Protein AF-0000000075966735 (afdb_homodimer)

Solvent-accessible surface area (backbone atoms only — not comparable to full-atom values): 27366 Å² total; per-residue (Å²): 134,71,66,60,56,78,57,83,65,48,33,36,44,41,67,42,48,29,70,82,46,28,40,38,38,32,20,24,62,25,42,35,41,32,20,41,70,59,60,44,79,71,51,72,52,57,58,47,63,55,38,40,65,77,64,75,67,76,69,82,72,68,70,81,60,43,45,69,50,69,48,82,85,81,43,57,27,43,29,38,69,44,78,78,62,80,62,82,66,73,69,90,63,73,71,54,29,36,32,22,41,75,87,62,50,78,56,21,30,24,48,54,66,80,66,37,35,38,73,44,69,45,80,44,77,48,95,81,32,28,21,40,38,36,29,28,70,72,70,42,43,37,37,24,70,28,69,90,66,70,49,72,39,61,39,36,67,58,87,82,57,82,59,86,58,58,33,70,45,80,38,56,38,94,92,41,63,34,33,44,35,20,50,50,44,33,37,34,39,25,26,65,91,36,74,50,41,76,40,86,50,94,53,94,30,37,33,56,44,72,33,61,28,76,77,27,54,31,31,36,38,30,23,57,59,16,37,35,38,29,24,33,54,84,63,76,46,75,52,34,59,37,59,22,70,27,49,54,55,54,79,53,61,89,133,70,64,58,55,76,55,82,65,47,34,36,44,41,69,41,48,28,68,81,48,27,41,38,38,33,21,24,62,26,42,33,38,31,20,41,70,58,62,45,80,72,50,73,51,60,58,46,63,56,38,38,63,75,65,75,67,78,68,83,72,69,69,80,62,43,44,67,50,67,47,83,86,81,45,57,27,43,29,37,69,43,79,78,62,80,62,79,72,70,69,90,63,74,71,55,30,35,30,22,42,78,85,63,51,77,55,23,28,24,50,57,66,81,67,36,35,38,72,45,68,46,80,45,75,47,95,77,33,28,20,40,38,34,28,28,70,72,71,43,44,37,36,24,70,28,69,90,66,68,49,72,37,62,37,35,66,59,88,83,57,82,60,85,59,57,33,70,46,80,38,54,39,94,92,41,61,34,34,44,36,20,50,51,44,33,36,33,39,26,27,64,90,34,73,50,40,76,41,86,48,95,53,94,30,39,32,57,42,73,32,61,27,74,77,27,54,30,31,36,36,31,22,58,59,17,36,35,39,28,24,32,54,84,64,75,45,76,53,35,60,37,61,23,71,27,50,54,56,53,80,52,62,92

Secondary structure (DSSP, 8-state):
--------SPPEEEEEE-TTS-EEEEETTSEEEEE-TTS-EEEEEESSTT------------GGGEEEE--SSS--EEEEE-TT------S----EEEEEPTTS-EEEEEE-GGG--EEEEEEEEETTEEEEEEEETTS-EEEES-TTS--EEEBPP-TT--S--SEEEEEEETTEEEEEEEETTEEEEEEBTSPPEEEE---SS-EEEEEE-TTSSEEEEEETT-EEEEEETTS-SEEEEEE----B------/--------SPPEEEEEE-TTS-EEEEETTSEEEEE-TTS-EEEEEESSTT------------GGGEEEE--SSS--EEEEE-TT------S----EEEEEPTTS-EEEEEE-GGG--EEEEEEEEETTEEEEEEEETTS-EEEES-TTS--EEEBPP-TT--S--SEEEEEEETTEEEEEEEETTEEEEEEBTS--EEEE---SS-EEEEEE-TTSSEEEEEETT-EEEEEETTS-SEEEEEE----B------

Radius of gyration: 26.88 Å; Cα contacts (8 Å, |Δi|>4): 1259; chains: 2; bounding box: 62×92×61 Å

Foldseek 3Di:
DPPPPPCPDAQFADWDAALQGWIWTAGQLQKIWIAHNVRHTDDIDGLLQFQQPPPVPPPPPPPPQWDWPDDDDQAWIWTWGDVPPPPPPPDPDQTFTFTAHSVRHRGGRRRPSPQFGFNHKDWDDDPRFIKMWTAGPQRWIWIFRHPVDGDIFTKADDVPPRDDFLDKDWFQAPNFIWMWTWHWQWIWIIGGPDHIDIDDDPDPIGWNDWDADPNSFKIWTAGCQGKIWIATNVNPGTPDIDRDSPNDDPPRPD/DPPPPPCPDAQFADWDAALQGWIWTAHQLFKIWIAHNVRHTDDIDGLLQFQQPPPVPPPPPPPPQWQWPDDPDQAWIWTWGDVPPPPPPPDPDQTFTFTAHSVRPRGGRRRPSPQFGWNHKDWDDDPRFIKMWTAGPQRWIWIFRHPVDGDIFTKADDVPPRDDFLDKDWFQAPNFIWMWTWHWQWIWIIGGPDHIDIQDDPDPIGWNDWDADPNSFKIWTAGCQGKIWIATNVNPGTPDIDRDSPNDPPPPPD

Structure (mmCIF, N/CA/C/O backbone):
data_AF-0000000075966735-model_v1
#
loop_
_entity.id
_entity.type
_entity.pdbx_description
1 polymer 'Vps16 N-terminal domain-containing protein'
#
loop_
_atom_site.group_PDB
_atom_site.id
_atom_site.type_symbol
_atom_site.label_atom_id
_atom_site.label_alt_id
_atom_site.label_comp_id
_atom_site.label_asym_id
_atom_site.label_entity_id
_atom_site.label_seq_id
_atom_site.pdbx_PDB_ins_code
_atom_site.Cartn_x
_atom_site.Cartn_y
_atom_site.Cartn_z
_atom_site.occupancy
_atom_site.B_iso_or_equiv
_atom_site.auth_seq_id
_atom_site.auth_comp_id
_atom_site.auth_asym_id
_atom_site.auth_atom_id
_atom_site.pdbx_PDB_model_num
ATOM 1 N N . MET A 1 1 ? 31.25 13.117 -0.562 1 24.05 1 MET A N 1
ATOM 2 C CA . MET A 1 1 ? 30.734 14.016 0.465 1 24.05 1 MET A CA 1
ATOM 3 C C . MET A 1 1 ? 29.406 13.516 1.007 1 24.05 1 MET A C 1
ATOM 5 O O . MET A 1 1 ? 28.422 13.422 0.265 1 24.05 1 MET A O 1
ATOM 9 N N . THR A 1 2 ? 29.453 12.633 1.955 1 35.16 2 THR A N 1
ATOM 10 C CA . THR A 1 2 ? 28.359 11.984 2.678 1 35.16 2 THR A CA 1
ATOM 11 C C . THR A 1 2 ? 27.5 13.023 3.396 1 35.16 2 THR A C 1
ATOM 13 O O . THR A 1 2 ? 27.984 13.711 4.301 1 35.16 2 THR A O 1
ATOM 16 N N . ALA A 1 3 ? 26.844 13.852 2.723 1 34.84 3 ALA A N 1
ATOM 17 C CA . ALA A 1 3 ? 26.125 14.898 3.439 1 34.84 3 ALA A CA 1
ATOM 18 C C . ALA A 1 3 ? 25.344 14.328 4.613 1 34.84 3 ALA A C 1
ATOM 20 O O . ALA A 1 3 ? 24.375 13.578 4.414 1 34.84 3 ALA A O 1
ATOM 21 N N . ALA A 1 4 ? 26.031 14.039 5.703 1 40.41 4 ALA A N 1
ATOM 22 C CA . ALA A 1 4 ? 25.453 13.773 7.012 1 40.41 4 ALA A CA 1
ATOM 23 C C . ALA A 1 4 ? 24.484 14.883 7.418 1 40.41 4 ALA A C 1
ATOM 25 O O . ALA A 1 4 ? 24.906 15.984 7.781 1 40.41 4 ALA A O 1
ATOM 26 N N . GLU A 1 5 ? 23.578 15.258 6.621 1 42.94 5 GLU A N 1
ATOM 27 C CA . GLU A 1 5 ? 22.688 16.25 7.227 1 42.94 5 GLU A CA 1
AT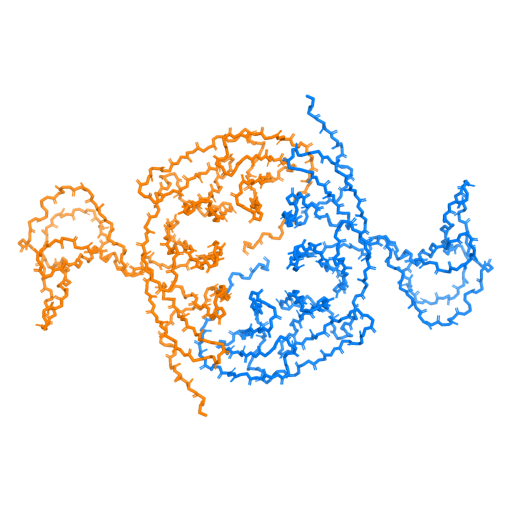OM 28 C C . GLU A 1 5 ? 22 15.688 8.469 1 42.94 5 GLU A C 1
ATOM 30 O O . GLU A 1 5 ? 21.531 14.547 8.461 1 42.94 5 GLU A O 1
ATOM 35 N N . ASN A 1 6 ? 22.531 16.094 9.633 1 45.53 6 ASN A N 1
ATOM 36 C CA . ASN A 1 6 ? 21.953 15.773 10.938 1 45.53 6 ASN A CA 1
ATOM 37 C C . ASN A 1 6 ? 20.438 15.789 10.906 1 45.53 6 ASN A C 1
ATOM 39 O O . ASN A 1 6 ? 19.828 16.766 10.453 1 45.53 6 ASN A O 1
ATOM 43 N N . TRP A 1 7 ? 19.891 14.703 10.719 1 50.84 7 TRP A N 1
ATOM 44 C CA . TRP A 1 7 ? 18.438 14.555 10.875 1 50.84 7 TRP A CA 1
ATOM 45 C C . TRP A 1 7 ? 18 15.008 12.258 1 50.84 7 TRP A C 1
ATOM 47 O O . TRP A 1 7 ? 18.422 14.453 13.273 1 50.84 7 TRP A O 1
ATOM 57 N N . SER A 1 8 ? 18.031 16.141 12.562 1 52.81 8 SER A N 1
ATOM 58 C CA . SER A 1 8 ? 17.531 16.609 13.852 1 52.81 8 SER A CA 1
ATOM 59 C C . SER A 1 8 ? 16.047 16.281 14.023 1 52.81 8 SER A C 1
ATOM 61 O O . SER A 1 8 ? 15.477 16.531 15.078 1 52.81 8 SER A O 1
ATOM 63 N N . GLY A 1 9 ? 15.5 15.477 13.117 1 59.5 9 GLY A N 1
ATOM 64 C CA . GLY A 1 9 ? 14.047 15.516 13.211 1 59.5 9 GLY A CA 1
ATOM 65 C C . GLY A 1 9 ? 13.445 14.195 13.648 1 59.5 9 GLY A C 1
ATOM 66 O O . GLY A 1 9 ? 14.086 13.414 14.352 1 59.5 9 GLY A O 1
ATOM 67 N N . GLY A 1 10 ? 12.188 14 13.68 1 72.75 10 GLY A N 1
ATOM 68 C CA . GLY A 1 10 ? 11.273 12.938 14.078 1 72.75 10 GLY A CA 1
ATOM 69 C C . GLY A 1 10 ? 11.57 11.609 13.398 1 72.75 10 GLY A C 1
ATOM 70 O O . GLY A 1 10 ? 12.477 11.523 12.57 1 72.75 10 GLY A O 1
ATOM 71 N N . HIS A 1 11 ? 11.102 10.547 13.953 1 79.81 11 HIS A N 1
ATOM 72 C CA . HIS A 1 11 ? 11.188 9.211 13.375 1 79.81 11 HIS A CA 1
ATOM 73 C C . HIS A 1 11 ? 10.477 9.141 12.031 1 79.81 11 HIS A C 1
ATOM 75 O O . HIS A 1 11 ? 9.422 9.758 11.852 1 79.81 11 HIS A O 1
ATOM 81 N N . LEU A 1 12 ? 11.109 8.438 11.125 1 85.06 12 LEU A N 1
ATOM 82 C CA . LEU A 1 12 ? 10.492 8.266 9.812 1 85.06 12 LEU A CA 1
ATOM 83 C C . LEU A 1 12 ? 9.25 7.383 9.914 1 85.06 12 LEU A C 1
ATOM 85 O O . LEU A 1 12 ? 9.312 6.27 10.445 1 85.06 12 LEU A O 1
ATOM 89 N N . MET A 1 13 ? 8.141 7.887 9.43 1 83.31 13 MET A N 1
ATOM 90 C CA . MET A 1 13 ? 6.867 7.176 9.508 1 83.31 13 MET A CA 1
ATOM 91 C C . MET A 1 13 ? 6.512 6.547 8.164 1 83.31 13 MET A C 1
ATOM 93 O O . MET A 1 13 ? 5.941 5.457 8.117 1 83.31 13 MET A O 1
ATOM 97 N N . GLN A 1 14 ? 6.789 7.242 7.121 1 88.56 14 GLN A N 1
ATOM 98 C CA . GLN A 1 14 ? 6.434 6.801 5.773 1 88.56 14 GLN A CA 1
ATOM 99 C C . GLN A 1 14 ? 7.434 7.324 4.746 1 88.56 14 GLN A C 1
ATOM 101 O O . GLN A 1 14 ? 7.91 8.453 4.852 1 88.56 14 GLN A O 1
ATOM 106 N N . MET A 1 15 ? 7.754 6.469 3.826 1 90.94 15 MET A N 1
ATOM 107 C CA . MET A 1 15 ? 8.617 6.824 2.705 1 90.94 15 MET A CA 1
ATOM 108 C C . MET A 1 15 ? 7.996 6.395 1.381 1 90.94 15 MET A C 1
ATOM 110 O O . MET A 1 15 ? 7.414 5.316 1.284 1 90.94 15 MET A O 1
ATOM 114 N N . GLY A 1 16 ? 8.039 7.223 0.405 1 91.62 16 GLY A N 1
ATOM 115 C CA . GLY A 1 16 ? 7.516 6.91 -0.916 1 91.62 16 GLY A CA 1
ATOM 116 C C . GLY A 1 16 ? 7.918 7.918 -1.973 1 91.62 16 GLY A C 1
ATOM 117 O O . GLY A 1 16 ? 8.523 8.945 -1.658 1 91.62 16 GLY A O 1
ATOM 118 N N . TRP A 1 17 ? 7.598 7.629 -3.217 1 92.88 17 TRP A N 1
ATOM 119 C CA . TRP A 1 17 ? 7.98 8.484 -4.332 1 92.88 17 TRP A CA 1
ATOM 120 C C . TRP A 1 17 ? 6.781 9.266 -4.855 1 92.88 17 TRP A C 1
ATOM 122 O O . TRP A 1 17 ? 5.66 8.758 -4.883 1 92.88 17 TRP A O 1
ATOM 132 N N . SER A 1 18 ? 7.113 10.445 -5.262 1 92.94 18 SER A N 1
ATOM 133 C CA . SER A 1 18 ? 6.094 11.227 -5.957 1 92.94 18 SER A CA 1
ATOM 134 C C . SER A 1 18 ? 6 10.828 -7.426 1 92.94 18 SER A C 1
ATOM 136 O O . SER A 1 18 ? 6.863 10.117 -7.938 1 92.94 18 SER A O 1
ATOM 138 N N . SER A 1 19 ? 4.93 11.289 -8.008 1 89.81 19 SER A N 1
ATOM 139 C CA . SER A 1 19 ? 4.773 11.094 -9.445 1 89.81 19 SER A CA 1
ATOM 140 C C . SER A 1 19 ? 5.883 11.789 -10.227 1 89.81 19 SER A C 1
ATOM 142 O O . SER A 1 19 ? 6.184 11.406 -11.359 1 89.81 19 SER A O 1
ATOM 144 N N . GLY A 1 20 ? 6.52 12.773 -9.625 1 89.56 20 GLY A N 1
ATOM 145 C CA . GLY A 1 20 ? 7.633 13.477 -10.234 1 89.56 20 GLY A CA 1
ATOM 146 C C . GLY A 1 20 ? 8.984 12.891 -9.875 1 89.56 20 GLY A C 1
ATOM 147 O O . GLY A 1 20 ? 10.023 13.523 -10.086 1 89.56 20 GLY A O 1
ATOM 148 N N . GLU A 1 21 ? 8.969 11.766 -9.289 1 89.94 21 GLU A N 1
ATOM 149 C CA . GLU A 1 21 ? 10.172 11.008 -8.93 1 89.94 21 GLU A CA 1
ATOM 150 C C . GLU A 1 21 ? 10.977 11.727 -7.852 1 89.94 21 GLU A C 1
ATOM 152 O O . GLU A 1 21 ? 12.195 11.852 -7.961 1 89.94 21 GLU A O 1
ATOM 157 N N . GLU A 1 22 ? 10.312 12.234 -7.004 1 92.25 22 GLU A N 1
ATOM 158 C CA . GLU A 1 22 ? 10.914 12.734 -5.77 1 92.25 22 GLU A CA 1
ATOM 159 C C . GLU A 1 22 ? 10.625 11.805 -4.598 1 92.25 22 GLU A C 1
ATOM 161 O O . GLU A 1 22 ? 9.523 11.266 -4.484 1 92.25 22 GLU A O 1
ATOM 166 N N . LEU A 1 23 ? 11.609 11.648 -3.746 1 91.56 23 LEU A N 1
ATOM 167 C CA . LEU A 1 23 ? 11.43 10.82 -2.562 1 91.56 23 LEU A CA 1
ATOM 168 C C . LEU A 1 23 ? 10.859 11.633 -1.406 1 91.56 23 LEU A C 1
ATOM 170 O O . LEU A 1 23 ? 11.43 12.656 -1.023 1 91.56 23 LEU A O 1
ATOM 174 N N . LEU A 1 24 ? 9.75 11.219 -0.928 1 92.06 24 LEU A N 1
ATOM 175 C CA . LEU A 1 24 ? 9.102 11.867 0.208 1 92.06 24 LEU A CA 1
ATOM 176 C C . LEU A 1 24 ? 9.359 11.094 1.495 1 92.06 24 LEU A C 1
ATOM 178 O O . LEU A 1 24 ? 9.219 9.867 1.529 1 92.06 24 LEU A O 1
ATOM 182 N N . CYS A 1 25 ? 9.758 11.734 2.541 1 88.69 25 CYS A N 1
ATOM 183 C CA . CYS A 1 25 ? 9.953 11.18 3.873 1 88.69 25 CYS A CA 1
ATOM 184 C C . CYS A 1 25 ? 9.086 11.898 4.898 1 88.69 25 CYS A C 1
ATOM 186 O O . CYS A 1 25 ? 9.305 13.078 5.18 1 88.69 25 CYS A O 1
ATOM 188 N N . ILE A 1 26 ? 8.148 11.203 5.414 1 89.19 26 ILE A N 1
ATOM 189 C CA . ILE A 1 26 ? 7.246 11.781 6.402 1 89.19 26 ILE A CA 1
ATOM 190 C C . ILE A 1 26 ? 7.656 11.328 7.801 1 89.19 26 ILE A C 1
ATOM 192 O O . ILE A 1 26 ? 7.766 10.133 8.07 1 89.19 26 ILE A O 1
ATOM 196 N N . GLN A 1 27 ? 7.848 12.297 8.648 1 84.5 27 GLN A N 1
ATOM 197 C CA . GLN A 1 27 ? 8.305 12.008 10 1 84.5 27 GLN A CA 1
ATOM 198 C C . GLN A 1 27 ? 7.164 12.133 11.008 1 84.5 27 GLN A C 1
ATOM 200 O O . GLN A 1 27 ? 6.16 12.797 10.734 1 84.5 27 GLN A O 1
ATOM 205 N N . ASP A 1 28 ? 7.379 11.508 12.156 1 84.81 28 ASP A N 1
ATOM 206 C CA . ASP A 1 28 ? 6.324 11.461 13.164 1 84.81 28 ASP A CA 1
ATOM 207 C C . ASP A 1 28 ? 6.098 12.836 13.789 1 84.81 28 ASP A C 1
ATOM 209 O O . ASP A 1 28 ? 5.082 13.062 14.453 1 84.81 28 ASP A O 1
ATOM 213 N N . ASP A 1 29 ? 7.008 13.758 13.586 1 80.25 29 ASP A N 1
ATOM 214 C CA . ASP A 1 29 ? 6.812 15.109 14.117 1 80.25 29 ASP A CA 1
ATOM 215 C C . ASP A 1 29 ? 6.117 16 13.094 1 80.25 29 ASP A C 1
ATOM 217 O O . ASP A 1 29 ? 5.938 17.203 13.336 1 80.25 29 ASP A O 1
ATOM 221 N N . GLY A 1 30 ? 5.84 15.43 11.977 1 84.12 30 GLY A N 1
ATOM 222 C CA . GLY A 1 30 ? 5.051 16.172 11.008 1 84.12 30 GLY A CA 1
ATOM 223 C C . GLY A 1 30 ? 5.887 16.766 9.898 1 84.12 30 GLY A C 1
ATOM 224 O O . GLY A 1 30 ? 5.348 17.359 8.953 1 84.12 30 GLY A O 1
ATOM 225 N N . GLN A 1 31 ? 7.168 16.672 10.016 1 84.81 31 GLN A N 1
ATOM 226 C CA . GLN A 1 31 ? 8.023 17.188 8.953 1 84.81 31 GLN A CA 1
ATOM 227 C C . GLN A 1 31 ? 8.008 16.266 7.734 1 84.81 31 GLN A C 1
ATOM 229 O O . GLN A 1 31 ? 8 15.039 7.879 1 84.81 31 GLN A O 1
ATOM 234 N N . VAL A 1 32 ? 7.879 16.891 6.594 1 88.94 32 VAL A N 1
ATOM 235 C CA . VAL A 1 32 ? 7.969 16.172 5.324 1 88.94 32 VAL A CA 1
ATOM 236 C C . VAL A 1 32 ? 9.211 16.625 4.559 1 88.94 32 VAL A C 1
ATOM 238 O O . VAL A 1 32 ? 9.344 17.812 4.238 1 88.94 32 VAL A O 1
ATOM 241 N N . LEU A 1 33 ? 10.117 15.742 4.406 1 87.19 33 LEU A N 1
ATOM 242 C CA . LEU A 1 33 ? 11.336 16.016 3.65 1 87.19 33 LEU A CA 1
ATOM 243 C C . LEU A 1 33 ? 11.234 15.469 2.23 1 87.19 33 LEU A C 1
ATOM 245 O O . LEU A 1 33 ? 10.742 14.359 2.023 1 87.19 33 LEU A O 1
ATOM 249 N N . ILE A 1 34 ? 11.672 16.25 1.29 1 90.06 34 ILE A N 1
ATOM 250 C CA . ILE A 1 34 ? 11.602 15.867 -0.117 1 90.06 34 ILE A CA 1
ATOM 251 C C . ILE A 1 34 ? 13.008 15.859 -0.716 1 90.06 34 ILE A C 1
ATOM 253 O O . ILE A 1 34 ? 13.758 16.828 -0.564 1 90.06 34 ILE A O 1
ATOM 257 N N . TYR A 1 35 ? 13.336 14.781 -1.338 1 87.62 35 TYR A N 1
ATOM 258 C CA . TYR A 1 35 ? 14.633 14.617 -1.992 1 87.62 35 TYR A CA 1
ATOM 259 C C . TYR A 1 35 ? 14.461 14.336 -3.48 1 87.62 35 TYR A C 1
ATOM 261 O O . TYR A 1 35 ? 13.477 13.719 -3.893 1 87.62 35 TYR A O 1
ATOM 269 N N . ASP A 1 36 ? 15.375 14.828 -4.266 1 89.5 36 ASP A N 1
ATOM 270 C CA . ASP A 1 36 ? 15.336 14.43 -5.672 1 89.5 36 ASP A CA 1
ATOM 271 C C . ASP A 1 36 ? 15.898 13.016 -5.855 1 89.5 36 ASP A C 1
ATOM 273 O O . ASP A 1 36 ? 16.234 12.344 -4.875 1 89.5 36 ASP A O 1
ATOM 277 N N . ILE A 1 37 ? 15.961 12.547 -7.09 1 85.56 37 ILE A N 1
ATOM 278 C CA . ILE A 1 37 ? 16.297 11.156 -7.367 1 85.56 37 ILE A CA 1
ATOM 279 C C . ILE A 1 37 ? 17.766 10.898 -7.012 1 85.56 37 ILE A C 1
ATOM 281 O O . ILE A 1 37 ? 18.172 9.742 -6.855 1 85.56 37 ILE A O 1
ATOM 285 N N . PHE A 1 38 ? 18.516 11.906 -6.84 1 84.44 38 PHE A N 1
ATOM 286 C CA . PHE A 1 38 ? 19.922 11.75 -6.523 1 84.44 38 PHE A CA 1
ATOM 287 C C . PHE A 1 38 ? 20.172 11.883 -5.023 1 84.44 38 PHE A C 1
ATOM 289 O O . PHE A 1 38 ? 21.312 11.922 -4.574 1 84.44 38 PHE A O 1
ATOM 296 N N . GLY A 1 39 ? 19.031 12.008 -4.301 1 80.44 39 GLY A N 1
ATOM 297 C CA . GLY A 1 39 ? 19.141 12.062 -2.852 1 80.44 39 GLY A CA 1
ATOM 298 C C . GLY A 1 39 ? 19.469 13.445 -2.324 1 80.44 39 GLY A C 1
ATOM 299 O O . GLY A 1 39 ? 19.875 13.594 -1.17 1 80.44 39 GLY A O 1
ATOM 300 N N . LYS A 1 40 ? 19.375 14.359 -3.195 1 83.25 40 LYS A N 1
ATOM 301 C CA . LYS A 1 40 ? 19.594 15.734 -2.758 1 83.25 40 LYS A CA 1
ATOM 302 C C . LYS A 1 40 ? 18.328 16.328 -2.156 1 83.25 40 LYS A C 1
ATOM 304 O O . LYS A 1 40 ? 17.25 16.25 -2.764 1 83.25 40 LYS A O 1
ATOM 309 N N . HIS A 1 41 ? 18.547 16.875 -0.978 1 84.81 41 HIS A N 1
ATOM 310 C CA . HIS A 1 41 ? 17.422 17.5 -0.303 1 84.81 41 HIS A CA 1
ATOM 311 C C . HIS A 1 41 ? 16.891 18.672 -1.104 1 84.81 41 HIS A C 1
ATOM 313 O O . HIS A 1 41 ? 17.656 19.547 -1.511 1 84.81 41 HIS A O 1
ATOM 319 N N . GLN A 1 42 ? 15.594 18.672 -1.355 1 86.56 42 GLN A N 1
ATOM 320 C CA . GLN A 1 42 ? 14.977 19.734 -2.139 1 86.56 42 GLN A CA 1
ATOM 321 C C . GLN A 1 42 ? 14.234 20.719 -1.238 1 86.56 42 GLN A C 1
ATOM 323 O O . GLN A 1 42 ? 14.477 21.938 -1.304 1 86.56 42 GLN A O 1
ATOM 328 N N . HIS A 1 43 ? 13.312 20.219 -0.453 1 87 43 HIS A N 1
ATOM 329 C CA . HIS A 1 43 ? 12.453 21.047 0.387 1 87 43 HIS A CA 1
ATOM 330 C C . HIS A 1 43 ? 11.945 20.266 1.595 1 87 43 HIS A C 1
ATOM 332 O O . HIS A 1 43 ? 11.906 19.031 1.572 1 87 43 HIS A O 1
ATOM 338 N N . THR A 1 44 ? 11.734 21.047 2.652 1 84.81 44 THR A N 1
ATOM 339 C CA . THR A 1 44 ? 11.047 20.516 3.832 1 84.81 44 THR A CA 1
ATOM 340 C C . THR A 1 44 ? 9.844 21.375 4.188 1 84.81 44 THR A C 1
ATOM 342 O O . THR A 1 44 ? 9.898 22.609 4.082 1 84.81 44 THR A O 1
ATOM 345 N N . PHE A 1 45 ? 8.734 20.75 4.48 1 84.25 45 PHE A N 1
ATOM 346 C CA . PHE A 1 45 ? 7.605 21.484 5.031 1 84.25 45 PHE A CA 1
ATOM 347 C C . PHE A 1 45 ? 6.969 20.734 6.188 1 84.25 45 PHE A C 1
ATOM 349 O O . PHE A 1 45 ? 7.172 19.531 6.332 1 84.25 45 PHE A O 1
ATOM 356 N N . GLY A 1 46 ? 6.238 21.406 7.07 1 83.06 46 GLY A N 1
ATOM 357 C CA . GLY A 1 46 ? 5.594 20.812 8.227 1 83.06 46 GLY A CA 1
ATOM 358 C C . GLY A 1 46 ? 4.086 20.719 8.078 1 83.06 46 GLY A C 1
ATOM 359 O O . GLY A 1 46 ? 3.443 21.625 7.555 1 83.06 46 GLY A O 1
ATOM 360 N N . ILE A 1 47 ? 3.49 19.562 8.336 1 77.25 47 ILE A N 1
ATOM 361 C CA . ILE A 1 47 ? 2.041 19.391 8.359 1 77.25 47 ILE A CA 1
ATOM 362 C C . ILE A 1 47 ? 1.474 19.938 9.664 1 77.25 47 ILE A C 1
ATOM 364 O O . ILE A 1 47 ? 0.339 20.406 9.711 1 77.25 47 ILE A O 1
ATOM 368 N N . GLY A 1 48 ? 2.021 19.828 10.844 1 60.03 48 GLY A N 1
ATOM 369 C CA . GLY A 1 48 ? 1.578 20.344 12.125 1 60.03 48 GLY A CA 1
ATOM 370 C C . GLY A 1 48 ? 1.768 21.844 12.266 1 60.03 48 GLY A C 1
ATOM 371 O O . GLY A 1 48 ? 1.194 22.469 13.164 1 60.03 48 GLY A O 1
ATOM 372 N N . GLN A 1 49 ? 2.623 22.344 11.656 1 49 49 GLN A N 1
ATOM 373 C CA . GLN A 1 49 ? 2.91 23.75 11.961 1 49 49 GLN A CA 1
ATOM 374 C C . GLN A 1 49 ? 1.714 24.641 11.648 1 49 49 GLN A C 1
ATOM 376 O O . GLN A 1 49 ? 1.498 25.656 12.305 1 49 49 GLN A O 1
ATOM 381 N N . TYR A 1 50 ? 0.877 24.281 10.664 1 40.28 50 TYR A N 1
ATOM 382 C CA . TYR A 1 50 ? -0.173 25.25 10.352 1 40.28 50 TYR A CA 1
ATOM 383 C C . TYR A 1 50 ? -1.509 24.812 10.938 1 40.28 50 TYR A C 1
ATOM 385 O O . TYR A 1 50 ? -2.271 24.094 10.289 1 40.28 50 TYR A O 1
ATOM 393 N N . GLU A 1 51 ? -1.581 24.062 11.969 1 39.72 51 GLU A N 1
ATOM 394 C CA . GLU A 1 51 ? -2.949 23.828 12.422 1 39.72 51 GLU A CA 1
ATOM 395 C C . GLU A 1 51 ? -3.697 25.141 12.625 1 39.72 51 GLU A C 1
ATOM 397 O O . GLU A 1 51 ? -3.498 25.828 13.633 1 39.72 51 GLU A O 1
ATOM 402 N N . ILE A 1 52 ? -3.848 25.938 11.719 1 34.66 52 ILE A N 1
ATOM 403 C CA . ILE A 1 52 ? -4.723 27.078 11.961 1 34.66 52 ILE A CA 1
ATOM 404 C C . ILE A 1 52 ? -6.133 26.594 12.273 1 34.66 52 ILE A C 1
ATOM 406 O O . ILE A 1 52 ? -6.785 25.969 11.43 1 34.66 52 ILE A O 1
ATOM 410 N N . TYR A 1 53 ? -6.391 25.906 13.344 1 33.84 53 TYR A N 1
ATOM 411 C CA . TYR A 1 53 ? -7.785 25.688 13.711 1 33.84 53 TYR A CA 1
ATOM 412 C C . TYR A 1 53 ? -8.562 27 13.695 1 33.84 53 TYR A C 1
ATOM 414 O O . TYR A 1 53 ? -8.156 27.969 14.328 1 33.84 53 TYR A O 1
ATOM 422 N N . ASN A 1 54 ? -9.094 27.375 12.672 1 33.88 54 ASN A N 1
ATOM 423 C CA . ASN A 1 54 ? -10.102 28.422 12.781 1 33.88 54 ASN A CA 1
ATOM 424 C C . ASN A 1 54 ? -11.117 28.109 13.875 1 33.88 54 ASN A C 1
ATOM 426 O O . ASN A 1 54 ? -11.898 27.156 13.75 1 33.88 54 ASN A O 1
ATOM 430 N N . MET A 1 55 ? -10.727 28 15.18 1 31.94 55 MET A N 1
ATOM 431 C CA . MET A 1 55 ? -11.82 28.016 16.156 1 31.94 55 MET A CA 1
ATOM 432 C C . MET A 1 55 ? -12.836 29.109 15.812 1 31.94 55 MET A C 1
ATOM 434 O O . MET A 1 55 ? -12.484 30.281 15.727 1 31.94 55 MET A O 1
ATOM 438 N N . GLY A 1 56 ? -13.625 28.969 14.906 1 31.84 56 GLY A N 1
ATOM 439 C CA . GLY A 1 56 ? -14.781 29.844 14.812 1 31.84 56 GLY A CA 1
ATOM 440 C C . GLY A 1 56 ? -15.273 30.328 16.172 1 31.84 56 GLY A C 1
ATOM 441 O O . GLY A 1 56 ? -16.344 30.922 16.266 1 31.84 56 GLY A O 1
ATOM 442 N N . TRP A 1 57 ? -14.891 29.672 17.312 1 31.23 57 TRP A N 1
ATOM 443 C CA . TRP A 1 57 ? -15.5 30.391 18.422 1 31.23 57 TRP A CA 1
ATOM 444 C C . TRP A 1 57 ? -14.93 31.797 18.531 1 31.23 57 TRP A C 1
ATOM 446 O O . TRP A 1 57 ? -13.719 32 18.422 1 31.23 57 TRP A O 1
ATOM 456 N N . GLU A 1 58 ? -15.586 32.75 18.047 1 33.03 58 GLU A N 1
ATOM 457 C CA . GLU A 1 58 ? -15.586 34.156 18.391 1 33.03 58 GLU A CA 1
ATOM 458 C C . GLU A 1 58 ? -15.125 34.406 19.828 1 33.03 58 GLU A C 1
ATOM 460 O O . GLU A 1 58 ? -15.602 35.312 20.5 1 33.03 58 GLU A O 1
ATOM 465 N N . ARG A 1 59 ? -14.539 33.438 20.609 1 34.28 59 ARG A N 1
ATOM 466 C CA . ARG A 1 59 ? -14.305 34.062 21.906 1 34.28 59 ARG A CA 1
ATOM 467 C C . ARG A 1 59 ? -13.289 35.188 21.797 1 34.28 59 ARG A C 1
ATOM 469 O O . ARG A 1 59 ? -12.297 35.094 21.078 1 34.28 59 ARG A O 1
ATOM 476 N N . GLU A 1 60 ? -13.602 36.469 22.062 1 33.38 60 GLU A N 1
ATOM 477 C CA . GLU A 1 60 ? -12.883 37.656 22.453 1 33.38 60 GLU A CA 1
ATOM 478 C C . GLU A 1 60 ? -11.656 37.312 23.312 1 33.38 60 GLU A C 1
ATOM 480 O O . GLU A 1 60 ? -11.797 36.938 24.469 1 33.38 60 GLU A O 1
ATOM 485 N N . VAL A 1 61 ? -10.695 36.531 22.844 1 34.97 61 VAL A N 1
ATOM 486 C CA . VAL A 1 61 ? -9.492 36.438 23.656 1 34.97 61 VAL A CA 1
ATOM 487 C C . VAL A 1 61 ? -8.898 37.844 23.859 1 34.97 61 VAL A C 1
ATOM 489 O O . VAL A 1 61 ? -8.617 38.531 22.875 1 34.97 61 VAL A O 1
ATOM 492 N N . SER A 1 62 ? -9.211 38.469 24.938 1 34.69 62 SER A N 1
ATOM 493 C CA . SER A 1 62 ? -8.523 39.656 25.391 1 34.69 62 SER A CA 1
ATOM 494 C C . SER A 1 62 ? -7.008 39.469 25.359 1 34.69 62 SER A C 1
ATOM 496 O O . SER A 1 62 ? -6.48 38.531 25.938 1 34.69 62 SER A O 1
ATOM 498 N N . LEU A 1 63 ? -6.285 39.938 24.297 1 34.47 63 LEU A N 1
ATOM 499 C CA . LEU A 1 63 ? -4.855 40.062 24.047 1 34.47 63 LEU A CA 1
ATOM 500 C C . LEU A 1 63 ? -4.121 40.5 25.312 1 34.47 63 LEU A C 1
ATOM 502 O O . LEU A 1 63 ? -2.893 40.625 25.312 1 34.47 63 LEU A O 1
ATOM 506 N N . GLU A 1 64 ? -4.898 40.906 26.281 1 35.72 64 GLU A N 1
ATOM 507 C CA . GLU A 1 64 ? -4.227 41.531 27.422 1 35.72 64 GLU A CA 1
ATOM 508 C C . GLU A 1 64 ? -3.322 40.531 28.125 1 35.72 64 GLU A C 1
ATOM 510 O O . GLU A 1 64 ? -2.316 40.906 28.734 1 35.72 64 GLU A O 1
ATOM 515 N N . SER A 1 65 ? -3.707 39.219 28.172 1 37.53 65 SER A N 1
ATOM 516 C CA . SER A 1 65 ? -2.916 38.344 29.016 1 37.53 65 SER A CA 1
ATOM 517 C C . SER A 1 65 ? -1.993 37.469 28.188 1 37.53 65 SER A C 1
ATOM 519 O O . SER A 1 65 ? -1.423 36.5 28.688 1 37.53 65 SER A O 1
ATOM 521 N N . MET A 1 66 ? -1.896 37.719 26.906 1 38.81 66 MET A N 1
ATOM 522 C CA . MET A 1 66 ? -1.093 36.812 26.094 1 38.81 66 MET A CA 1
ATOM 523 C C . MET A 1 66 ? 0.301 37.375 25.859 1 38.81 66 MET A C 1
ATOM 525 O O . MET A 1 66 ? 0.482 38.594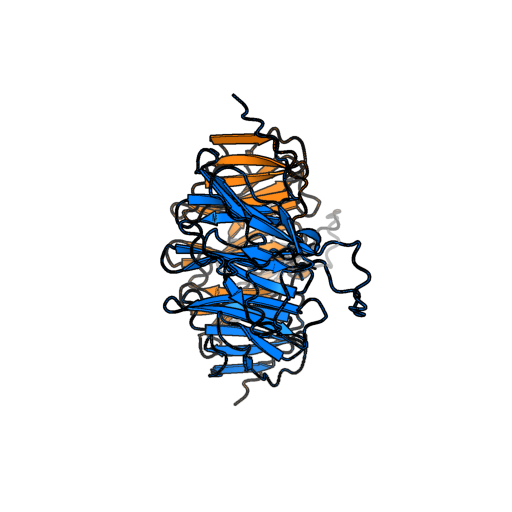 25.844 1 38.81 66 MET A O 1
ATOM 529 N N . VAL A 1 67 ? 1.396 36.656 26.203 1 39.66 67 VAL A N 1
ATOM 530 C CA . VAL A 1 67 ? 2.787 37.031 25.984 1 39.66 67 VAL A CA 1
ATOM 531 C C . VAL A 1 67 ? 3.145 36.875 24.516 1 39.66 67 VAL A C 1
ATOM 533 O O . VAL A 1 67 ? 2.887 35.812 23.922 1 39.66 67 VAL A O 1
ATOM 536 N N . VAL A 1 68 ? 3.268 37.844 23.703 1 40.72 68 VAL A N 1
ATOM 537 C CA . VAL A 1 68 ? 3.65 38.031 22.312 1 40.72 68 VAL A CA 1
ATOM 538 C C . VAL A 1 68 ? 5.164 37.875 22.172 1 40.72 68 VAL A C 1
ATOM 540 O O . VAL A 1 68 ? 5.922 38.531 22.891 1 40.72 68 VAL A O 1
ATOM 543 N N . ALA A 1 69 ? 5.723 36.719 21.766 1 41.56 69 ALA A N 1
ATOM 544 C CA . ALA A 1 69 ? 7.129 36.75 21.375 1 41.56 69 ALA A CA 1
ATOM 545 C C . ALA A 1 69 ? 7.297 37.188 19.922 1 41.56 69 ALA A C 1
ATOM 547 O O . ALA A 1 69 ? 6.68 36.594 19.016 1 41.56 69 ALA A O 1
ATOM 548 N N . ALA A 1 70 ? 7.531 38.375 19.625 1 36.53 70 ALA A N 1
ATOM 549 C CA . ALA A 1 70 ? 7.766 39.062 18.344 1 36.53 70 ALA A CA 1
ATOM 550 C C . ALA A 1 70 ? 9.102 38.656 17.75 1 36.53 70 ALA A C 1
ATOM 552 O O . ALA A 1 70 ? 10.109 38.562 18.453 1 36.53 70 ALA A O 1
ATOM 553 N N . ALA A 1 71 ? 9 37.906 16.688 1 39 71 ALA A N 1
ATOM 554 C CA . ALA A 1 71 ? 10.242 37.75 15.93 1 39 71 ALA A CA 1
ATOM 555 C C . ALA A 1 71 ? 10.734 39.094 15.398 1 39 71 ALA A C 1
ATOM 557 O O . ALA A 1 71 ? 9.938 40 15.18 1 39 71 ALA A O 1
ATOM 558 N N . HIS A 1 72 ? 11.969 39.406 15.516 1 35.56 72 HIS A N 1
ATOM 559 C CA . HIS A 1 72 ? 12.578 40.656 15.156 1 35.56 72 HIS A CA 1
ATOM 560 C C . HIS A 1 72 ? 12.039 41.188 13.82 1 35.56 72 HIS A C 1
ATOM 562 O O . HIS A 1 72 ? 11.672 42.344 13.711 1 35.56 72 HIS A O 1
ATOM 568 N N . PHE A 1 73 ? 12.609 40.75 12.695 1 34.84 73 PHE A N 1
ATOM 569 C CA . PHE A 1 73 ? 12.531 41.375 11.375 1 34.84 73 PHE A CA 1
ATOM 570 C C . PHE A 1 73 ? 11.234 40.969 10.672 1 34.84 73 PHE A C 1
ATOM 572 O O . PHE A 1 73 ? 11.203 40.031 9.898 1 34.84 73 PHE A O 1
ATOM 579 N N . GLY A 1 74 ? 9.992 41.562 10.906 1 40.72 74 GLY A N 1
ATOM 580 C CA . GLY A 1 74 ? 8.695 41.562 10.25 1 40.72 74 GLY A CA 1
ATOM 581 C C . GLY A 1 74 ? 8.047 40.188 10.227 1 40.72 74 GLY A C 1
ATOM 582 O O . GLY A 1 74 ? 7.129 39.938 9.445 1 40.72 74 GLY A O 1
ATOM 583 N N . GLY A 1 75 ? 8.578 39.188 10.836 1 41.16 75 GLY A N 1
ATOM 584 C CA . GLY A 1 75 ? 8.086 37.812 10.711 1 41.16 75 GLY A CA 1
ATOM 585 C C . GLY A 1 75 ? 6.895 37.531 11.602 1 41.16 75 GLY A C 1
ATOM 586 O O . GLY A 1 75 ? 6.434 38.406 12.336 1 41.16 75 GLY A O 1
ATOM 587 N N . PRO A 1 76 ? 6.141 36.5 11.438 1 45.5 76 PRO A N 1
ATOM 588 C CA . PRO A 1 76 ? 4.953 36.156 12.227 1 45.5 76 PRO A CA 1
ATOM 589 C C . PRO A 1 76 ? 5.23 36.125 13.727 1 45.5 76 PRO A C 1
ATOM 591 O O . PRO A 1 76 ? 6.371 35.938 14.148 1 45.5 76 PRO A O 1
ATOM 594 N N . ILE A 1 77 ? 4.363 36.75 14.648 1 46.34 77 ILE A N 1
ATOM 595 C CA . ILE A 1 77 ? 4.441 36.844 16.094 1 46.34 77 ILE A CA 1
ATOM 596 C C . ILE A 1 77 ? 3.768 35.656 16.75 1 46.34 77 ILE A C 1
ATOM 598 O O . ILE A 1 77 ? 2.641 35.281 16.391 1 46.34 77 ILE A O 1
ATOM 602 N N . ALA A 1 78 ? 4.469 34.781 17.406 1 50.84 78 ALA A N 1
ATOM 603 C CA . ALA A 1 78 ? 3.949 33.688 18.219 1 50.84 78 ALA A CA 1
ATOM 604 C C . ALA A 1 78 ? 3.457 34.188 19.578 1 50.84 78 ALA A C 1
ATOM 606 O O . ALA A 1 78 ? 4.129 34.969 20.234 1 50.84 78 ALA A O 1
ATOM 607 N N . VAL A 1 79 ? 2.162 34.094 19.844 1 45.53 79 VAL A N 1
ATOM 608 C CA . VAL A 1 79 ? 1.608 34.5 21.141 1 45.53 79 VAL A CA 1
ATOM 609 C C . VAL A 1 79 ? 1.287 33.281 21.984 1 45.53 79 VAL A C 1
ATOM 611 O O . VAL A 1 79 ? 0.748 32.281 21.469 1 45.53 79 VAL A O 1
ATOM 614 N N . THR A 1 80 ? 2.061 33.188 23.047 1 44.97 80 THR A N 1
ATOM 615 C CA . THR A 1 80 ? 1.763 32.125 24.016 1 44.97 80 THR A CA 1
ATOM 616 C C . THR A 1 80 ? 1.021 32.719 25.219 1 44.97 80 THR A C 1
ATOM 618 O O . THR A 1 80 ? 1.143 33.906 25.531 1 44.97 80 THR A O 1
ATOM 621 N N . ARG A 1 81 ? 0.006 31.953 25.75 1 42.94 81 ARG A N 1
ATOM 622 C CA . ARG A 1 81 ? -0.652 32.375 26.984 1 42.94 81 ARG A CA 1
ATOM 623 C C . ARG A 1 81 ? 0.337 32.406 28.141 1 42.94 81 ARG A C 1
ATOM 625 O O . ARG A 1 81 ? 1.25 31.594 28.234 1 42.94 81 ARG A O 1
ATOM 632 N N . ASP A 1 82 ? 0.48 33.562 28.734 1 39.09 82 ASP A N 1
ATOM 633 C CA . ASP A 1 82 ? 1.261 33.719 29.953 1 39.09 82 ASP A CA 1
ATOM 634 C C . ASP A 1 82 ? 0.784 32.75 31.031 1 39.09 82 ASP A C 1
ATOM 636 O O . ASP A 1 82 ? -0.402 32.75 31.375 1 39.09 82 ASP A O 1
ATOM 640 N N . ARG A 1 83 ? 1.489 31.719 31.344 1 38.59 83 ARG A N 1
ATOM 641 C CA . ARG A 1 83 ? 1.219 30.781 32.406 1 38.59 83 ARG A CA 1
ATOM 642 C C . ARG A 1 83 ? 0.944 31.516 33.719 1 38.59 83 ARG A C 1
ATOM 644 O O . ARG A 1 83 ? 0.462 30.922 34.688 1 38.59 83 ARG A O 1
ATOM 651 N N . GLN A 1 84 ? 1.57 32.625 34 1 36.72 84 GLN A N 1
ATOM 652 C CA . GLN A 1 84 ? 1.407 33.125 35.344 1 36.72 84 GLN A CA 1
ATOM 653 C C . GLN A 1 84 ? -0.009 33.656 35.562 1 36.72 84 GLN A C 1
ATOM 655 O O . GLN A 1 84 ? -0.382 34 36.688 1 36.72 84 GLN A O 1
ATOM 660 N N . GLN A 1 85 ? -0.615 34.094 34.562 1 34.97 85 GLN A N 1
ATOM 661 C CA . GLN A 1 85 ? -1.867 34.656 35.062 1 34.97 85 GLN A CA 1
ATOM 662 C C . GLN A 1 85 ? -2.885 33.562 35.344 1 34.97 85 GLN A C 1
ATOM 664 O O . GLN A 1 85 ? -3.057 32.625 34.562 1 34.97 85 GLN A O 1
ATOM 669 N N . PHE A 1 86 ? -3.207 33.406 36.719 1 32.5 86 PHE A N 1
ATOM 670 C CA . PHE A 1 86 ? -4.227 32.625 37.406 1 32.5 86 PHE A CA 1
ATOM 671 C C . PHE A 1 86 ? -5.562 32.719 36.688 1 32.5 86 PHE A C 1
ATOM 673 O O . PHE A 1 86 ? -6.453 33.469 37.125 1 32.5 86 PHE A O 1
ATOM 680 N N . VAL A 1 87 ? -5.645 33.156 35.469 1 31.56 87 VAL A N 1
ATOM 681 C CA . VAL A 1 87 ? -7.055 33.188 35.094 1 31.56 87 VAL A CA 1
ATOM 682 C C . VAL A 1 87 ? -7.652 31.781 35.219 1 31.56 87 VAL A C 1
ATOM 684 O O . VAL A 1 87 ? -7.008 30.797 34.844 1 31.56 87 VAL A O 1
ATOM 687 N N . LYS A 1 88 ? -8.719 31.609 36.031 1 30.67 88 LYS A N 1
ATOM 688 C CA . LYS A 1 88 ? -9.578 30.469 36.312 1 30.67 88 LYS A CA 1
ATOM 689 C C . LYS A 1 88 ? -9.883 29.672 35.062 1 30.67 88 LYS A C 1
ATOM 691 O O . LYS A 1 88 ? -11.039 29.578 34.625 1 30.67 88 LYS A O 1
ATOM 696 N N . VAL A 1 89 ? -9.141 30.016 34.031 1 31.83 89 VAL A N 1
ATOM 697 C CA . VAL A 1 89 ? -9.664 29.141 33 1 31.83 89 VAL A CA 1
ATOM 698 C C . VAL A 1 89 ? -9.492 27.688 33.406 1 31.83 89 VAL A C 1
ATOM 700 O O . VAL A 1 89 ? -8.383 27.25 33.688 1 31.83 89 VAL A O 1
ATOM 703 N N . GLN A 1 90 ? -10.5 27.109 34.031 1 32.22 90 GLN A N 1
ATOM 704 C CA . GLN A 1 90 ? -10.625 25.75 34.531 1 32.22 90 GLN A CA 1
ATOM 705 C C . GLN A 1 90 ? -9.883 24.766 33.625 1 32.22 90 GLN A C 1
ATOM 707 O O . GLN A 1 90 ? -9.344 23.766 34.094 1 32.22 90 GLN A O 1
ATOM 712 N N . GLY A 1 91 ? -10.398 24.641 32.375 1 32.44 91 GLY A N 1
ATOM 713 C CA . GLY A 1 91 ? -10.102 23.344 31.781 1 32.44 91 GLY A CA 1
ATOM 714 C C . GLY A 1 91 ? -8.656 23.21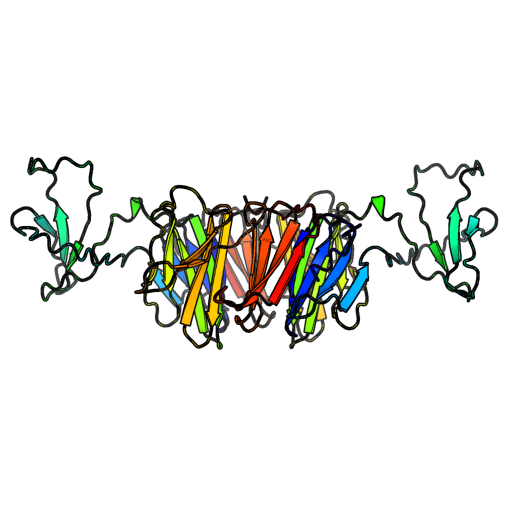9 31.344 1 32.44 91 GLY A C 1
ATOM 715 O O . GLY A 1 91 ? -7.965 24.219 31.156 1 32.44 91 GLY A O 1
ATOM 716 N N . LEU A 1 92 ? -7.906 22.297 31.906 1 33.69 92 LEU A N 1
ATOM 717 C CA . LEU A 1 92 ? -6.582 21.781 31.594 1 33.69 92 LEU A CA 1
ATOM 718 C C . LEU A 1 92 ? -6.238 22.016 30.141 1 33.69 92 LEU A C 1
ATOM 720 O O . LEU A 1 92 ? -6.434 21.125 29.297 1 33.69 92 LEU A O 1
ATOM 724 N N . GLY A 1 93 ? -6.758 23.078 29.547 1 34.09 93 GLY A N 1
ATOM 725 C CA . GLY A 1 93 ? -6.719 23.266 28.109 1 34.09 93 GLY A CA 1
ATOM 726 C C . GLY A 1 93 ? -5.316 23.453 27.562 1 34.09 93 GLY A C 1
ATOM 727 O O . GLY A 1 93 ? -4.43 23.922 28.281 1 34.09 93 GLY A O 1
ATOM 728 N N . LYS A 1 94 ? -4.828 22.609 26.734 1 39.81 94 LYS A N 1
ATOM 729 C CA . LYS A 1 94 ? -3.57 22.484 26 1 39.81 94 LYS A CA 1
ATOM 730 C C . LYS A 1 94 ? -3.127 23.844 25.453 1 39.81 94 LYS A C 1
ATOM 732 O O . LYS A 1 94 ? -3.953 24.641 25.016 1 39.81 94 LYS A O 1
ATOM 737 N N . PRO A 1 95 ? -2.021 24.453 25.938 1 38.41 95 PRO A N 1
ATOM 738 C CA . PRO A 1 95 ? -1.503 25.75 25.484 1 38.41 95 PRO A CA 1
ATOM 739 C C . PRO A 1 95 ? -1.598 25.938 23.969 1 38.41 95 PRO A C 1
ATOM 741 O O . PRO A 1 95 ? -1.246 25.031 23.219 1 38.41 95 PRO A O 1
ATOM 744 N N . LYS A 1 96 ? -2.598 26.578 23.453 1 41.78 96 LYS A N 1
ATOM 745 C CA . LYS A 1 96 ? -2.811 26.969 22.062 1 41.78 96 LYS A CA 1
ATOM 746 C C . LYS A 1 96 ? -1.872 28.109 21.656 1 41.78 96 LYS A C 1
ATOM 748 O O . LYS A 1 96 ? -1.785 29.125 22.359 1 41.78 96 LYS A O 1
ATOM 753 N N . ILE A 1 97 ? -0.68 27.828 21.094 1 42.44 97 ILE A N 1
ATOM 754 C CA . ILE A 1 97 ? 0.143 28.922 20.578 1 42.44 97 ILE A CA 1
ATOM 755 C C . ILE A 1 97 ? -0.439 29.422 19.266 1 42.44 97 ILE A C 1
ATOM 757 O O . ILE A 1 97 ? -0.751 28.625 18.375 1 42.44 97 ILE A O 1
ATOM 761 N N . SER A 1 98 ? -1.027 30.562 19.203 1 44.53 98 SER A N 1
ATOM 762 C CA . SER A 1 98 ? -1.574 31.203 18.016 1 44.53 98 SER A CA 1
ATOM 763 C C . SER A 1 98 ? -0.527 32.062 17.328 1 44.53 98 SER A C 1
ATOM 765 O O . SER A 1 98 ? 0.216 32.812 17.984 1 44.53 98 SER A O 1
ATOM 767 N N . ILE A 1 99 ? -0.041 31.75 16.094 1 40.84 99 ILE A N 1
ATOM 768 C CA . ILE A 1 99 ? 0.864 32.594 15.336 1 40.84 99 ILE A CA 1
ATOM 769 C C . ILE A 1 99 ? 0.057 33.562 14.484 1 40.84 99 ILE A C 1
ATOM 771 O O . ILE A 1 99 ? -0.926 33.188 13.844 1 40.84 99 ILE A O 1
ATOM 775 N N . TYR A 1 100 ? 0.207 34.875 14.75 1 39.03 100 TYR A N 1
ATOM 776 C CA . TYR A 1 100 ? -0.47 35.938 14.039 1 39.03 100 TYR A CA 1
ATOM 777 C C . TYR A 1 100 ? 0.446 36.562 12.992 1 39.03 100 TYR A C 1
ATOM 779 O O . TYR A 1 100 ? 1.668 36.594 13.156 1 39.03 100 TYR A O 1
ATOM 787 N N . SER A 1 101 ? -0.047 36.688 11.766 1 40.31 101 SER A N 1
ATOM 788 C CA . SER A 1 101 ? 0.696 37.531 10.836 1 40.31 101 SER A CA 1
ATOM 789 C C . SER A 1 101 ? 0.932 38.938 11.422 1 40.31 101 SER A C 1
ATOM 791 O O . SER A 1 101 ? 0.307 39.312 12.414 1 40.31 101 SER A O 1
ATOM 793 N N . ALA A 1 102 ? 1.869 39.625 10.781 1 42.31 102 ALA A N 1
ATOM 794 C CA . ALA A 1 102 ? 2.152 41 11.172 1 42.31 102 ALA A CA 1
ATOM 795 C C . ALA A 1 102 ? 0.872 41.812 11.219 1 42.31 102 ALA A C 1
ATOM 797 O O . ALA A 1 102 ? 0.766 42.75 12.016 1 42.31 102 ALA A O 1
ATOM 798 N N . SER A 1 103 ? -0.108 41.656 10.289 1 41.72 103 SER A N 1
ATOM 799 C CA . SER A 1 103 ? -1.296 42.5 10.227 1 41.72 103 SER A CA 1
ATOM 800 C C . SER A 1 103 ? -2.328 42.062 11.273 1 41.72 103 SER A C 1
ATOM 802 O O . SER A 1 103 ? -3.424 42.625 11.328 1 41.72 103 SER A O 1
ATOM 804 N N . GLY A 1 104 ? -2.059 41.219 12.195 1 42.44 104 GLY A N 1
ATOM 805 C CA . GLY A 1 104 ? -2.969 40.875 13.273 1 42.44 104 GLY A CA 1
ATOM 806 C C . GLY A 1 104 ? -3.885 39.719 12.945 1 42.44 104 GLY A C 1
ATOM 807 O O . GLY A 1 104 ? -4.762 39.375 13.742 1 42.44 104 GLY A O 1
ATOM 808 N N . GLN A 1 105 ? -4.043 39.438 11.719 1 42 105 GLN A N 1
ATOM 809 C CA . GLN A 1 105 ? -4.949 38.375 11.328 1 42 105 GLN A CA 1
ATOM 810 C C . GLN A 1 105 ? -4.453 37 11.844 1 42 105 GLN A C 1
ATOM 812 O O . GLN A 1 105 ? -3.25 36.75 11.828 1 42 105 GLN A O 1
ATOM 817 N N . ILE A 1 106 ? -5.219 36.531 12.742 1 40.38 106 ILE A N 1
ATOM 818 C CA . ILE A 1 106 ? -4.949 35.25 13.367 1 40.38 106 ILE A CA 1
ATOM 819 C C . ILE A 1 106 ? -4.598 34.219 12.289 1 40.38 106 ILE A C 1
ATOM 821 O O . ILE A 1 106 ? -5.395 33.938 11.391 1 40.38 106 ILE A O 1
ATOM 825 N N . PHE A 1 107 ? -3.359 34.125 11.844 1 37.72 107 PHE A N 1
ATOM 826 C CA . PHE A 1 107 ? -3.1 33.094 10.836 1 37.72 107 PHE A CA 1
ATOM 827 C C . PHE A 1 107 ? -3.334 31.703 11.398 1 37.72 107 PHE A C 1
ATOM 829 O O . PHE A 1 107 ? -4.082 30.906 10.828 1 37.72 107 PHE A O 1
ATOM 836 N N . SER A 1 108 ? -2.281 31.047 12.125 1 36.28 108 SER A N 1
ATOM 837 C CA . SER A 1 108 ? -2.281 29.625 12.422 1 36.28 108 SER A CA 1
ATOM 838 C C . SER A 1 108 ? -2.156 29.375 13.922 1 36.28 108 SER A C 1
ATOM 840 O O . SER A 1 108 ? -1.549 30.172 14.641 1 36.28 108 SER A O 1
ATOM 842 N N . SER A 1 109 ? -3.191 29.219 14.68 1 37.84 109 SER A N 1
ATOM 843 C CA . SER A 1 109 ? -2.99 28.688 16.031 1 37.84 109 SER A CA 1
ATOM 844 C C . SER A 1 109 ? -2.102 27.453 16.016 1 37.84 109 SER A C 1
ATOM 846 O O . SER A 1 109 ? -2.291 26.562 15.188 1 37.84 109 SER A O 1
ATOM 848 N N . PHE A 1 110 ? -0.849 27.656 16.219 1 36.72 110 PHE A N 1
ATOM 849 C CA . PHE A 1 110 ? 0.043 26.516 16.406 1 36.72 110 PHE A CA 1
ATOM 850 C C . PHE A 1 110 ? -0.395 25.688 17.609 1 36.72 110 PHE A C 1
ATOM 852 O O . PHE A 1 110 ? -0.601 26.219 18.703 1 36.72 110 PHE A O 1
ATOM 859 N N . VAL A 1 111 ? -1.356 24.922 17.641 1 39.28 111 VAL A N 1
ATOM 860 C CA . VAL A 1 111 ? -1.463 23.906 18.703 1 39.28 111 VAL A CA 1
ATOM 861 C C . VAL A 1 111 ? -0.084 23.328 19 1 39.28 111 VAL A C 1
ATOM 863 O O . VAL A 1 111 ? 0.721 23.125 18.094 1 39.28 111 VAL A O 1
ATOM 866 N N . GLU A 1 112 ? 0.462 23.531 20.109 1 39.72 112 GLU A N 1
ATOM 867 C CA . GLU A 1 112 ? 1.68 22.875 20.594 1 39.72 112 GLU A CA 1
ATOM 868 C C . GLU A 1 112 ? 1.926 21.578 19.844 1 39.72 112 GLU A C 1
ATOM 870 O O . GLU A 1 112 ? 1.011 20.766 19.688 1 39.72 112 GLU A O 1
ATOM 875 N N . ALA A 1 113 ? 2.879 21.469 19.031 1 42.72 113 ALA A N 1
ATOM 876 C CA . ALA A 1 113 ? 3.574 20.438 18.266 1 42.72 113 ALA A CA 1
ATOM 877 C C . ALA A 1 113 ? 3.469 19.078 18.953 1 42.72 113 ALA A C 1
ATOM 879 O O . ALA A 1 113 ? 3.484 18.047 18.297 1 42.72 113 ALA A O 1
ATOM 880 N N . LYS A 1 114 ? 3.443 19.266 20.375 1 45.12 114 LYS A N 1
ATOM 881 C CA . LYS A 1 114 ? 3.627 18.016 21.109 1 45.12 114 LYS A CA 1
ATOM 882 C C . LYS A 1 114 ? 2.52 17.016 20.766 1 45.12 114 LYS A C 1
ATOM 884 O O . LYS A 1 114 ? 2.754 15.812 20.734 1 45.12 114 LYS A O 1
ATOM 889 N N . GLU A 1 115 ? 1.353 17.547 20.594 1 51.59 115 GLU A N 1
ATOM 890 C CA . GLU A 1 115 ? 0.22 16.625 20.469 1 51.59 115 GLU A CA 1
ATOM 891 C C . GLU A 1 115 ? 0.102 16.078 19.047 1 51.59 115 GLU A C 1
ATOM 893 O O . GLU A 1 115 ? -0.786 15.266 18.766 1 51.59 115 GLU A O 1
ATOM 898 N N . PHE A 1 116 ? 1.059 16.469 18.172 1 61.59 116 PHE A N 1
ATOM 899 C CA . PHE A 1 116 ? 0.922 16.156 16.75 1 61.59 116 PHE A CA 1
ATOM 900 C C . PHE A 1 116 ? 1.746 14.93 16.375 1 61.59 116 PHE A C 1
ATOM 902 O O . PHE A 1 116 ? 2.307 14.859 15.281 1 61.59 116 PHE A O 1
ATOM 909 N N . LYS A 1 117 ? 1.706 14.094 17.172 1 80.31 117 LYS A N 1
ATOM 910 C CA . LYS A 1 117 ? 2.467 12.945 16.703 1 80.31 117 LYS A CA 1
ATOM 911 C C . LYS A 1 117 ? 1.75 12.258 15.539 1 80.31 117 LYS A C 1
ATOM 913 O O . LYS A 1 117 ? 0.575 11.898 15.648 1 80.31 117 LYS A O 1
ATOM 918 N N . VAL A 1 118 ? 2.381 12.289 14.43 1 87.81 118 VAL A N 1
ATOM 919 C CA . VAL A 1 118 ? 1.856 11.555 13.281 1 87.81 118 VAL A CA 1
ATOM 920 C C . VAL A 1 118 ? 1.917 10.055 13.555 1 87.81 118 VAL A C 1
ATOM 922 O O . VAL A 1 118 ? 2.973 9.523 13.914 1 87.81 118 VAL A O 1
ATOM 925 N N . ILE A 1 119 ? 0.848 9.383 13.414 1 88.56 119 ILE A N 1
ATOM 926 C CA . ILE A 1 119 ? 0.843 7.953 13.711 1 88.56 119 ILE A CA 1
ATOM 927 C C . ILE A 1 119 ? 0.64 7.16 12.422 1 88.56 119 ILE A C 1
ATOM 929 O O . ILE A 1 119 ? 0.885 5.949 12.383 1 88.56 119 ILE A O 1
ATOM 933 N N . ASP A 1 120 ? 0.161 7.84 11.477 1 91.44 120 ASP A N 1
ATOM 934 C CA . ASP A 1 120 ? -0.001 7.207 10.172 1 91.44 120 ASP A CA 1
ATOM 935 C C . ASP A 1 120 ? 0.027 8.242 9.047 1 91.44 120 ASP A C 1
ATOM 937 O O . ASP A 1 120 ? -0.252 9.422 9.281 1 91.44 120 ASP A O 1
ATOM 941 N N . ALA A 1 121 ? 0.403 7.77 7.855 1 93.62 121 ALA A N 1
ATOM 942 C CA . ALA A 1 121 ? 0.459 8.656 6.695 1 93.62 121 ALA A CA 1
ATOM 943 C C . ALA A 1 121 ? 0.264 7.875 5.398 1 93.62 121 ALA A C 1
ATOM 945 O O . ALA A 1 121 ? 0.594 6.691 5.324 1 93.62 121 ALA A O 1
ATOM 946 N N . LYS A 1 122 ? -0.344 8.508 4.445 1 94.62 122 LYS A N 1
ATOM 947 C CA . LYS A 1 122 ? -0.536 7.934 3.117 1 94.62 122 LYS A CA 1
ATOM 948 C C . LYS A 1 122 ? -0.118 8.922 2.031 1 94.62 122 LYS A C 1
ATOM 950 O O . LYS A 1 122 ? -0.483 10.102 2.08 1 94.62 122 LYS A O 1
ATOM 955 N N . ILE A 1 123 ? 0.771 8.477 1.145 1 94.19 123 ILE A N 1
ATOM 956 C CA . ILE A 1 123 ? 1.114 9.219 -0.063 1 94.19 123 ILE A CA 1
ATOM 957 C C . ILE A 1 123 ? 0.189 8.805 -1.204 1 94.19 123 ILE A C 1
ATOM 959 O O . ILE A 1 123 ? -0.038 7.617 -1.427 1 94.19 123 ILE A O 1
ATOM 963 N N . PHE A 1 124 ? -0.453 9.781 -1.869 1 93.12 124 PHE A N 1
ATOM 964 C CA . PHE A 1 124 ? -1.378 9.438 -2.943 1 93.12 124 PHE A CA 1
ATOM 965 C C . PHE A 1 124 ? -1.086 10.258 -4.191 1 93.12 124 PHE A C 1
ATOM 967 O O . PHE A 1 124 ? -0.536 11.359 -4.105 1 93.12 124 PHE A O 1
ATOM 974 N N . ASN A 1 125 ? -1.385 9.625 -5.277 1 87.25 125 ASN A N 1
ATOM 975 C CA . ASN A 1 125 ? -1.185 10.266 -6.57 1 87.25 125 ASN A CA 1
ATOM 976 C C . ASN A 1 125 ? -2.502 10.445 -7.32 1 87.25 125 ASN A C 1
ATOM 978 O O . ASN A 1 125 ? -3.348 9.547 -7.316 1 87.25 125 ASN A O 1
ATOM 982 N N . SER A 1 126 ? -2.746 11.625 -7.742 1 81.62 126 SER A N 1
ATOM 983 C CA . SER A 1 126 ? -3.902 11.945 -8.578 1 81.62 126 SER A CA 1
ATOM 984 C C . SER A 1 126 ? -3.516 12.859 -9.727 1 81.62 126 SER A C 1
ATOM 986 O O . SER A 1 126 ? -3.061 13.984 -9.508 1 81.62 126 SER A O 1
ATOM 988 N N . ASP A 1 127 ? -3.797 12.5 -11.008 1 80.19 127 ASP A N 1
ATOM 989 C CA . ASP A 1 127 ? -3.547 13.312 -12.195 1 80.19 127 ASP A CA 1
ATOM 990 C C . ASP A 1 127 ? -2.119 13.852 -12.195 1 80.19 127 ASP A C 1
ATOM 992 O O . ASP A 1 127 ? -1.901 15.047 -12.406 1 80.19 127 ASP A O 1
ATOM 996 N N . GLN A 1 128 ? -1.173 13.07 -11.867 1 82.62 128 GLN A N 1
ATOM 997 C CA . GLN A 1 128 ? 0.254 13.375 -11.906 1 82.62 128 GLN A CA 1
ATOM 998 C C . GLN A 1 128 ? 0.644 14.328 -10.773 1 82.62 128 GLN A C 1
ATOM 1000 O O . GLN A 1 128 ? 1.656 15.023 -10.867 1 82.62 128 GLN A O 1
ATOM 1005 N N . VAL A 1 129 ? -0.233 14.531 -9.922 1 90 129 VAL A N 1
ATOM 10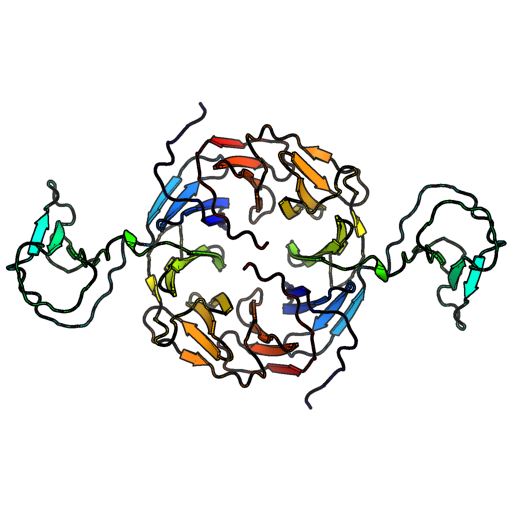06 C CA . VAL A 1 129 ? 0.06 15.312 -8.727 1 90 129 VAL A CA 1
ATOM 1007 C C . VAL A 1 129 ? 0.11 14.391 -7.508 1 90 129 VAL A C 1
ATOM 1009 O O . VAL A 1 129 ? -0.729 13.5 -7.363 1 90 129 VAL A O 1
ATOM 1012 N N . THR A 1 130 ? 1.102 14.609 -6.68 1 93.94 130 THR A N 1
ATOM 1013 C CA . THR A 1 130 ? 1.256 13.781 -5.488 1 93.94 130 THR A CA 1
ATOM 1014 C C . THR A 1 130 ? 0.839 14.547 -4.238 1 93.94 130 THR A C 1
ATOM 1016 O O . THR A 1 130 ? 1.232 15.703 -4.051 1 93.94 130 THR A O 1
ATOM 1019 N N . GLY A 1 131 ? -0.001 13.93 -3.457 1 94.88 131 GLY A N 1
ATOM 1020 C CA . GLY A 1 131 ? -0.413 14.477 -2.176 1 94.88 131 GLY A CA 1
ATOM 1021 C C . GLY A 1 131 ? -0.108 13.562 -1.006 1 94.88 131 GLY A C 1
ATOM 1022 O O . GLY A 1 131 ? 0.375 12.445 -1.197 1 94.88 131 GLY A O 1
ATOM 1023 N N . ILE A 1 132 ? -0.318 14.094 0.204 1 95.62 132 ILE A N 1
ATOM 1024 C CA . ILE A 1 132 ? -0.119 13.328 1.43 1 95.62 132 ILE A CA 1
ATOM 1025 C C . ILE A 1 132 ? -1.295 13.555 2.377 1 95.62 132 ILE A C 1
ATOM 1027 O O . ILE A 1 132 ? -1.853 14.648 2.432 1 95.62 132 ILE A O 1
ATOM 1031 N N . ALA A 1 133 ? -1.708 12.492 2.969 1 95 133 ALA A N 1
ATOM 1032 C CA . ALA A 1 133 ? -2.65 12.547 4.082 1 95 133 ALA A CA 1
ATOM 1033 C C . ALA A 1 133 ? -2.037 11.961 5.352 1 95 133 ALA A C 1
ATOM 1035 O O . ALA A 1 133 ? -1.457 10.875 5.324 1 95 133 ALA A O 1
ATOM 1036 N N . VAL A 1 134 ? -2.15 12.688 6.445 1 92.62 134 VAL A N 1
ATOM 1037 C CA . VAL A 1 134 ? -1.53 12.242 7.688 1 92.62 134 VAL A CA 1
ATOM 1038 C C . VAL A 1 134 ? -2.582 12.18 8.797 1 92.62 134 VAL A C 1
ATOM 1040 O O . VAL A 1 134 ? -3.467 13.039 8.867 1 92.62 134 VAL A O 1
ATOM 1043 N N . MET A 1 135 ? -2.438 11.172 9.602 1 91.44 135 MET A N 1
ATOM 1044 C CA . MET A 1 135 ? -3.262 11.047 10.805 1 91.44 135 MET A CA 1
ATOM 1045 C C . MET A 1 135 ? -2.428 11.266 12.062 1 91.44 135 MET A C 1
ATOM 1047 O O . MET A 1 135 ? -1.343 10.695 12.195 1 91.44 135 MET A O 1
ATOM 1051 N N . THR A 1 136 ? -2.939 12.062 12.93 1 87.19 136 THR A N 1
ATOM 1052 C CA . THR A 1 136 ? -2.227 12.344 14.164 1 87.19 136 THR A CA 1
ATOM 1053 C C . THR A 1 136 ? -2.705 11.422 15.289 1 87.19 136 THR A C 1
ATOM 1055 O O . THR A 1 136 ? -3.646 10.648 15.102 1 87.19 136 THR A O 1
ATOM 1058 N N . SER A 1 137 ? -2.053 11.461 16.438 1 84.06 137 SER A N 1
ATOM 1059 C CA . SER A 1 137 ? -2.369 10.641 17.594 1 84.06 137 SER A CA 1
ATOM 1060 C C . SER A 1 137 ? -3.75 10.984 18.156 1 84.06 137 SER A C 1
ATOM 1062 O O . SER A 1 137 ? -4.316 10.219 18.938 1 84.06 137 SER A O 1
ATOM 1064 N N . MET A 1 138 ? -4.293 12.102 17.766 1 80.31 138 MET A N 1
ATOM 1065 C CA . MET A 1 138 ? -5.648 12.469 18.172 1 80.31 138 MET A CA 1
ATOM 1066 C C . MET A 1 138 ? -6.668 12.023 17.141 1 80.31 138 MET A C 1
ATOM 1068 O O . MET A 1 138 ? -7.836 12.414 17.203 1 80.31 138 MET A O 1
ATOM 1072 N N . TYR A 1 139 ? -6.246 11.367 16.156 1 86.75 139 TYR A N 1
ATOM 1073 C CA . TYR A 1 139 ? -7.07 10.789 15.109 1 86.75 139 TYR A CA 1
ATOM 1074 C C . TYR A 1 139 ? -7.652 11.867 14.211 1 86.75 139 TYR A C 1
ATOM 1076 O O . TYR A 1 139 ? -8.781 11.75 13.734 1 86.75 139 TYR A O 1
ATOM 1084 N N . ARG A 1 140 ? -6.852 12.922 14.109 1 85.25 140 ARG A N 1
ATOM 1085 C CA . ARG A 1 140 ? -7.16 13.961 13.133 1 85.25 140 ARG A CA 1
ATOM 1086 C C . ARG A 1 140 ? -6.391 13.742 11.836 1 85.25 140 ARG A C 1
ATOM 1088 O O . ARG A 1 140 ? -5.246 13.281 11.852 1 85.25 140 ARG A O 1
ATOM 1095 N N . ILE A 1 141 ? -7.062 14.164 10.766 1 91.31 141 ILE A N 1
ATOM 1096 C CA . ILE A 1 141 ? -6.418 13.945 9.469 1 91.31 141 ILE A CA 1
ATOM 1097 C C . ILE A 1 141 ? -6.102 15.289 8.82 1 91.31 141 ILE A C 1
ATOM 1099 O O . ILE A 1 141 ? -6.945 16.188 8.781 1 91.31 141 ILE A O 1
ATOM 1103 N N . TYR A 1 142 ? -4.883 15.438 8.383 1 89.94 142 TYR A N 1
ATOM 1104 C CA . TYR A 1 142 ? -4.414 16.594 7.629 1 89.94 142 TYR A CA 1
ATOM 1105 C C . TYR A 1 142 ? -4.074 16.203 6.195 1 89.94 142 TYR A C 1
ATOM 1107 O O . TYR A 1 142 ? -3.502 15.141 5.953 1 89.94 142 TYR A O 1
ATOM 1115 N N . LEU A 1 143 ? -4.434 17.125 5.289 1 92.38 143 LEU A N 1
ATOM 1116 C CA . LEU A 1 143 ? -4.289 16.844 3.869 1 92.38 143 LEU A CA 1
ATOM 1117 C C . LEU A 1 143 ? -3.389 17.859 3.191 1 92.38 143 LEU A C 1
ATOM 1119 O O . LEU A 1 143 ? -3.51 19.062 3.443 1 92.38 143 LEU A O 1
ATOM 1123 N N . VAL A 1 144 ? -2.428 17.422 2.473 1 92.12 144 VAL A N 1
ATOM 1124 C CA . VAL A 1 144 ? -1.676 18.203 1.492 1 92.12 144 VAL A CA 1
ATOM 1125 C C . VAL A 1 144 ? -1.91 17.625 0.095 1 92.12 144 VAL A C 1
ATOM 1127 O O . VAL A 1 144 ? -1.428 16.531 -0.228 1 92.12 144 VAL A O 1
ATOM 1130 N N . ASN A 1 145 ? -2.57 18.344 -0.756 1 92.31 145 ASN A N 1
ATOM 1131 C CA . ASN A 1 145 ? -2.982 17.812 -2.053 1 92.31 145 ASN A CA 1
ATOM 1132 C C . ASN A 1 145 ? -1.833 17.828 -3.055 1 92.31 145 ASN A C 1
ATOM 1134 O O . ASN A 1 145 ? -1.87 17.109 -4.059 1 92.31 145 ASN A O 1
ATOM 1138 N N . ASN A 1 146 ? -0.963 18.719 -2.789 1 92.94 146 ASN A N 1
ATOM 1139 C CA . ASN A 1 146 ? 0.168 18.875 -3.697 1 92.94 146 ASN A CA 1
ATOM 1140 C C . ASN A 1 146 ? 1.461 19.156 -2.938 1 92.94 146 ASN A C 1
ATOM 1142 O O . ASN A 1 146 ? 1.635 20.234 -2.377 1 92.94 146 ASN A O 1
ATOM 1146 N N . VAL A 1 147 ? 2.389 18.297 -2.998 1 92.94 147 VAL A N 1
ATOM 1147 C CA . VAL A 1 147 ? 3.598 18.391 -2.188 1 92.94 147 VAL A CA 1
ATOM 1148 C C . VAL A 1 147 ? 4.527 19.453 -2.785 1 92.94 147 VAL A C 1
ATOM 1150 O O . VAL A 1 147 ? 5.434 19.938 -2.107 1 92.94 147 VAL A O 1
ATOM 1153 N N . LYS A 1 148 ? 4.336 19.781 -4.055 1 91.19 148 LYS A N 1
ATOM 1154 C CA . LYS A 1 148 ? 5.148 20.828 -4.684 1 91.19 148 LYS A CA 1
ATOM 1155 C C . LYS A 1 148 ? 4.711 22.219 -4.238 1 91.19 148 LYS A C 1
ATOM 1157 O O . LYS A 1 148 ? 5.508 23.156 -4.242 1 91.19 148 LYS A O 1
ATOM 1162 N N . GLU A 1 149 ? 3.457 22.391 -3.963 1 91.12 149 GLU A N 1
ATOM 1163 C CA . GLU A 1 149 ? 2.871 23.578 -3.373 1 91.12 149 GLU A CA 1
ATOM 1164 C C . GLU A 1 149 ? 2.055 23.25 -2.127 1 91.12 149 GLU A C 1
ATOM 1166 O O . GLU A 1 149 ? 0.828 23.359 -2.133 1 91.12 149 GLU A O 1
ATOM 1171 N N . PRO A 1 150 ? 2.824 22.969 -1.082 1 89.56 150 PRO A N 1
ATOM 1172 C CA . PRO A 1 150 ? 2.16 22.359 0.073 1 89.56 150 PRO A CA 1
ATOM 1173 C C . PRO A 1 150 ? 1.239 23.328 0.805 1 89.56 150 PRO A C 1
ATOM 1175 O O . PRO A 1 150 ? 1.685 24.391 1.248 1 89.56 150 PRO A O 1
ATOM 1178 N N . ARG A 1 151 ? -0.013 23.062 0.759 1 86.75 151 ARG A N 1
ATOM 1179 C CA . ARG A 1 151 ? -1.031 23.703 1.587 1 86.75 151 ARG A CA 1
ATOM 1180 C C . ARG A 1 151 ? -1.705 22.688 2.506 1 86.75 151 ARG A C 1
ATOM 1182 O O . ARG A 1 151 ? -2.314 21.719 2.035 1 86.75 151 ARG A O 1
ATOM 1189 N N . VAL A 1 152 ? -1.508 22.922 3.756 1 86.19 152 VAL A N 1
ATOM 1190 C CA . VAL A 1 152 ? -2.047 21.969 4.719 1 86.19 152 VAL A CA 1
ATOM 1191 C C . VAL A 1 152 ? -3.518 22.281 4.988 1 86.19 152 VAL A C 1
ATOM 1193 O O . VAL A 1 152 ? -3.873 23.422 5.266 1 86.19 152 VAL A O 1
ATOM 1196 N N . ARG A 1 153 ? -4.281 21.281 4.848 1 86.06 153 ARG A N 1
ATOM 1197 C CA . ARG A 1 153 ? -5.703 21.406 5.133 1 86.06 153 ARG A CA 1
ATOM 1198 C C . ARG A 1 153 ? -6.137 20.406 6.207 1 86.06 153 ARG A C 1
ATOM 1200 O O . ARG A 1 153 ? -5.695 19.266 6.207 1 86.06 153 ARG A O 1
ATOM 1207 N N . HIS A 1 154 ? -6.93 20.859 7.078 1 83.44 154 HIS A N 1
ATOM 1208 C CA . HIS A 1 154 ? -7.512 20 8.102 1 83.44 154 HIS A CA 1
ATOM 1209 C C . HIS A 1 154 ? -8.844 19.422 7.633 1 83.44 154 HIS A C 1
ATOM 1211 O O . HIS A 1 154 ? -9.664 20.125 7.039 1 83.44 154 HIS A O 1
ATOM 1217 N N . LEU A 1 155 ? -8.953 18.141 7.91 1 85.5 155 LEU A N 1
ATOM 1218 C CA . LEU A 1 155 ? -10.234 17.531 7.555 1 85.5 155 LEU A CA 1
ATOM 1219 C C . LEU A 1 155 ? -11.18 17.531 8.75 1 85.5 155 LEU A C 1
ATOM 1221 O O . LEU A 1 155 ? -10.75 17.719 9.891 1 85.5 155 LEU A O 1
ATOM 1225 N N . ALA A 1 156 ? -12.406 17.375 8.375 1 77 156 ALA A N 1
ATOM 1226 C CA . ALA A 1 156 ? -13.438 17.344 9.406 1 77 156 ALA A CA 1
ATOM 1227 C C . ALA A 1 156 ? -13.148 16.281 10.445 1 77 156 ALA A C 1
ATOM 1229 O O . ALA A 1 156 ? -12.586 15.227 10.125 1 77 156 ALA A O 1
ATOM 1230 N N . GLU A 1 157 ? -13.461 16.625 11.617 1 76.5 157 GLU A N 1
ATOM 1231 C CA . GLU A 1 157 ? -13.289 15.672 12.711 1 76.5 157 GLU A CA 1
ATOM 1232 C C . GLU A 1 157 ? -14.492 14.734 12.812 1 76.5 157 GLU A C 1
ATOM 1234 O O . GLU A 1 157 ? -15.609 15.109 12.461 1 76.5 157 GLU A O 1
ATOM 1239 N N . VAL A 1 158 ? -14.164 13.539 13.102 1 78 158 VAL A N 1
ATOM 1240 C CA . VAL A 1 158 ? -15.219 12.602 13.469 1 78 158 VAL A CA 1
ATOM 1241 C C . VAL A 1 158 ? -15.461 12.656 14.977 1 78 158 VAL A C 1
ATOM 1243 O O . VAL A 1 158 ? -14.641 12.172 15.758 1 78 158 VAL A O 1
ATOM 1246 N N . PRO A 1 159 ? -16.547 13.305 15.391 1 72.88 159 PRO A N 1
ATOM 1247 C CA . PRO A 1 159 ? -16.781 13.547 16.812 1 72.88 159 PRO A CA 1
ATOM 1248 C C . PRO A 1 159 ? -16.703 12.273 17.656 1 72.88 159 PRO A C 1
ATOM 1250 O O . PRO A 1 159 ? -16.234 12.305 18.797 1 72.88 159 PRO A O 1
ATOM 1253 N N . SER A 1 160 ? -17.125 11.203 17.156 1 75.25 160 SER A N 1
ATOM 1254 C CA . SER A 1 160 ? -17.203 9.969 17.922 1 75.25 160 SER A CA 1
ATOM 1255 C C . SER A 1 160 ? -15.867 9.227 17.906 1 75.25 160 SER A C 1
ATOM 1257 O O . SER A 1 160 ? -15.688 8.242 18.625 1 75.25 160 SER A O 1
ATOM 1259 N N . LEU A 1 161 ? -14.969 9.797 17.156 1 77.06 161 LEU A N 1
ATOM 1260 C CA . LEU A 1 161 ? -13.734 9.039 17 1 77.06 161 LEU A CA 1
ATOM 1261 C C . LEU A 1 161 ? -12.812 9.234 18.203 1 77.06 161 LEU A C 1
ATOM 1263 O O . LEU A 1 161 ? -12.219 10.297 18.359 1 77.06 161 LEU A O 1
ATOM 1267 N N . ASN A 1 162 ? -12.758 8.289 19.031 1 80.38 162 ASN A N 1
ATOM 1268 C CA . ASN A 1 162 ? -11.93 8.328 20.234 1 80.38 162 ASN A CA 1
ATOM 1269 C C . ASN A 1 162 ? -10.961 7.145 20.281 1 80.38 162 ASN A C 1
ATOM 1271 O O . ASN A 1 162 ? -10.312 6.914 21.312 1 80.38 162 ASN A O 1
ATOM 1275 N N . LYS A 1 163 ? -11.047 6.387 19.344 1 86.38 163 LYS A N 1
ATOM 1276 C CA . LYS A 1 163 ? -10.117 5.273 19.172 1 86.38 163 LYS A CA 1
ATOM 1277 C C . LYS A 1 163 ? -9.594 5.203 17.75 1 86.38 163 LYS A C 1
ATOM 1279 O O . LYS A 1 163 ? -10.117 5.871 16.844 1 86.38 163 LYS A O 1
ATOM 1284 N N . LEU A 1 164 ? -8.508 4.449 17.656 1 89.38 164 LEU A N 1
ATOM 1285 C CA . LEU A 1 164 ? -7.926 4.254 16.328 1 89.38 164 LEU A CA 1
ATOM 1286 C C . LEU A 1 164 ? -8.953 3.656 15.375 1 89.38 164 LEU A C 1
ATOM 1288 O O . LEU A 1 164 ? -9.586 2.65 15.695 1 89.38 164 LEU A O 1
ATOM 1292 N N . PRO A 1 165 ? -9.195 4.336 14.266 1 92.75 165 PRO A N 1
ATOM 1293 C CA . PRO A 1 165 ? -10.117 3.756 13.281 1 92.75 165 PRO A CA 1
ATOM 1294 C C . PRO A 1 165 ? -9.648 2.395 12.773 1 92.75 165 PRO A C 1
ATOM 1296 O O . PRO A 1 165 ? -8.461 2.072 12.859 1 92.75 165 PRO A O 1
ATOM 1299 N N . ASN A 1 166 ? -10.594 1.588 12.297 1 92.06 166 ASN A N 1
ATOM 1300 C CA . ASN A 1 166 ? -10.258 0.27 11.766 1 92.06 166 ASN A CA 1
ATOM 1301 C C . ASN A 1 166 ? -9.359 0.372 10.539 1 92.06 166 ASN A C 1
ATOM 1303 O O . ASN A 1 166 ? -8.406 -0.391 10.398 1 92.06 166 ASN A O 1
ATOM 1307 N N . CYS A 1 167 ? -9.703 1.197 9.68 1 92.81 167 CYS A N 1
ATOM 1308 C CA . CYS A 1 167 ? -8.914 1.479 8.477 1 92.81 167 CYS A CA 1
ATOM 1309 C C . CYS A 1 167 ? -9.328 2.805 7.855 1 92.81 167 CYS A C 1
ATOM 1311 O O . CYS A 1 167 ? -10.367 3.367 8.211 1 92.81 167 CYS A O 1
ATOM 1313 N N . TRP A 1 168 ? -8.5 3.381 6.988 1 94.75 168 TRP A N 1
ATOM 1314 C CA . TRP A 1 168 ? -8.828 4.602 6.258 1 94.75 168 TRP A CA 1
ATOM 1315 C C . TRP A 1 168 ? -8.055 4.672 4.945 1 94.75 168 TRP A C 1
ATOM 1317 O O . TRP A 1 168 ? -7.043 3.99 4.773 1 94.75 168 TRP A O 1
ATOM 1327 N N . THR A 1 169 ? -8.617 5.375 3.996 1 95.5 169 THR A N 1
ATOM 1328 C CA . THR A 1 169 ? -7.988 5.516 2.686 1 95.5 169 THR A CA 1
ATOM 1329 C C . THR A 1 169 ? -8.281 6.891 2.094 1 95.5 169 THR A C 1
ATOM 1331 O O . THR A 1 169 ? -9.188 7.59 2.553 1 95.5 169 THR A O 1
ATOM 1334 N N . VAL A 1 170 ? -7.449 7.301 1.179 1 96.06 170 VAL A N 1
ATOM 1335 C CA . VAL A 1 170 ? -7.621 8.562 0.47 1 96.06 170 VAL A CA 1
ATOM 1336 C C . VAL A 1 170 ? -8.258 8.312 -0.893 1 96.06 170 VAL A C 1
ATOM 1338 O O . VAL A 1 170 ? -7.883 7.371 -1.596 1 96.06 170 VAL A O 1
ATOM 1341 N N . VAL A 1 171 ? -9.234 9.055 -1.206 1 95.25 171 VAL A N 1
ATOM 1342 C CA . VAL A 1 171 ? -9.891 9.023 -2.506 1 95.25 171 VAL A CA 1
ATOM 1343 C C . VAL A 1 171 ? -9.789 10.398 -3.174 1 95.25 171 VAL A C 1
ATOM 1345 O O . VAL A 1 171 ? -10.266 11.398 -2.637 1 95.25 171 VAL A O 1
ATOM 1348 N N . SER A 1 172 ? -9.125 10.43 -4.293 1 92.69 172 SER A N 1
ATOM 1349 C CA . SER A 1 172 ? -8.969 11.68 -5.023 1 92.69 172 SER A CA 1
ATOM 1350 C C . SER A 1 172 ? -9.68 11.625 -6.375 1 92.69 172 SER A C 1
ATOM 1352 O O . SER A 1 172 ? -9.141 11.07 -7.34 1 92.69 172 SER A O 1
ATOM 1354 N N . GLU A 1 173 ? -10.844 12.133 -6.41 1 86.06 173 GLU A N 1
ATOM 1355 C CA . GLU A 1 173 ? -11.656 12.133 -7.621 1 86.06 173 GLU A CA 1
ATOM 1356 C C . GLU A 1 173 ? -11.914 13.555 -8.109 1 86.06 173 GLU A C 1
ATOM 1358 O O . GLU A 1 173 ? -12.359 14.406 -7.344 1 86.06 173 GLU A O 1
ATOM 1363 N N . ASP A 1 174 ? -11.758 13.836 -9.406 1 80.19 174 ASP A N 1
ATOM 1364 C CA . ASP A 1 174 ? -12.047 15.117 -10.047 1 80.19 174 ASP A CA 1
ATOM 1365 C C . ASP A 1 174 ? -11.469 16.281 -9.242 1 80.19 174 ASP A C 1
ATOM 1367 O O . ASP A 1 174 ? -12.164 17.25 -8.953 1 80.19 174 ASP A O 1
ATOM 1371 N N . ARG A 1 175 ? -10.336 16.203 -8.734 1 79.56 175 ARG A N 1
ATOM 1372 C CA . ARG A 1 175 ? -9.57 17.219 -8.031 1 79.56 175 ARG A CA 1
ATOM 1373 C C . ARG A 1 175 ? -10.086 17.422 -6.613 1 79.56 175 ARG A C 1
ATOM 1375 O O . ARG A 1 175 ? -9.727 18.391 -5.945 1 79.56 175 ARG A O 1
ATOM 1382 N N . GLN A 1 176 ? -11.047 16.609 -6.301 1 87.88 176 GLN A N 1
ATOM 1383 C CA . GLN A 1 176 ? -11.508 16.609 -4.918 1 87.88 176 GLN A CA 1
ATOM 1384 C C . GLN A 1 176 ? -10.93 15.414 -4.152 1 87.88 176 GLN A C 1
ATOM 1386 O O . GLN A 1 176 ? -11 14.273 -4.621 1 87.88 176 GLN A O 1
ATOM 1391 N N . THR A 1 177 ? -10.305 15.734 -3.1 1 92.81 177 THR A N 1
ATOM 1392 C CA . THR A 1 177 ? -9.711 14.688 -2.277 1 92.81 177 THR A CA 1
ATOM 1393 C C . THR A 1 177 ? -10.523 14.477 -1.004 1 92.81 177 THR A C 1
ATOM 1395 O O . THR A 1 177 ? -10.852 15.43 -0.304 1 92.81 177 THR A O 1
ATOM 1398 N N . LYS A 1 178 ? -10.914 13.328 -0.771 1 93.94 178 LYS A N 1
ATOM 1399 C CA . LYS A 1 178 ? -11.617 12.961 0.456 1 93.94 178 LYS A CA 1
ATOM 1400 C C . LYS A 1 178 ? -10.953 11.766 1.138 1 93.94 178 LYS A C 1
ATOM 1402 O O . LYS A 1 178 ? -10.18 11.039 0.513 1 93.94 178 LYS A O 1
ATOM 1407 N N . VAL A 1 179 ? -11.242 11.625 2.383 1 95.25 179 VAL A N 1
ATOM 1408 C CA . VAL A 1 179 ? -10.766 10.484 3.154 1 95.25 179 VAL A CA 1
ATOM 1409 C C . VAL A 1 179 ? -11.945 9.648 3.629 1 95.25 179 VAL A C 1
ATOM 1411 O O . VAL A 1 179 ? -12.93 10.18 4.152 1 95.25 179 VAL A O 1
ATOM 1414 N N . LEU A 1 180 ? -11.922 8.398 3.324 1 94.81 180 LEU A N 1
ATOM 1415 C CA . LEU A 1 180 ? -12.867 7.438 3.891 1 94.81 180 LEU A CA 1
ATOM 1416 C C . LEU A 1 180 ? -12.281 6.773 5.133 1 94.81 180 LEU A C 1
ATOM 1418 O O . LEU A 1 180 ? -11.203 6.191 5.082 1 94.81 180 LEU A O 1
ATOM 1422 N N . LEU A 1 181 ? -12.961 6.906 6.176 1 94.25 181 LEU A N 1
ATOM 1423 C CA . LEU A 1 181 ? -12.523 6.391 7.469 1 94.25 181 LEU A CA 1
ATOM 1424 C C . LEU A 1 181 ? -13.547 5.422 8.047 1 94.25 181 LEU A C 1
ATOM 1426 O O . LEU A 1 181 ? -14.727 5.77 8.188 1 94.25 181 LEU A O 1
ATOM 1430 N N . ALA A 1 182 ? -13.078 4.203 8.305 1 93.25 182 ALA A N 1
ATOM 1431 C CA . ALA A 1 182 ? -13.977 3.189 8.867 1 93.25 182 ALA A CA 1
ATOM 1432 C C . ALA A 1 182 ? -13.875 3.145 10.391 1 93.25 182 ALA A C 1
ATOM 1434 O O . ALA A 1 182 ? -12.781 3.004 10.938 1 93.25 182 ALA A O 1
ATOM 1435 N N . GLU A 1 183 ? -14.969 3.27 11.047 1 91.56 183 GLU A N 1
ATOM 1436 C CA . GLU A 1 183 ? -15.117 3.133 12.492 1 91.56 183 GLU A CA 1
ATOM 1437 C C . GLU A 1 183 ? -16.219 2.143 12.844 1 91.56 183 GLU A C 1
ATOM 1439 O O . GLU A 1 183 ? -17.406 2.469 12.75 1 91.56 183 GLU A O 1
ATOM 1444 N N . GLY A 1 184 ? -15.773 0.982 13.328 1 89.44 184 GLY A N 1
ATOM 1445 C CA . GLY A 1 184 ? -16.766 -0.066 13.516 1 89.44 184 GLY A CA 1
ATOM 1446 C C . GLY A 1 184 ? -17.438 -0.48 12.219 1 89.44 184 GLY A C 1
ATOM 1447 O O . GLY A 1 184 ? -16.766 -0.858 11.258 1 89.44 184 GLY A O 1
ATOM 1448 N N . LYS A 1 185 ? -18.828 -0.302 12.25 1 89.38 185 LYS A N 1
ATOM 1449 C CA . LYS A 1 185 ? -19.609 -0.701 11.078 1 89.38 185 LYS A CA 1
ATOM 1450 C C . LYS A 1 185 ? -19.922 0.499 10.195 1 89.38 185 LYS A C 1
ATOM 1452 O O . LYS A 1 185 ? -20.688 0.383 9.227 1 89.38 185 LYS A O 1
ATOM 1457 N N . GLN A 1 186 ? -19.328 1.576 10.523 1 89.44 186 GLN A N 1
ATOM 1458 C CA . GLN A 1 186 ? -19.656 2.807 9.805 1 89.44 186 GLN A CA 1
ATOM 1459 C C . GLN A 1 186 ? -18.438 3.33 9.039 1 89.44 186 GLN A C 1
ATOM 1461 O O . GLN A 1 186 ? -17.297 3.094 9.43 1 89.44 186 GLN A O 1
ATOM 1466 N N . VAL A 1 187 ? -18.734 3.992 7.953 1 92.81 187 VAL A N 1
ATOM 1467 C CA . VAL A 1 187 ? -17.719 4.699 7.188 1 92.81 187 VAL A CA 1
ATOM 1468 C C . VAL A 1 187 ? -18.016 6.199 7.203 1 92.81 187 VAL A C 1
ATOM 1470 O O . VAL A 1 187 ? -19.156 6.621 7.016 1 92.81 187 VAL A O 1
ATOM 1473 N N . HIS A 1 188 ? -17.031 6.926 7.535 1 91.88 188 HIS A N 1
ATOM 1474 C CA . HIS A 1 188 ? -17.109 8.383 7.5 1 91.88 188 HIS A CA 1
ATOM 1475 C C . HIS A 1 188 ? -16.344 8.945 6.305 1 91.88 188 HIS A C 1
ATOM 1477 O O . HIS A 1 188 ? -15.234 8.508 6.004 1 91.88 188 HIS A O 1
ATOM 1483 N N . SER A 1 189 ? -17.016 9.797 5.652 1 92.38 189 SER A N 1
ATOM 1484 C CA . SER A 1 189 ? -16.359 10.555 4.59 1 92.38 189 SER A CA 1
ATOM 1485 C C . SER A 1 189 ? -15.938 11.938 5.07 1 92.38 189 SER A C 1
ATOM 1487 O O . SER A 1 189 ? -16.766 12.727 5.523 1 92.38 189 SER A O 1
ATOM 1489 N N . LEU A 1 190 ? -14.664 12.164 4.992 1 92 190 LEU A N 1
ATOM 1490 C CA . LEU A 1 190 ? -14.109 13.43 5.469 1 92 190 LEU A CA 1
ATOM 1491 C C . LEU A 1 190 ? -13.602 14.273 4.309 1 92 190 LEU A C 1
ATOM 1493 O O . LEU A 1 190 ? -12.883 13.773 3.439 1 92 190 LEU A O 1
ATOM 1497 N N . MET A 1 191 ? -14 15.5 4.266 1 88.12 191 MET A N 1
ATOM 1498 C CA . MET A 1 191 ? -13.531 16.453 3.27 1 88.12 191 MET A CA 1
ATOM 1499 C C . MET A 1 191 ? -13.141 17.781 3.928 1 88.12 191 MET A C 1
ATOM 1501 O O . MET A 1 191 ? -13.594 18.078 5.035 1 88.12 191 MET A O 1
ATOM 1505 N N . SER A 1 192 ? -12.242 18.438 3.186 1 82.31 192 SER A N 1
ATOM 1506 C CA . SER A 1 192 ? -11.844 19.734 3.705 1 82.31 192 SER A CA 1
ATOM 1507 C C . SER A 1 192 ? -13.008 20.734 3.662 1 82.31 192 SER A C 1
ATOM 1509 O O . SER A 1 192 ? -13.719 20.812 2.662 1 82.31 192 SER A O 1
ATOM 1511 N N . GLY A 1 193 ? -13.125 21.406 4.699 1 75.94 193 GLY A N 1
ATOM 1512 C CA . GLY A 1 193 ? -14.102 22.484 4.738 1 75.94 193 GLY A CA 1
ATOM 1513 C C . GLY A 1 193 ? -15.523 21.984 4.895 1 75.94 193 GLY A C 1
ATOM 1514 O O . GLY A 1 193 ? -16.469 22.781 4.848 1 75.94 193 GLY A O 1
ATOM 1515 N N . GLN A 1 194 ? -15.719 20.719 4.863 1 74.5 194 GLN A N 1
ATOM 1516 C CA . GLN A 1 194 ? -17.062 20.156 5.008 1 74.5 194 GLN A CA 1
ATOM 1517 C C . GLN A 1 194 ? -17.156 19.281 6.266 1 74.5 194 GLN A C 1
ATOM 1519 O O . GLN A 1 194 ? -16.141 18.891 6.828 1 74.5 194 GLN A O 1
ATOM 1524 N N . ARG A 1 195 ? -18.391 19.234 6.707 1 73.19 195 ARG A N 1
ATOM 1525 C CA . ARG A 1 195 ? -18.609 18.312 7.816 1 73.19 195 ARG A CA 1
ATOM 1526 C C . ARG A 1 195 ? -18.469 16.859 7.371 1 73.19 195 ARG A C 1
ATOM 1528 O O . ARG A 1 195 ? -18.703 16.531 6.207 1 73.19 195 ARG A O 1
ATOM 1535 N N . SER A 1 196 ? -18 16.062 8.336 1 75.75 196 SER A N 1
ATOM 1536 C CA . SER A 1 196 ? -17.906 14.633 8.078 1 75.75 196 SER A CA 1
ATOM 1537 C C . SER A 1 196 ? -19.281 14.047 7.781 1 75.75 196 SER A C 1
ATOM 1539 O O . SER A 1 196 ? -20.281 14.438 8.391 1 75.75 196 SER A O 1
ATOM 1541 N N . LEU A 1 197 ? -19.359 13.297 6.711 1 77.75 197 LEU A N 1
ATOM 1542 C CA . LEU A 1 197 ? -20.594 12.602 6.359 1 77.75 197 LEU A CA 1
ATOM 1543 C C . LEU A 1 197 ? -20.5 11.125 6.719 1 77.75 197 LEU A C 1
ATOM 1545 O O . LEU A 1 197 ? -19.531 10.445 6.355 1 77.75 197 LEU A O 1
ATOM 1549 N N . GLN A 1 198 ? -21.375 10.766 7.648 1 75.31 198 GLN A N 1
ATOM 1550 C CA . GLN A 1 198 ? -21.469 9.344 7.957 1 75.31 198 GLN A CA 1
ATOM 1551 C C . GLN A 1 198 ? -22.266 8.602 6.887 1 75.31 198 GLN A C 1
ATOM 1553 O O . GLN A 1 198 ? -23.359 9.039 6.496 1 75.31 198 GLN A O 1
ATOM 1558 N N . VAL A 1 199 ? -21.562 7.711 6.316 1 71.38 199 VAL A N 1
ATOM 1559 C CA . VAL A 1 199 ? -22.266 6.895 5.336 1 71.38 199 VAL A CA 1
ATOM 1560 C C . VAL A 1 199 ? -22.625 5.543 5.957 1 71.38 199 VAL A C 1
ATOM 1562 O O . VAL A 1 199 ? -21.75 4.832 6.453 1 7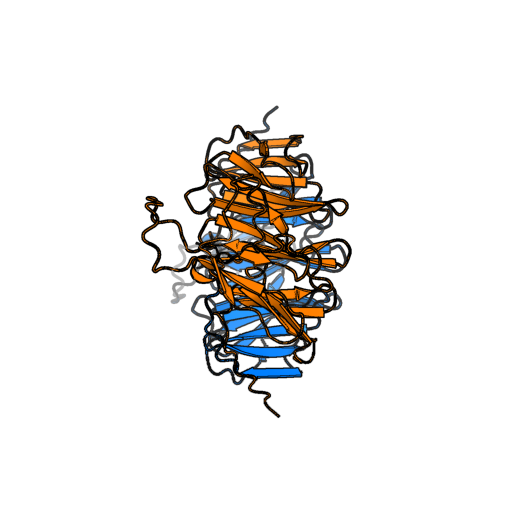1.38 199 VAL A O 1
ATOM 1565 N N . ALA A 1 200 ? -23.844 5.41 6.391 1 61.03 200 ALA A N 1
ATOM 1566 C CA . ALA A 1 200 ? -24.359 4.207 7.039 1 61.03 200 ALA A CA 1
ATOM 1567 C C . ALA A 1 200 ? -24.297 3.002 6.105 1 61.03 200 ALA A C 1
ATOM 1569 O O . ALA A 1 200 ? -24.734 3.072 4.957 1 61.03 200 ALA A O 1
ATOM 1570 N N . THR A 1 201 ? -23.359 2.113 6.555 1 65 201 THR A N 1
ATOM 1571 C CA . THR A 1 201 ? -23.406 0.837 5.848 1 65 201 THR A CA 1
ATOM 1572 C C . THR A 1 201 ? -24 -0.25 6.738 1 65 201 THR A C 1
ATOM 1574 O O . THR A 1 201 ? -24 -0.127 7.965 1 65 201 THR A O 1
ATOM 1577 N N . ASP A 1 202 ? -25.031 -0.954 6.375 1 73.12 202 ASP A N 1
ATOM 1578 C CA . ASP A 1 202 ? -25.609 -2.09 7.082 1 73.12 202 ASP A CA 1
ATOM 1579 C C . ASP A 1 202 ? -24.672 -3.289 7.066 1 73.12 202 ASP A C 1
ATOM 1581 O O . ASP A 1 202 ? -25.047 -4.375 6.613 1 73.12 202 ASP A O 1
ATOM 1585 N N . PHE A 1 203 ? -23.469 -2.992 7.609 1 79.12 203 PHE A N 1
ATOM 1586 C CA . PHE A 1 203 ? -22.516 -4.09 7.586 1 79.12 203 PHE A CA 1
ATOM 1587 C C . PHE A 1 203 ? -22.719 -5.02 8.773 1 79.12 203 PHE A C 1
ATOM 1589 O O . PHE A 1 203 ? -23.188 -4.59 9.828 1 79.12 203 PHE A O 1
ATOM 1596 N N . ASP A 1 204 ? -22.516 -6.242 8.578 1 81.06 204 ASP A N 1
ATOM 1597 C CA . ASP A 1 204 ? -22.703 -7.273 9.594 1 81.06 204 ASP A CA 1
ATOM 1598 C C . ASP A 1 204 ? -21.562 -7.277 10.594 1 81.06 204 ASP A C 1
ATOM 1600 O O . ASP A 1 204 ? -21.609 -7.969 11.617 1 81.06 204 ASP A O 1
ATOM 1604 N N . GLY A 1 205 ? -20.594 -6.551 10.406 1 86.88 205 GLY A N 1
ATOM 1605 C CA . GLY A 1 205 ? -19.422 -6.449 11.266 1 86.88 205 GLY A CA 1
ATOM 1606 C C . GLY A 1 205 ? -18.578 -5.227 10.969 1 86.88 205 GLY A C 1
ATOM 1607 O O . GLY A 1 205 ? -18.891 -4.449 10.062 1 86.88 205 GLY A O 1
ATOM 1608 N N . LYS A 1 206 ? -17.594 -5.09 11.773 1 91.62 206 LYS A N 1
ATOM 1609 C CA . LYS A 1 206 ? -16.719 -3.936 11.586 1 91.62 206 LYS A CA 1
ATOM 1610 C C . LYS A 1 206 ? -16.047 -3.977 10.211 1 91.62 206 LYS A C 1
ATOM 1612 O O . LYS A 1 206 ? -15.672 -5.047 9.734 1 91.62 206 LYS A O 1
ATOM 1617 N N . ILE A 1 207 ? -15.922 -2.875 9.586 1 92 207 ILE A N 1
ATOM 1618 C CA . ILE A 1 207 ? -15.242 -2.756 8.305 1 92 207 ILE A CA 1
ATOM 1619 C C . ILE A 1 207 ? -13.727 -2.812 8.516 1 92 207 ILE A C 1
ATOM 1621 O O . ILE A 1 207 ? -13.172 -2.023 9.281 1 92 207 ILE A O 1
ATOM 1625 N N . VAL A 1 208 ? -13.055 -3.695 7.801 1 90.31 208 VAL A N 1
ATOM 1626 C CA . VAL A 1 208 ? -11.648 -3.932 8.125 1 90.31 208 VAL A CA 1
ATOM 1627 C C . VAL A 1 208 ? -10.766 -3.48 6.961 1 90.31 208 VAL A C 1
ATOM 1629 O O . VAL A 1 208 ? -9.555 -3.324 7.117 1 90.31 208 VAL A O 1
ATOM 1632 N N . ASP A 1 209 ? -11.375 -3.268 5.859 1 91.56 209 ASP A N 1
ATOM 1633 C CA . ASP A 1 209 ? -10.578 -2.836 4.715 1 91.56 209 ASP A CA 1
ATOM 1634 C C . ASP A 1 209 ? -11.422 -2.045 3.723 1 91.56 209 ASP A C 1
ATOM 1636 O O . ASP A 1 209 ? -12.609 -2.324 3.551 1 91.56 209 ASP A O 1
ATOM 1640 N N . ILE A 1 210 ? -10.82 -1.086 3.102 1 93.5 210 ILE A N 1
ATOM 1641 C CA . ILE A 1 210 ? -11.398 -0.295 2.023 1 93.5 210 ILE A CA 1
ATOM 1642 C C . ILE A 1 210 ? -10.438 -0.257 0.836 1 93.5 210 ILE A C 1
ATOM 1644 O O . ILE A 1 210 ? -9.312 0.224 0.958 1 93.5 210 ILE A O 1
ATOM 1648 N N . ALA A 1 211 ? -10.836 -0.78 -0.245 1 93.5 211 ALA A N 1
ATOM 1649 C CA . ALA A 1 211 ? -10.055 -0.706 -1.478 1 93.5 211 ALA A CA 1
ATOM 1650 C C . ALA A 1 211 ? -10.664 0.298 -2.453 1 93.5 211 ALA A C 1
ATOM 1652 O O . ALA A 1 211 ? -11.875 0.281 -2.697 1 93.5 211 ALA A O 1
ATOM 1653 N N . VAL A 1 212 ? -9.766 1.143 -2.996 1 93.62 212 VAL A N 1
ATOM 1654 C CA . VAL A 1 212 ? -10.211 2.172 -3.932 1 93.62 212 VAL A CA 1
ATOM 1655 C C . VAL A 1 212 ? -9.75 1.819 -5.344 1 93.62 212 VAL A C 1
ATOM 1657 O O . VAL A 1 212 ? -8.609 1.39 -5.543 1 93.62 212 VAL A O 1
ATOM 1660 N N . SER A 1 213 ? -10.664 2.047 -6.258 1 91.44 213 SER A N 1
ATOM 1661 C CA . SER A 1 213 ? -10.32 1.735 -7.641 1 91.44 213 SER A CA 1
ATOM 1662 C C . SER A 1 213 ? -9.273 2.703 -8.18 1 91.44 213 SER A C 1
ATOM 1664 O O . SER A 1 213 ? -9.055 3.771 -7.609 1 91.44 213 SER A O 1
ATOM 1666 N N . PHE A 1 214 ? -8.719 2.277 -9.289 1 84.62 214 PHE A N 1
ATOM 1667 C CA . PHE A 1 214 ? -7.613 3.029 -9.875 1 84.62 214 PHE A CA 1
ATOM 1668 C C . PHE A 1 214 ? -8.07 4.418 -10.305 1 84.62 214 PHE A C 1
ATOM 1670 O O . PHE A 1 214 ? -7.305 5.379 -10.227 1 84.62 214 PHE A O 1
ATOM 1677 N N . ASN A 1 215 ? -9.227 4.496 -10.781 1 85.62 215 ASN A N 1
ATOM 1678 C CA . ASN A 1 215 ? -9.719 5.793 -11.234 1 85.62 215 ASN A CA 1
ATOM 1679 C C . ASN A 1 215 ? -10.391 6.566 -10.109 1 85.62 215 ASN A C 1
ATOM 1681 O O . ASN A 1 215 ? -10.969 7.633 -10.336 1 85.62 215 ASN A O 1
ATOM 1685 N N . ASN A 1 216 ? -10.422 5.98 -8.883 1 91.5 216 ASN A N 1
ATOM 1686 C CA . ASN A 1 216 ? -10.906 6.621 -7.668 1 91.5 216 ASN A CA 1
ATOM 1687 C C . ASN A 1 216 ? -12.43 6.793 -7.691 1 91.5 216 ASN A C 1
ATOM 1689 O O . ASN A 1 216 ? -12.977 7.586 -6.93 1 91.5 216 ASN A O 1
ATOM 1693 N N . ARG A 1 217 ? -13.102 6.047 -8.516 1 92.88 217 ARG A N 1
ATOM 1694 C CA . ARG A 1 217 ? -14.531 6.262 -8.656 1 92.88 217 ARG A CA 1
ATOM 1695 C C . ARG A 1 217 ? -15.328 5.195 -7.906 1 92.88 217 ARG A C 1
ATOM 1697 O O . ARG A 1 217 ? -16.516 5.359 -7.66 1 92.88 217 ARG A O 1
ATOM 1704 N N . HIS A 1 218 ? -14.695 4.133 -7.609 1 92.38 218 HIS A N 1
ATOM 1705 C CA . HIS A 1 218 ? -15.367 3.006 -6.969 1 92.38 218 HIS A CA 1
ATOM 1706 C C . HIS A 1 218 ? -14.609 2.547 -5.73 1 92.38 218 HIS A C 1
ATOM 1708 O O . HIS A 1 218 ? -13.398 2.76 -5.625 1 92.38 218 HIS A O 1
ATOM 1714 N N . VAL A 1 219 ? -15.312 1.915 -4.809 1 94 219 VAL A N 1
ATOM 1715 C CA . VAL A 1 219 ? -14.68 1.369 -3.611 1 94 219 VAL A CA 1
ATOM 1716 C C . VAL A 1 219 ? -15.273 -0 -3.291 1 94 219 VAL A C 1
ATOM 1718 O O . VAL A 1 219 ? -16.391 -0.315 -3.711 1 94 219 VAL A O 1
ATOM 1721 N N . ALA A 1 220 ? -14.5 -0.785 -2.676 1 92 220 ALA A N 1
ATOM 1722 C CA . ALA A 1 220 ? -14.922 -2.043 -2.066 1 92 220 ALA A CA 1
ATOM 1723 C C . ALA A 1 220 ? -14.664 -2.041 -0.563 1 92 220 ALA A C 1
ATOM 1725 O O . ALA A 1 220 ? -13.555 -1.729 -0.121 1 92 220 ALA A O 1
ATOM 1726 N N . LEU A 1 221 ? -15.664 -2.307 0.186 1 91.94 221 LEU A N 1
ATOM 1727 C CA . LEU A 1 221 ? -15.562 -2.426 1.637 1 91.94 221 LEU A CA 1
ATOM 1728 C C . LEU A 1 221 ? -15.648 -3.887 2.068 1 91.94 221 LEU A C 1
ATOM 1730 O O . LEU A 1 221 ? -16.484 -4.641 1.564 1 91.94 221 LEU A O 1
ATOM 1734 N N . LEU A 1 222 ? -14.797 -4.195 2.957 1 89.62 222 LEU A N 1
ATOM 1735 C CA . LEU A 1 222 ? -14.781 -5.555 3.488 1 89.62 222 LEU A CA 1
ATOM 1736 C C . LEU A 1 222 ? -15.023 -5.551 4.996 1 89.62 222 LEU A C 1
ATOM 1738 O O . LEU A 1 222 ? -14.344 -4.832 5.73 1 89.62 222 LEU A O 1
ATOM 1742 N N . SER A 1 223 ? -15.969 -6.324 5.426 1 88.94 223 SER A N 1
ATOM 1743 C CA . SER A 1 223 ? -16.219 -6.469 6.855 1 88.94 223 SER A CA 1
ATOM 1744 C C . SER A 1 223 ? -15.406 -7.621 7.441 1 88.94 223 SER A C 1
ATOM 1746 O O . SER A 1 223 ? -14.945 -8.5 6.711 1 88.94 223 SER A O 1
ATOM 1748 N N . GLU A 1 224 ? -15.25 -7.625 8.766 1 86.44 224 GLU A N 1
ATOM 1749 C CA . GLU A 1 224 ? -14.531 -8.68 9.469 1 86.44 224 GLU A CA 1
ATOM 1750 C C . GLU A 1 224 ? -15.227 -10.031 9.305 1 86.44 224 GLU A C 1
ATOM 1752 O O . GLU A 1 224 ? -14.594 -11.078 9.438 1 86.44 224 GLU A O 1
ATOM 1757 N N . ASN A 1 225 ? -16.531 -9.984 8.984 1 82.38 225 ASN A N 1
ATOM 1758 C CA . ASN A 1 225 ? -17.297 -11.219 8.828 1 82.38 225 ASN A CA 1
ATOM 1759 C C . ASN A 1 225 ? -17.312 -11.688 7.375 1 82.38 225 ASN A C 1
ATOM 1761 O O . ASN A 1 225 ? -17.969 -12.688 7.051 1 82.38 225 ASN A O 1
ATOM 1765 N N . GLY A 1 226 ? -16.703 -10.906 6.562 1 79.12 226 GLY A N 1
ATOM 1766 C CA . GLY A 1 226 ? -16.531 -11.367 5.195 1 79.12 226 GLY A CA 1
ATOM 1767 C C . GLY A 1 226 ? -17.547 -10.789 4.234 1 79.12 226 GLY A C 1
ATOM 1768 O O . GLY A 1 226 ? -17.703 -11.273 3.109 1 79.12 226 GLY A O 1
ATOM 1769 N N . THR A 1 227 ? -18.312 -9.883 4.641 1 84.06 227 THR A N 1
ATOM 1770 C CA . THR A 1 227 ? -19.234 -9.195 3.744 1 84.06 227 THR A CA 1
ATOM 1771 C C . THR A 1 227 ? -18.5 -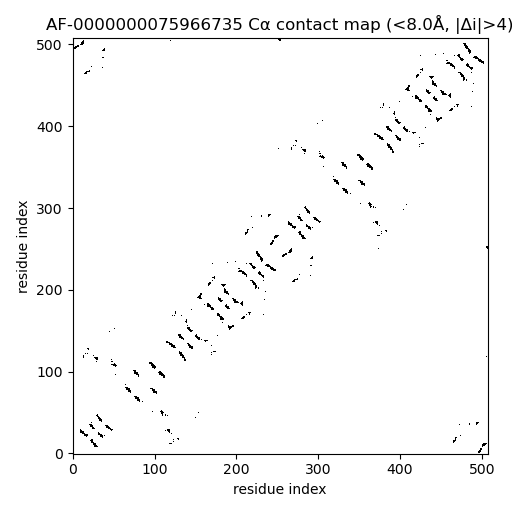8.172 2.883 1 84.06 227 THR A C 1
ATOM 1773 O O . THR A 1 227 ? -17.688 -7.387 3.393 1 84.06 227 THR A O 1
ATOM 1776 N N . LEU A 1 228 ? -18.719 -8.281 1.595 1 85.38 228 LEU A N 1
ATOM 1777 C CA . LEU A 1 228 ? -18.109 -7.363 0.64 1 85.38 228 LEU A CA 1
ATOM 1778 C C . LEU A 1 228 ? -19.156 -6.41 0.064 1 85.38 228 LEU A C 1
ATOM 1780 O O . LEU A 1 228 ? -20.188 -6.852 -0.432 1 85.38 228 LEU A O 1
ATOM 1784 N N . TRP A 1 229 ? -18.969 -5.168 0.224 1 89.5 229 TRP A N 1
ATOM 1785 C CA . TRP A 1 229 ? -19.797 -4.109 -0.345 1 89.5 229 TRP A CA 1
ATOM 1786 C C . TRP A 1 229 ? -19.047 -3.361 -1.441 1 89.5 229 TRP A C 1
ATOM 1788 O O . TRP A 1 229 ? -17.906 -2.936 -1.241 1 89.5 229 TRP A O 1
ATOM 1798 N N . VAL A 1 230 ? -19.609 -3.299 -2.607 1 90.31 230 VAL A N 1
ATOM 1799 C CA . VAL A 1 230 ? -19.016 -2.572 -3.725 1 90.31 230 VAL A CA 1
ATOM 1800 C C . VAL A 1 230 ? -19.938 -1.447 -4.168 1 90.31 230 VAL A C 1
ATOM 1802 O O . VAL A 1 230 ? -21.141 -1.657 -4.324 1 90.31 230 VAL A O 1
ATOM 1805 N N . GLY A 1 231 ? -19.344 -0.333 -4.355 1 92.5 231 GLY A N 1
ATOM 1806 C CA . GLY A 1 231 ? -20.156 0.805 -4.754 1 92.5 231 GLY A CA 1
ATOM 1807 C C . GLY A 1 231 ? -19.344 1.999 -5.199 1 92.5 231 GLY A C 1
ATOM 1808 O O . GLY A 1 231 ? -18.156 1.864 -5.496 1 92.5 231 GLY A O 1
ATOM 1809 N N . SER A 1 232 ? -20.078 3.121 -5.312 1 92.38 232 SER A N 1
ATOM 1810 C CA . SER A 1 232 ? -19.406 4.348 -5.734 1 92.38 232 SER A CA 1
ATOM 1811 C C . SER A 1 232 ? -18.516 4.895 -4.629 1 92.38 232 SER A C 1
ATOM 1813 O O . SER A 1 232 ? -18.734 4.625 -3.449 1 92.38 232 SER A O 1
ATOM 1815 N N . ALA A 1 233 ? -17.484 5.664 -5.004 1 91.44 233 ALA A N 1
ATOM 1816 C CA . ALA A 1 233 ? -16.469 6.16 -4.09 1 91.44 233 ALA A CA 1
ATOM 1817 C C . ALA A 1 233 ? -17.078 7.07 -3.027 1 91.44 233 ALA A C 1
ATOM 1819 O O . ALA A 1 233 ? -16.516 7.238 -1.943 1 91.44 233 ALA A O 1
ATOM 1820 N N . ASP A 1 234 ? -18.203 7.676 -3.312 1 88.12 234 ASP A N 1
ATOM 1821 C CA . ASP A 1 234 ? -18.875 8.516 -2.322 1 88.12 234 ASP A CA 1
ATOM 1822 C C . ASP A 1 234 ? -19.781 7.688 -1.427 1 88.12 234 ASP A C 1
ATOM 1824 O O . ASP A 1 234 ? -20.469 8.227 -0.551 1 88.12 234 ASP A O 1
ATOM 1828 N N . ILE A 1 235 ? -19.859 6.406 -1.653 1 89.25 235 ILE A N 1
ATOM 1829 C CA . ILE A 1 235 ? -20.562 5.398 -0.869 1 89.25 235 ILE A CA 1
ATOM 1830 C C . ILE A 1 235 ? -22.062 5.656 -0.936 1 89.25 235 ILE A C 1
ATOM 1832 O O . ILE A 1 235 ? -22.812 5.316 -0.008 1 89.25 235 ILE A O 1
ATOM 1836 N N . ARG A 1 236 ? -22.5 6.309 -1.911 1 88.44 236 ARG A N 1
ATOM 1837 C CA . ARG A 1 236 ? -23.922 6.602 -2.045 1 88.44 236 ARG A CA 1
ATOM 1838 C C . ARG A 1 236 ? -24.625 5.562 -2.916 1 88.44 236 ARG A C 1
ATOM 1840 O O . ARG A 1 236 ? -25.812 5.293 -2.74 1 88.44 236 ARG A O 1
ATOM 1847 N N . ASN A 1 237 ? -23.906 5.055 -3.84 1 90.31 237 ASN A N 1
ATOM 1848 C CA . ASN A 1 237 ? -24.469 4.086 -4.773 1 90.31 237 ASN A CA 1
ATOM 1849 C C . ASN A 1 237 ? -23.891 2.691 -4.555 1 90.31 237 ASN A C 1
ATOM 1851 O O . ASN A 1 237 ? -22.719 2.453 -4.84 1 90.31 237 ASN A O 1
ATOM 1855 N N . LYS A 1 238 ? -24.688 1.855 -4.039 1 89.75 238 LYS A N 1
ATOM 1856 C CA . LYS A 1 238 ? -24.297 0.461 -3.871 1 89.75 238 LYS A CA 1
ATOM 1857 C C . LYS A 1 238 ? -24.5 -0.329 -5.16 1 89.75 238 LYS A C 1
ATOM 1859 O O . LYS A 1 238 ? -25.594 -0.361 -5.711 1 89.75 238 LYS A O 1
ATOM 1864 N N . TYR A 1 239 ? -23.422 -0.849 -5.621 1 88.56 239 TYR A N 1
ATOM 1865 C CA . TYR A 1 239 ? -23.531 -1.709 -6.793 1 88.56 239 TYR A CA 1
ATOM 1866 C C . TYR A 1 239 ? -23.938 -3.121 -6.398 1 88.56 239 TYR A C 1
ATOM 1868 O O . TYR A 1 239 ? -24.797 -3.73 -7.055 1 88.56 239 TYR A O 1
ATOM 1876 N N . VAL A 1 240 ? -23.297 -3.662 -5.387 1 84.38 240 VAL A N 1
ATOM 1877 C CA . VAL A 1 240 ? -23.562 -5.031 -4.961 1 84.38 240 VAL A CA 1
ATOM 1878 C C . VAL A 1 240 ? -23.078 -5.234 -3.531 1 84.38 240 VAL A C 1
ATOM 1880 O O . VAL A 1 240 ? -22.219 -4.492 -3.055 1 84.38 240 VAL A O 1
ATOM 1883 N N . GLU A 1 241 ? -23.625 -6.125 -2.85 1 83.94 241 GLU A N 1
ATOM 1884 C CA . GLU A 1 241 ? -23.172 -6.648 -1.566 1 83.94 241 GLU A CA 1
ATOM 1885 C C . GLU A 1 241 ? -23.078 -8.172 -1.593 1 83.94 241 GLU A C 1
ATOM 1887 O O . GLU A 1 241 ? -24.078 -8.852 -1.886 1 83.94 241 GLU A O 1
ATOM 1892 N N . ILE A 1 242 ? -21.891 -8.633 -1.44 1 77.31 242 ILE A N 1
ATOM 1893 C CA . ILE A 1 242 ? -21.656 -10.07 -1.47 1 77.31 242 ILE A CA 1
ATOM 1894 C C . ILE A 1 242 ? -21.422 -10.586 -0.052 1 77.31 242 ILE A C 1
ATOM 1896 O O . ILE A 1 242 ? -20.531 -10.086 0.655 1 77.31 242 ILE A O 1
ATOM 1900 N N . PHE A 1 243 ? -22.312 -11.398 0.404 1 65.5 243 PHE A N 1
ATOM 1901 C CA . PHE A 1 243 ? -22.188 -12.008 1.723 1 65.5 243 PHE A CA 1
ATOM 1902 C C . PHE A 1 243 ? -21.422 -13.328 1.637 1 65.5 243 PHE A C 1
ATOM 1904 O O . PHE A 1 243 ? -21.984 -14.352 1.236 1 65.5 243 PHE A O 1
ATOM 1911 N N . LYS A 1 244 ? -20.109 -13.086 1.39 1 62.69 244 LYS A N 1
ATOM 1912 C CA . LYS A 1 244 ? -19.344 -14.336 1.359 1 62.69 244 LYS A CA 1
ATOM 1913 C C . LYS A 1 244 ? -18.578 -14.547 2.666 1 62.69 244 LYS A C 1
ATOM 1915 O O . LYS A 1 244 ? -18.141 -13.578 3.295 1 62.69 244 LYS A O 1
ATOM 1920 N N . ASN A 1 245 ? -19.141 -15.406 3.529 1 58.81 245 ASN A N 1
ATOM 1921 C CA . ASN A 1 245 ? -18.391 -15.742 4.734 1 58.81 245 ASN A CA 1
ATOM 1922 C C . ASN A 1 245 ? -16.891 -15.812 4.465 1 58.81 245 ASN A C 1
ATOM 1924 O O . ASN A 1 245 ? -16.297 -16.891 4.527 1 58.81 245 ASN A O 1
ATOM 1928 N N . PHE A 1 246 ? -16.359 -14.703 3.869 1 59.44 246 PHE A N 1
ATOM 1929 C CA . PHE A 1 246 ? -14.906 -14.625 3.713 1 59.44 246 PHE A CA 1
ATOM 1930 C C . PHE A 1 246 ? -14.219 -14.562 5.07 1 59.44 246 PHE A C 1
ATOM 1932 O O . PHE A 1 246 ? -14.281 -13.539 5.758 1 59.44 246 PHE A O 1
ATOM 1939 N N . PRO A 1 247 ? -14.008 -15.797 5.551 1 63.69 247 PRO A N 1
ATOM 1940 C CA . PRO A 1 247 ? -13.156 -15.508 6.711 1 63.69 247 PRO A CA 1
ATOM 1941 C C . PRO A 1 247 ? -11.961 -14.633 6.355 1 63.69 247 PRO A C 1
ATOM 1943 O O . PRO A 1 247 ? -11.328 -14.828 5.316 1 63.69 247 PRO A O 1
ATOM 1946 N N . VAL A 1 248 ? -11.836 -13.477 6.984 1 68.38 248 VAL A N 1
ATOM 1947 C CA . VAL A 1 248 ? -10.883 -12.438 6.602 1 68.38 248 VAL A CA 1
ATOM 1948 C C . VAL A 1 248 ? -9.633 -12.539 7.465 1 68.38 248 VAL A C 1
ATOM 1950 O O . VAL A 1 248 ? -9.719 -12.68 8.688 1 68.38 248 VAL A O 1
ATOM 1953 N N . GLN A 1 249 ? -8.508 -12.852 6.926 1 64.69 249 GLN A N 1
ATOM 1954 C CA . GLN A 1 249 ? -7.215 -12.719 7.578 1 64.69 249 GLN A CA 1
ATOM 1955 C C . GLN A 1 249 ? -6.355 -11.664 6.887 1 64.69 249 GLN A C 1
ATOM 1957 O O . GLN A 1 249 ? -5.469 -11.992 6.098 1 64.69 249 GLN A O 1
ATOM 1962 N N . LEU A 1 250 ? -6.871 -10.422 6.996 1 63.47 250 LEU A N 1
ATOM 1963 C CA . LEU A 1 250 ? -6.102 -9.367 6.352 1 63.47 250 LEU A CA 1
ATOM 1964 C C . LEU A 1 250 ? -4.871 -9.008 7.176 1 63.47 250 LEU A C 1
ATOM 1966 O O . LEU A 1 250 ? -4.902 -9.078 8.406 1 63.47 250 LEU A O 1
ATOM 1970 N N . LYS A 1 251 ? -3.725 -9.133 6.617 1 52.94 251 LYS A N 1
ATOM 1971 C CA . LYS A 1 251 ? -2.521 -8.664 7.293 1 52.94 251 LYS A CA 1
ATOM 1972 C C . LYS A 1 251 ? -2.742 -7.277 7.895 1 52.94 251 LYS A C 1
ATOM 1974 O O . LYS A 1 251 ? -3.141 -6.344 7.195 1 52.94 251 LYS A O 1
ATOM 1979 N N . GLN A 1 252 ? -3.508 -7.277 9.086 1 43.16 252 GLN A N 1
ATOM 1980 C CA . GLN A 1 252 ? -3.701 -6 9.758 1 43.16 252 GLN A CA 1
ATOM 1981 C C . GLN A 1 252 ? -2.367 -5.387 10.172 1 43.16 252 GLN A C 1
ATOM 1983 O O . GLN A 1 252 ? -1.495 -6.078 10.695 1 43.16 252 GLN A O 1
ATOM 1988 N N . PHE A 1 253 ? -1.931 -4.434 9.391 1 34.56 253 PHE A N 1
ATOM 1989 C CA . PHE A 1 253 ? -0.836 -3.621 9.906 1 34.56 253 PHE A CA 1
ATOM 1990 C C . PHE A 1 253 ? -1.125 -3.166 11.336 1 34.56 253 PHE A C 1
ATOM 1992 O O . PHE A 1 253 ? -2.082 -2.428 11.578 1 34.56 253 PHE A O 1
ATOM 1999 N N . VAL A 1 254 ? -1.526 -4.055 12.164 1 32.91 254 VAL A N 1
ATOM 2000 C CA . VAL A 1 254 ? -1.527 -3.449 13.492 1 32.91 254 VAL A CA 1
ATOM 2001 C C . VAL A 1 254 ? -0.091 -3.219 13.961 1 32.91 254 VAL A C 1
ATOM 2003 O O . VAL A 1 254 ? 0.766 -4.09 13.805 1 32.91 254 VAL A O 1
ATOM 2006 N N . MET B 1 1 ? -31.312 -10.227 -5.742 1 24.3 1 MET B N 1
ATOM 2007 C CA . MET B 1 1 ? -30.75 -11.57 -5.77 1 24.3 1 MET B CA 1
ATOM 2008 C C . MET B 1 1 ? -29.328 -11.562 -5.207 1 24.3 1 MET B C 1
ATOM 2010 O O . MET B 1 1 ? -28.438 -10.922 -5.766 1 24.3 1 MET B O 1
ATOM 2014 N N . THR B 1 2 ? -29.234 -11.641 -3.926 1 35.19 2 THR B N 1
ATOM 2015 C CA . THR B 1 2 ? -28.031 -11.68 -3.104 1 35.19 2 THR B CA 1
ATOM 2016 C C . THR B 1 2 ? -27.156 -12.875 -3.488 1 35.19 2 THR B C 1
ATOM 2018 O O . THR B 1 2 ? -27.562 -14.023 -3.332 1 35.19 2 THR B O 1
ATOM 2021 N N . ALA B 1 3 ? -26.641 -12.914 -4.633 1 37.81 3 ALA B N 1
ATOM 2022 C CA . ALA B 1 3 ? -25.906 -14.117 -5.023 1 37.81 3 ALA B CA 1
ATOM 2023 C C . ALA B 1 3 ? -24.938 -14.547 -3.928 1 37.81 3 ALA B C 1
ATOM 2025 O O . ALA B 1 3 ? -24.016 -13.812 -3.586 1 37.81 3 ALA B O 1
ATOM 2026 N N . ALA B 1 4 ? -25.484 -15.188 -2.961 1 40.44 4 ALA B N 1
ATOM 2027 C CA . ALA B 1 4 ? -24.719 -15.898 -1.938 1 40.44 4 ALA B CA 1
ATOM 2028 C C . ALA B 1 4 ? -23.766 -16.922 -2.57 1 40.44 4 ALA B C 1
ATOM 2030 O O . ALA B 1 4 ? -24.219 -17.969 -3.057 1 40.44 4 ALA B O 1
ATOM 2031 N N . GLU B 1 5 ? -23.031 -16.594 -3.494 1 44.34 5 GLU B N 1
ATOM 2032 C CA . GLU B 1 5 ? -22.141 -17.688 -3.883 1 44.34 5 GLU B CA 1
ATOM 2033 C C . GLU B 1 5 ? -21.266 -18.141 -2.719 1 44.34 5 GLU B C 1
ATOM 2035 O O . GLU B 1 5 ? -20.766 -17.297 -1.963 1 44.34 5 GLU B O 1
ATOM 2040 N N . ASN B 1 6 ? -21.656 -19.281 -2.154 1 45.78 6 ASN B N 1
ATOM 2041 C CA . ASN B 1 6 ? -20.906 -19.938 -1.1 1 45.78 6 ASN B CA 1
ATOM 2042 C C . ASN B 1 6 ? -19.406 -19.828 -1.333 1 45.78 6 ASN B C 1
ATOM 2044 O O . ASN B 1 6 ? -18.906 -20.172 -2.412 1 45.78 6 ASN B O 1
ATOM 2048 N N . TRP B 1 7 ? -18.812 -18.922 -0.792 1 51.22 7 TRP B N 1
ATOM 2049 C CA . TRP B 1 7 ? -17.344 -18.859 -0.771 1 51.22 7 TRP B CA 1
ATOM 2050 C C . TRP B 1 7 ? -16.75 -20.141 -0.197 1 51.22 7 TRP B C 1
ATOM 2052 O O . TRP B 1 7 ? -17.016 -20.5 0.955 1 51.22 7 TRP B O 1
ATOM 2062 N N . SER B 1 8 ? -16.812 -21.172 -0.771 1 53.31 8 SER B N 1
ATOM 2063 C CA . SER B 1 8 ? -16.188 -22.391 -0.272 1 53.31 8 SER B CA 1
ATOM 2064 C C . SER B 1 8 ? -14.68 -22.219 -0.137 1 53.31 8 SER B C 1
ATOM 2066 O O . SER B 1 8 ? -13.984 -23.109 0.334 1 53.31 8 SER B O 1
ATOM 2068 N N . GLY B 1 9 ? -14.219 -20.953 -0.217 1 59.94 9 GLY B N 1
ATOM 2069 C CA . GLY B 1 9 ? -12.773 -20.953 -0.368 1 59.94 9 GLY B CA 1
ATOM 2070 C C . GLY B 1 9 ? -12.047 -20.344 0.811 1 59.94 9 GLY B C 1
ATOM 2071 O O . GLY B 1 9 ? -12.562 -20.328 1.929 1 59.94 9 GLY B O 1
ATOM 2072 N N . GLY B 1 10 ? -10.773 -20.203 0.822 1 72.94 10 GLY B N 1
ATOM 2073 C CA . GLY B 1 10 ? -9.766 -19.703 1.745 1 72.94 10 GLY B CA 1
ATOM 2074 C C . GLY B 1 10 ? -10.07 -18.312 2.277 1 72.94 10 GLY B C 1
ATOM 2075 O O . GLY B 1 10 ? -11.062 -17.688 1.879 1 72.94 10 GLY B O 1
ATOM 2076 N N . HIS B 1 11 ? -9.477 -17.969 3.355 1 80.44 11 HIS B N 1
ATOM 2077 C CA . HIS B 1 11 ? -9.555 -16.625 3.934 1 80.44 11 HIS B CA 1
ATOM 2078 C C . HIS B 1 11 ? -9.023 -15.57 2.967 1 80.44 11 HIS B C 1
ATOM 2080 O O . HIS B 1 11 ? -8.047 -15.812 2.256 1 80.44 11 HIS B O 1
ATOM 2086 N N . LEU B 1 12 ? -9.727 -14.469 2.936 1 85.5 12 LEU B N 1
ATOM 2087 C CA . LEU B 1 12 ? -9.281 -13.367 2.086 1 85.5 12 LEU B CA 1
ATOM 2088 C C . LEU B 1 12 ? -7.992 -12.758 2.627 1 85.5 12 LEU B C 1
ATOM 2090 O O . LEU B 1 12 ? -7.93 -12.367 3.797 1 85.5 12 LEU B O 1
ATOM 2094 N N . MET B 1 13 ? -6.98 -12.703 1.799 1 83.62 13 MET B N 1
ATOM 2095 C CA . MET B 1 13 ? -5.672 -12.188 2.195 1 83.62 13 MET B CA 1
ATOM 2096 C C . MET B 1 13 ? -5.469 -10.766 1.683 1 83.62 13 MET B C 1
ATOM 2098 O O . MET B 1 13 ? -4.852 -9.938 2.359 1 83.62 13 MET B O 1
ATOM 2102 N N . GLN B 1 14 ? -5.906 -10.508 0.514 1 88.81 14 GLN B N 1
ATOM 2103 C CA . GLN B 1 14 ? -5.711 -9.219 -0.136 1 88.81 14 GLN B CA 1
ATOM 2104 C C . GLN B 1 14 ? -6.863 -8.898 -1.082 1 88.81 14 GLN B C 1
ATOM 2106 O O . GLN B 1 14 ? -7.387 -9.789 -1.758 1 88.81 14 GLN B O 1
ATOM 2111 N N . MET B 1 15 ? -7.254 -7.668 -1.053 1 91.31 15 MET B N 1
ATOM 2112 C CA . MET B 1 15 ? -8.273 -7.152 -1.961 1 91.31 15 MET B CA 1
ATOM 2113 C C . MET B 1 15 ? -7.809 -5.871 -2.641 1 91.31 15 MET B C 1
ATOM 2115 O O . MET B 1 15 ? -7.18 -5.02 -2.006 1 91.31 15 MET B O 1
ATOM 2119 N N . GLY B 1 16 ? -8.016 -5.742 -3.895 1 91.88 16 GLY B N 1
ATOM 2120 C CA . GLY B 1 16 ? -7.656 -4.543 -4.637 1 91.88 16 GLY B CA 1
ATOM 2121 C C . GLY B 1 16 ? -8.25 -4.508 -6.035 1 91.88 16 GLY B C 1
ATOM 2122 O O . GLY B 1 16 ? -8.867 -5.477 -6.477 1 91.88 16 GLY B O 1
ATOM 2123 N N . TRP B 1 17 ? -8.07 -3.398 -6.715 1 93.06 17 TRP B N 1
ATOM 2124 C CA . TRP B 1 17 ? -8.641 -3.209 -8.047 1 93.06 17 TRP B CA 1
ATOM 2125 C C . TRP B 1 17 ? -7.566 -3.311 -9.117 1 93.06 17 TRP B C 1
ATOM 2127 O O . TRP B 1 17 ? -6.43 -2.875 -8.914 1 93.06 17 TRP B O 1
ATOM 2137 N N . SER B 1 18 ? -8.008 -3.844 -10.211 1 93.25 18 SER B N 1
ATOM 2138 C CA . SER B 1 18 ? -7.141 -3.826 -11.383 1 93.25 18 SER B CA 1
ATOM 2139 C C . SER B 1 18 ? -7.219 -2.488 -12.109 1 93.25 18 SER B C 1
ATOM 2141 O O . SER B 1 18 ? -8.094 -1.672 -11.82 1 93.25 18 SER B O 1
ATOM 2143 N N . SER B 1 19 ? -6.266 -2.326 -12.984 1 90 19 SER B N 1
ATOM 2144 C CA . SER B 1 19 ? -6.289 -1.144 -13.836 1 90 19 SER B CA 1
ATOM 2145 C C . SER B 1 19 ? -7.527 -1.126 -14.727 1 90 19 SER B C 1
ATOM 2147 O O . SER B 1 19 ? -7.953 -0.065 -15.188 1 90 19 SER B O 1
ATOM 2149 N N . GLY B 1 20 ? -8.125 -2.275 -14.945 1 89.94 20 GLY B N 1
ATOM 2150 C CA . GLY B 1 20 ? -9.352 -2.387 -15.727 1 89.94 20 GLY B CA 1
ATOM 2151 C C . GLY B 1 20 ? -10.609 -2.309 -14.883 1 89.94 20 GLY B C 1
ATOM 2152 O O . GLY B 1 20 ? -11.695 -2.645 -15.344 1 89.94 20 GLY B O 1
ATOM 2153 N N . GLU B 1 21 ? -10.453 -1.965 -13.672 1 90.25 21 GLU B N 1
ATOM 2154 C CA . GLU B 1 21 ? -11.547 -1.76 -12.727 1 90.25 21 GLU B CA 1
ATOM 2155 C C . GLU B 1 21 ? -12.242 -3.076 -12.398 1 90.25 21 GLU B C 1
ATOM 2157 O O . GLU B 1 21 ? -13.477 -3.152 -12.398 1 90.25 21 GLU B O 1
ATOM 2162 N N . GLU B 1 22 ? -11.516 -4.008 -12.273 1 92.62 22 GLU B N 1
ATOM 2163 C CA . GLU B 1 22 ? -11.977 -5.273 -11.719 1 92.62 22 GLU B CA 1
ATOM 2164 C C . GLU B 1 22 ? -11.492 -5.457 -10.281 1 92.62 22 GLU B C 1
ATOM 2166 O O . GLU B 1 22 ? -10.352 -5.105 -9.961 1 92.62 22 GLU B O 1
ATOM 2171 N N . LEU B 1 23 ? -12.344 -6.016 -9.461 1 91.88 23 LEU B N 1
ATOM 2172 C CA . LEU B 1 23 ? -11.969 -6.285 -8.078 1 91.88 23 LEU B CA 1
ATOM 2173 C C . LEU B 1 23 ? -11.297 -7.652 -7.949 1 91.88 23 LEU B C 1
ATOM 2175 O O . LEU B 1 23 ? -11.867 -8.664 -8.352 1 91.88 23 LEU B O 1
ATOM 2179 N N . LEU B 1 24 ? -10.117 -7.648 -7.465 1 92.31 24 LEU B N 1
ATOM 2180 C CA . LEU B 1 24 ? -9.359 -8.875 -7.238 1 92.31 24 LEU B CA 1
ATOM 2181 C C . LEU B 1 24 ? -9.406 -9.281 -5.77 1 92.31 24 LEU B C 1
ATOM 2183 O O . LEU B 1 24 ? -9.18 -8.453 -4.887 1 92.31 24 LEU B O 1
ATOM 2187 N N . CYS B 1 25 ? -9.703 -10.5 -5.469 1 89 25 CYS B N 1
ATOM 2188 C CA . CYS B 1 25 ? -9.68 -11.086 -4.133 1 89 25 CYS B CA 1
ATOM 2189 C C . CYS B 1 25 ? -8.734 -12.273 -4.066 1 89 25 CYS B C 1
ATOM 2191 O O . CYS B 1 25 ? -8.977 -13.305 -4.695 1 89 25 CYS B O 1
ATOM 2193 N N . ILE B 1 26 ? -7.695 -12.109 -3.338 1 89.44 26 ILE B N 1
ATOM 2194 C CA . ILE B 1 26 ? -6.703 -13.172 -3.199 1 89.44 26 ILE B CA 1
ATOM 2195 C C . ILE B 1 26 ? -6.902 -13.891 -1.866 1 89.44 26 ILE B C 1
ATOM 2197 O O . ILE B 1 26 ? -6.906 -13.258 -0.807 1 89.44 26 ILE B O 1
ATOM 2201 N N . GLN B 1 27 ? -7.047 -15.18 -1.955 1 84.62 27 GLN B N 1
ATOM 2202 C CA . GLN B 1 27 ? -7.305 -15.977 -0.762 1 84.62 27 GLN B CA 1
ATOM 2203 C C . GLN B 1 27 ? -6.055 -16.734 -0.32 1 84.62 27 GLN B C 1
ATOM 2205 O O . GLN B 1 27 ? -5.129 -16.922 -1.111 1 84.62 27 GLN B O 1
ATOM 2210 N N . ASP B 1 28 ? -6.07 -17.141 0.947 1 85.31 28 ASP B N 1
ATOM 2211 C CA . ASP B 1 28 ? -4.891 -17.781 1.533 1 85.31 28 ASP B CA 1
ATOM 2212 C C . ASP B 1 28 ? -4.66 -19.156 0.939 1 85.31 28 ASP B C 1
ATOM 2214 O O . ASP B 1 28 ? -3.578 -19.734 1.085 1 85.31 28 ASP B O 1
ATOM 2218 N N . ASP B 1 29 ? -5.645 -19.703 0.235 1 80.5 29 ASP B N 1
ATOM 2219 C CA . ASP B 1 29 ? -5.453 -21 -0.401 1 80.5 29 ASP B CA 1
ATOM 2220 C C . ASP B 1 29 ? -4.953 -20.844 -1.835 1 80.5 29 ASP B C 1
ATOM 2222 O O . ASP B 1 29 ? -4.809 -21.828 -2.561 1 80.5 29 ASP B O 1
ATOM 2226 N N . GLY B 1 30 ? -4.797 -19.625 -2.211 1 84.31 30 GLY B N 1
ATOM 2227 C CA . GLY B 1 30 ? -4.188 -19.391 -3.508 1 84.31 30 GLY B CA 1
ATOM 2228 C C . GLY B 1 30 ? -5.195 -19.062 -4.59 1 84.31 30 GLY B C 1
ATOM 2229 O O . GLY B 1 30 ? -4.82 -18.75 -5.727 1 84.31 30 GLY B O 1
ATOM 2230 N N . GLN B 1 31 ? -6.441 -19.141 -4.273 1 85.06 31 GLN B N 1
ATOM 2231 C CA . GLN B 1 31 ? -7.457 -18.781 -5.254 1 85.06 31 GLN B CA 1
ATOM 2232 C C . GLN B 1 31 ? -7.551 -17.266 -5.422 1 85.06 31 GLN B C 1
ATOM 2234 O O . GLN B 1 31 ? -7.469 -16.531 -4.441 1 85.06 31 GLN B O 1
ATOM 2239 N N . VAL B 1 32 ? -7.609 -16.875 -6.66 1 89.25 32 VAL B N 1
ATOM 2240 C CA . VAL B 1 32 ? -7.82 -15.469 -7.004 1 89.25 32 VAL B CA 1
ATOM 2241 C C . VAL B 1 32 ? -9.172 -15.305 -7.695 1 89.25 32 VAL B C 1
ATOM 2243 O O . VAL B 1 32 ? -9.414 -15.898 -8.75 1 89.25 32 VAL B O 1
ATOM 2246 N N . LEU B 1 33 ? -10.031 -14.633 -7.043 1 87.44 33 LEU B N 1
ATOM 2247 C CA . LEU B 1 33 ? -11.352 -14.352 -7.598 1 87.44 33 LEU B CA 1
ATOM 2248 C C . LEU B 1 33 ? -11.406 -12.945 -8.188 1 87.44 33 LEU B C 1
ATOM 2250 O O . LEU B 1 33 ? -10.883 -12 -7.594 1 87.44 33 LEU B O 1
ATOM 2254 N N . ILE B 1 34 ? -12.016 -12.828 -9.328 1 90.38 34 ILE B N 1
ATOM 2255 C CA . ILE B 1 34 ? -12.109 -11.547 -10.023 1 90.38 34 ILE B CA 1
ATOM 2256 C C . ILE B 1 34 ? -13.578 -11.188 -10.242 1 90.38 34 ILE B C 1
ATOM 2258 O O . ILE B 1 34 ? -14.359 -12.008 -10.742 1 90.38 34 ILE B O 1
ATOM 2262 N N . TYR B 1 35 ? -13.922 -10.023 -9.852 1 88 35 TYR B N 1
ATOM 2263 C CA . TYR B 1 35 ? -15.281 -9.508 -10.008 1 88 35 TYR B CA 1
ATOM 2264 C C . TYR B 1 35 ? -15.281 -8.227 -10.844 1 88 35 TYR B C 1
ATOM 2266 O O . TYR B 1 35 ? -14.328 -7.449 -10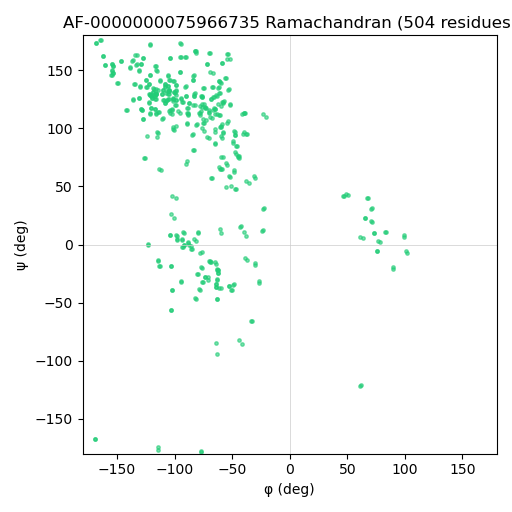.805 1 88 35 TYR B O 1
ATOM 2274 N N . ASP B 1 36 ? -16.312 -8.039 -11.617 1 89.81 36 ASP B N 1
ATOM 2275 C CA . ASP B 1 36 ? -16.438 -6.75 -12.281 1 89.81 36 ASP B CA 1
ATOM 2276 C C . ASP B 1 36 ? -16.938 -5.68 -11.32 1 89.81 36 ASP B C 1
ATOM 2278 O O . ASP B 1 36 ? -17.109 -5.938 -10.125 1 89.81 36 ASP B O 1
ATOM 2282 N N . ILE B 1 37 ? -17.125 -4.469 -11.805 1 86.06 37 ILE B N 1
ATOM 2283 C CA . ILE B 1 37 ? -17.422 -3.326 -10.945 1 86.06 37 ILE B CA 1
ATOM 2284 C C . ILE B 1 37 ? -18.812 -3.482 -10.328 1 86.06 37 ILE B C 1
ATOM 2286 O O . ILE B 1 37 ? -19.141 -2.826 -9.344 1 86.06 37 ILE B O 1
ATOM 2290 N N . PHE B 1 38 ? -19.578 -4.352 -10.852 1 84.94 38 PHE B N 1
ATOM 2291 C CA . PHE B 1 38 ? -20.938 -4.551 -10.344 1 84.94 38 PHE B CA 1
ATOM 2292 C C . PHE B 1 38 ? -20.984 -5.734 -9.383 1 84.94 38 PHE B C 1
ATOM 2294 O O . PHE B 1 38 ? -22.062 -6.156 -8.969 1 84.94 38 PHE B O 1
ATOM 2301 N N . GLY B 1 39 ? -19.797 -6.281 -9.141 1 81.06 39 GLY B N 1
ATOM 2302 C CA . GLY B 1 39 ? -19.703 -7.367 -8.172 1 81.06 39 GLY B CA 1
ATOM 2303 C C . GLY B 1 39 ? -20.031 -8.719 -8.773 1 81.06 39 GLY B C 1
ATOM 2304 O O . GLY B 1 39 ? -20.297 -9.68 -8.039 1 81.06 39 GLY B O 1
ATOM 2305 N N . LYS B 1 40 ? -20.109 -8.719 -10.023 1 84.12 40 LYS B N 1
ATOM 2306 C CA . LYS B 1 40 ? -20.344 -9.992 -10.695 1 84.12 40 LYS B CA 1
ATOM 2307 C C . LYS B 1 40 ? -19.047 -10.766 -10.875 1 84.12 40 LYS B C 1
ATOM 2309 O O . LYS B 1 40 ? -18.062 -10.219 -11.391 1 84.12 40 LYS B O 1
ATOM 2314 N N . HIS B 1 41 ? -19.156 -11.992 -10.461 1 84.81 41 HIS B N 1
ATOM 2315 C CA . HIS B 1 41 ? -17.984 -12.852 -10.594 1 84.81 41 HIS B CA 1
ATOM 2316 C C . HIS B 1 41 ? -17.625 -13.062 -12.062 1 84.81 41 HIS B C 1
ATOM 2318 O O . HIS B 1 41 ? -18.484 -13.414 -12.867 1 84.81 41 HIS B O 1
ATOM 2324 N N . GLN B 1 42 ? -16.375 -12.828 -12.375 1 86.81 42 GLN B N 1
ATOM 2325 C CA . GLN B 1 42 ? -15.914 -12.969 -13.75 1 86.81 42 GLN B CA 1
ATOM 2326 C C . GLN B 1 42 ? -15.125 -14.258 -13.945 1 86.81 42 GLN B C 1
ATOM 2328 O O . GLN B 1 42 ? -15.43 -15.055 -14.836 1 86.81 42 GLN B O 1
ATOM 2333 N N . HIS B 1 43 ? -14.086 -14.414 -13.156 1 87.19 43 HIS B N 1
ATOM 2334 C CA . HIS B 1 43 ? -13.164 -15.539 -13.297 1 87.19 43 HIS B CA 1
ATOM 2335 C C . HIS B 1 43 ? -12.461 -15.852 -11.977 1 87.19 43 HIS B C 1
ATOM 2337 O O . HIS B 1 43 ? -12.359 -14.984 -11.109 1 87.19 43 HIS B O 1
ATOM 2343 N N . THR B 1 44 ? -12.164 -17.125 -11.836 1 84.69 44 THR B N 1
ATOM 2344 C CA . THR B 1 44 ? -11.305 -17.578 -10.75 1 84.69 44 THR B CA 1
ATOM 2345 C C . THR B 1 44 ? -10.109 -18.359 -11.289 1 84.69 44 THR B C 1
ATOM 2347 O O . THR B 1 44 ? -10.242 -19.125 -12.242 1 84.69 44 THR B O 1
ATOM 2350 N N . PHE B 1 45 ? -8.93 -18.078 -10.773 1 84.44 45 PHE B N 1
ATOM 2351 C CA . PHE B 1 45 ? -7.785 -18.922 -11.086 1 84.44 45 PHE B CA 1
ATOM 2352 C C . PHE B 1 45 ? -6.961 -19.188 -9.836 1 84.44 45 PHE B C 1
ATOM 2354 O O . PHE B 1 45 ? -7.074 -18.469 -8.836 1 84.44 45 PHE B O 1
ATOM 2361 N N . GLY B 1 46 ? -6.164 -20.266 -9.82 1 83.12 46 GLY B N 1
ATOM 2362 C CA . GLY B 1 46 ? -5.34 -20.641 -8.688 1 83.12 46 GLY B CA 1
ATOM 2363 C C . GLY B 1 46 ? -3.863 -20.391 -8.906 1 83.12 46 GLY B C 1
ATOM 2364 O O . GLY B 1 46 ? -3.348 -20.594 -10.008 1 83.12 46 GLY B O 1
ATOM 2365 N N . ILE B 1 47 ? -3.176 -19.766 -7.969 1 77.69 47 ILE B N 1
ATOM 2366 C CA . ILE B 1 47 ? -1.73 -19.562 -8.016 1 77.69 47 ILE B CA 1
ATOM 2367 C C . ILE B 1 47 ? -1.027 -20.859 -7.598 1 77.69 47 ILE B C 1
ATOM 2369 O O . ILE B 1 47 ? 0.073 -21.156 -8.07 1 77.69 47 ILE B O 1
ATOM 2373 N N . GLY B 1 48 ? -1.41 -21.672 -6.66 1 60.66 48 GLY B N 1
ATOM 2374 C CA . GLY B 1 48 ? -0.832 -22.922 -6.211 1 60.66 48 GLY B CA 1
ATOM 2375 C C . GLY B 1 48 ? -1.069 -24.078 -7.18 1 60.66 48 GLY B C 1
ATOM 2376 O O . GLY B 1 48 ? -0.401 -25.109 -7.105 1 60.66 48 GLY B O 1
ATOM 2377 N N . GLN B 1 49 ? -2.016 -24.031 -7.848 1 49.19 49 GLN B N 1
ATOM 2378 C CA . GLN B 1 49 ? -2.318 -25.25 -8.609 1 49.19 49 GLN B CA 1
ATOM 2379 C C . GLN B 1 49 ? -1.212 -25.562 -9.609 1 49.19 49 GLN B C 1
ATOM 2381 O O . GLN B 1 49 ? -0.953 -26.719 -9.914 1 49.19 49 GLN B O 1
ATOM 2386 N N . TYR B 1 50 ? -0.515 -24.547 -10.133 1 40.34 50 TYR B N 1
ATOM 2387 C CA . TYR B 1 50 ? 0.437 -24.906 -11.172 1 40.34 50 TYR B CA 1
ATOM 2388 C C . TYR B 1 50 ? 1.856 -24.969 -10.617 1 40.34 50 TYR B C 1
ATOM 2390 O O . TYR B 1 50 ? 2.621 -24.016 -10.758 1 40.34 50 TYR B O 1
ATOM 2398 N N . GLU B 1 51 ? 2.078 -25.156 -9.383 1 39.62 51 GLU B N 1
ATOM 2399 C CA . GLU B 1 51 ? 3.502 -25.266 -9.078 1 39.62 51 GLU B CA 1
ATOM 2400 C C . GLU B 1 51 ? 4.188 -26.297 -9.961 1 39.62 51 GLU B C 1
ATOM 2402 O O . GLU B 1 51 ? 4.078 -27.5 -9.719 1 39.62 51 GLU B O 1
ATOM 2407 N N . ILE B 1 52 ? 4.176 -26.203 -11.164 1 34.88 52 ILE B N 1
ATOM 2408 C CA . ILE B 1 52 ? 5.004 -27.141 -11.922 1 34.88 52 ILE B CA 1
ATOM 2409 C C . ILE B 1 52 ? 6.469 -26.953 -11.547 1 34.88 52 ILE B C 1
ATOM 2411 O O . ILE B 1 52 ? 7.043 -25.875 -11.773 1 34.88 52 ILE B O 1
ATOM 2415 N N . TYR B 1 53 ? 6.898 -27.234 -10.367 1 33.88 53 TYR B N 1
ATOM 2416 C CA . TYR B 1 53 ? 8.344 -27.281 -10.141 1 33.88 53 TYR B CA 1
ATOM 2417 C C . TYR B 1 53 ? 9.039 -28.125 -11.203 1 33.88 53 TYR B C 1
ATOM 2419 O O . TYR B 1 53 ? 8.664 -29.266 -11.438 1 33.88 53 TYR B O 1
ATOM 2427 N N . ASN B 1 54 ? 9.391 -27.609 -12.242 1 33.84 54 ASN B N 1
ATOM 2428 C CA . ASN B 1 54 ? 10.344 -28.359 -13.062 1 33.84 54 ASN B CA 1
ATOM 2429 C C . ASN B 1 54 ? 11.516 -28.875 -12.234 1 33.84 54 ASN B C 1
ATOM 2431 O O . ASN B 1 54 ? 12.32 -28.094 -11.742 1 33.84 54 ASN B O 1
ATOM 2435 N N . MET B 1 55 ? 11.305 -29.781 -11.242 1 32.06 55 MET B N 1
ATOM 2436 C CA . MET B 1 55 ? 12.508 -30.438 -10.742 1 32.06 55 MET B CA 1
ATOM 2437 C C . MET B 1 55 ? 13.414 -30.859 -11.898 1 32.06 55 MET B C 1
ATOM 2439 O O . MET B 1 55 ? 12.992 -31.625 -12.766 1 32.06 55 MET B O 1
ATOM 2443 N N . GLY B 1 56 ? 14.062 -30.047 -12.516 1 31.92 56 GLY B N 1
ATOM 2444 C CA . GLY B 1 56 ? 15.148 -30.5 -13.359 1 31.92 56 GLY B CA 1
ATOM 2445 C C . GLY B 1 56 ? 15.812 -31.766 -12.852 1 31.92 56 GLY B C 1
ATOM 2446 O O . GLY B 1 56 ? 16.875 -32.156 -13.344 1 31.92 56 GLY B O 1
ATOM 2447 N N . TRP B 1 57 ? 15.609 -32.188 -11.562 1 31.12 57 TRP B N 1
ATOM 2448 C CA . TRP B 1 57 ? 16.328 -33.438 -11.406 1 31.12 57 TRP B CA 1
ATOM 2449 C C . TRP B 1 57 ? 15.742 -34.531 -12.297 1 31.12 57 TRP B C 1
ATOM 2451 O O . TRP B 1 57 ? 14.523 -34.656 -12.391 1 31.12 57 TRP B O 1
ATOM 2461 N N . GLU B 1 58 ? 16.266 -34.75 -13.391 1 33.19 58 GLU B N 1
ATOM 2462 C CA . GLU B 1 58 ? 16.266 -35.969 -14.203 1 33.19 58 GLU B CA 1
ATOM 2463 C C . GLU B 1 58 ? 16.016 -37.188 -13.336 1 33.19 58 GLU B C 1
ATOM 2465 O O . GLU B 1 58 ? 16.766 -38.156 -13.391 1 33.19 58 GLU B O 1
ATOM 2470 N N . ARG B 1 59 ? 15.578 -37.156 -12.047 1 34.09 59 ARG B N 1
ATOM 2471 C CA . ARG B 1 59 ? 15.508 -38.531 -11.586 1 34.09 59 ARG B CA 1
ATOM 2472 C C . ARG B 1 59 ? 14.453 -39.312 -12.359 1 34.09 59 ARG B C 1
ATOM 2474 O O . ARG B 1 59 ? 13.367 -38.781 -12.641 1 34.09 59 ARG B O 1
ATOM 2481 N N . GLU B 1 60 ? 14.742 -40.344 -13.133 1 33.22 60 GLU B N 1
ATOM 2482 C CA . GLU B 1 60 ? 14.031 -41.531 -13.641 1 33.22 60 GLU B CA 1
ATOM 2483 C C . GLU B 1 60 ? 12.961 -42 -12.656 1 33.22 60 GLU B C 1
ATOM 2485 O O . GLU B 1 60 ? 13.273 -42.531 -11.602 1 33.22 60 GLU B O 1
ATOM 2490 N N . VAL B 1 61 ? 11.984 -41.156 -12.273 1 34.78 61 VAL B N 1
ATOM 2491 C CA . VAL B 1 61 ? 10.906 -41.781 -11.508 1 34.78 61 VAL B CA 1
ATOM 2492 C C . VAL B 1 61 ? 10.273 -42.906 -12.312 1 34.78 61 VAL B C 1
ATOM 2494 O O . VAL B 1 61 ? 9.828 -42.719 -13.445 1 34.78 61 VAL B O 1
ATOM 2497 N N . SER B 1 62 ? 10.688 -44.094 -12.07 1 34.69 62 SER B N 1
ATOM 2498 C CA . SER B 1 62 ? 10.016 -45.312 -12.547 1 34.69 62 SER B CA 1
ATOM 2499 C C . SER B 1 62 ? 8.516 -45.25 -12.266 1 34.69 62 SER B C 1
ATOM 2501 O O . SER B 1 62 ? 8.102 -45.031 -11.117 1 34.69 62 SER B O 1
ATOM 2503 N N . LEU B 1 63 ? 7.656 -44.844 -13.234 1 34.44 63 LEU B N 1
ATOM 2504 C CA . LEU B 1 63 ? 6.199 -44.844 -13.352 1 34.44 63 LEU B CA 1
ATOM 2505 C C . LEU B 1 63 ? 5.602 -46.094 -12.727 1 34.44 63 LEU B C 1
ATOM 2507 O O . LEU B 1 63 ? 4.379 -46.219 -12.656 1 34.44 63 LEU B O 1
ATOM 2511 N N . GLU B 1 64 ? 6.484 -47.031 -12.461 1 35.47 64 GLU B N 1
ATOM 2512 C CA . GLU B 1 64 ? 5.93 -48.312 -12.055 1 35.47 64 GLU B CA 1
ATOM 2513 C C . GLU B 1 64 ? 5.168 -48.188 -10.734 1 35.47 64 GLU B C 1
ATOM 2515 O O . GLU B 1 64 ? 4.223 -48.938 -10.492 1 35.47 64 GLU B O 1
ATOM 2520 N N . SER B 1 65 ? 5.617 -47.312 -9.828 1 37.38 65 SER B N 1
ATOM 2521 C CA . SER B 1 65 ? 4.984 -47.375 -8.516 1 37.38 65 SER B CA 1
ATOM 2522 C C . SER B 1 65 ? 3.996 -46.219 -8.336 1 37.38 65 SER B C 1
ATOM 2524 O O . SER B 1 65 ? 3.533 -45.969 -7.223 1 37.38 65 SER B O 1
ATOM 2526 N N . MET B 1 66 ? 3.734 -45.469 -9.375 1 38.38 66 MET B N 1
ATOM 2527 C CA . MET B 1 66 ? 2.873 -44.312 -9.18 1 38.38 66 MET B CA 1
ATOM 2528 C C . MET B 1 66 ? 1.44 -44.625 -9.602 1 38.38 66 MET B C 1
ATOM 2530 O O . MET B 1 66 ? 1.214 -45.438 -10.484 1 38.38 66 MET B O 1
ATOM 2534 N N . VAL B 1 67 ? 0.419 -44.438 -8.719 1 39.62 67 VAL B N 1
ATOM 2535 C CA . VAL B 1 67 ? -1.003 -44.625 -8.992 1 39.62 67 VAL B CA 1
ATOM 2536 C C . VAL B 1 67 ? -1.532 -43.469 -9.812 1 39.62 67 VAL B C 1
ATOM 2538 O O . VAL B 1 67 ? -1.3 -42.312 -9.469 1 39.62 67 VAL B O 1
ATOM 2541 N N . VAL B 1 68 ? -1.778 -43.562 -11.055 1 40.56 68 VAL B N 1
ATOM 2542 C CA . VAL B 1 68 ? -2.33 -42.656 -12.078 1 40.56 68 VAL B CA 1
ATOM 2543 C C . VAL B 1 68 ? -3.846 -42.562 -11.906 1 40.56 68 VAL B C 1
ATOM 2545 O O . VAL B 1 68 ? -4.535 -43.594 -11.812 1 40.56 68 VAL B O 1
ATOM 2548 N N . ALA B 1 69 ? -4.418 -41.531 -11.289 1 41.66 69 ALA B N 1
ATOM 2549 C CA . ALA B 1 69 ? -5.859 -41.344 -11.398 1 41.66 69 ALA B CA 1
ATOM 2550 C C . ALA B 1 69 ? -6.215 -40.562 -12.68 1 41.66 69 ALA B C 1
ATOM 2552 O O . ALA B 1 69 ? -5.684 -39.5 -12.93 1 41.66 69 ALA B O 1
ATOM 2553 N N . ALA B 1 70 ? -6.527 -41.188 -13.742 1 36.56 70 ALA B N 1
ATOM 2554 C CA . ALA B 1 70 ? -6.941 -40.75 -15.062 1 36.56 70 ALA B CA 1
ATOM 2555 C C . ALA B 1 70 ? -8.32 -40.094 -15.016 1 36.56 70 ALA B C 1
ATOM 2557 O O . ALA B 1 70 ? -9.227 -40.594 -14.359 1 36.56 70 ALA B O 1
ATOM 2558 N N . ALA B 1 71 ? -8.328 -38.812 -15.203 1 39.19 71 ALA B N 1
ATOM 2559 C CA . ALA B 1 71 ? -9.648 -38.219 -15.453 1 39.19 71 ALA B CA 1
ATOM 2560 C C . ALA B 1 71 ? -10.258 -38.812 -16.734 1 39.19 71 ALA B C 1
ATOM 2562 O O . ALA B 1 71 ? -9.531 -39.219 -17.641 1 39.19 71 ALA B O 1
ATOM 2563 N N . HIS B 1 72 ? -11.477 -39.156 -16.734 1 35.91 72 HIS B N 1
ATOM 2564 C CA . HIS B 1 72 ? -12.18 -39.812 -17.828 1 35.91 72 HIS B CA 1
ATOM 2565 C C . HIS B 1 72 ? -11.828 -39.156 -19.172 1 35.91 72 HIS B C 1
ATOM 2567 O O . HIS B 1 72 ? -11.555 -39.875 -20.141 1 35.91 72 HIS B O 1
ATOM 2573 N N . PHE B 1 73 ? -12.484 -38.031 -19.531 1 35.31 73 PHE B N 1
ATOM 2574 C CA . PHE B 1 73 ? -12.578 -37.5 -20.875 1 35.31 73 PHE B CA 1
ATOM 2575 C C . PHE B 1 73 ? -11.344 -36.656 -21.219 1 35.31 73 PHE B C 1
ATOM 2577 O O . PHE B 1 73 ? -11.43 -35.438 -21.344 1 35.31 73 PHE B O 1
ATOM 2584 N N . GLY B 1 74 ? -10.141 -37.188 -21.641 1 40.44 74 GLY B N 1
ATOM 2585 C CA . GLY B 1 74 ? -8.914 -36.656 -22.219 1 40.44 74 GLY B CA 1
ATOM 2586 C C . GLY B 1 74 ? -8.219 -35.656 -21.312 1 40.44 74 GLY B C 1
ATOM 2587 O O . GLY B 1 74 ? -7.383 -34.875 -21.781 1 40.44 74 GLY B O 1
ATOM 2588 N N . GLY B 1 75 ? -8.633 -35.438 -20.125 1 41.06 75 GLY B N 1
ATOM 2589 C CA . GLY B 1 75 ? -8.102 -34.375 -19.281 1 41.06 75 GLY B CA 1
ATOM 2590 C C . GLY B 1 75 ? -6.809 -34.75 -18.578 1 41.06 75 GLY B C 1
ATOM 2591 O O . GLY B 1 75 ? -6.301 -35.844 -18.766 1 41.06 75 GLY B O 1
ATOM 2592 N N . PRO B 1 76 ? -6.047 -33.875 -18 1 45.38 76 PRO B N 1
ATOM 2593 C CA . PRO B 1 76 ? -4.77 -34.125 -17.344 1 45.38 76 PRO B CA 1
ATOM 2594 C C . PRO B 1 76 ? -4.871 -35.219 -16.281 1 45.38 76 PRO B C 1
ATOM 2596 O O . PRO B 1 76 ? -5.949 -35.438 -15.727 1 45.38 76 PRO B O 1
ATOM 2599 N N . ILE B 1 77 ? -3.934 -36.25 -16.219 1 46.44 77 ILE B N 1
ATOM 2600 C CA . ILE B 1 77 ? -3.852 -37.375 -15.305 1 46.44 77 ILE B CA 1
ATOM 2601 C C . ILE B 1 77 ? -3.064 -37 -14.055 1 46.44 77 ILE B C 1
ATOM 2603 O O . ILE B 1 77 ? -1.977 -36.406 -14.156 1 46.44 77 ILE B O 1
ATOM 2607 N N . ALA B 1 78 ? -3.648 -36.938 -12.914 1 50.41 78 ALA B N 1
ATOM 2608 C CA . ALA B 1 78 ? -3.004 -36.75 -11.617 1 50.41 78 ALA B CA 1
ATOM 2609 C C . ALA B 1 78 ? -2.379 -38.031 -11.117 1 50.41 78 ALA B C 1
ATOM 2611 O O . ALA B 1 78 ? -3.004 -39.094 -11.18 1 50.41 78 ALA B O 1
ATOM 2612 N N . VAL B 1 79 ? -1.051 -38.125 -11.039 1 45.38 79 VAL B N 1
ATOM 2613 C CA . VAL B 1 79 ? -0.369 -39.312 -10.531 1 45.38 79 VAL B CA 1
ATOM 2614 C C . VAL B 1 79 ? 0.095 -39.062 -9.094 1 45.38 79 VAL B C 1
ATOM 2616 O O . VAL B 1 79 ? 0.612 -37.969 -8.773 1 45.38 79 VAL B O 1
ATOM 2619 N N . THR B 1 80 ? -0.564 -39.812 -8.227 1 44.53 80 THR B N 1
ATOM 2620 C CA . THR B 1 80 ? -0.116 -39.781 -6.836 1 44.53 80 THR B CA 1
ATOM 2621 C C . THR B 1 80 ? 0.74 -41 -6.527 1 44.53 80 THR B C 1
ATOM 2623 O O . THR B 1 80 ? 0.617 -42.031 -7.188 1 44.53 80 THR B O 1
ATOM 2626 N N . ARG B 1 81 ? 1.833 -40.844 -5.73 1 42.94 81 ARG B N 1
ATOM 2627 C CA . ARG B 1 81 ? 2.609 -41.969 -5.27 1 42.94 81 ARG B CA 1
ATOM 2628 C C . ARG B 1 81 ? 1.75 -42.938 -4.434 1 42.94 81 ARG B C 1
ATOM 2630 O O . ARG B 1 81 ? 0.873 -42.469 -3.693 1 42.94 81 ARG B O 1
ATOM 2637 N N . ASP B 1 82 ? 1.647 -44.125 -4.879 1 39.03 82 ASP B N 1
ATOM 2638 C CA . ASP B 1 82 ? 1.003 -45.156 -4.102 1 39.03 82 ASP B CA 1
ATOM 2639 C C . ASP B 1 82 ? 1.625 -45.281 -2.711 1 39.03 82 ASP B C 1
ATOM 2641 O O . ASP B 1 82 ? 2.84 -45.438 -2.58 1 39.03 82 ASP B O 1
ATOM 2645 N N . ARG B 1 83 ? 0.994 -44.812 -1.675 1 38.47 83 ARG B N 1
ATOM 2646 C CA . ARG B 1 83 ? 1.415 -44.969 -0.284 1 38.47 83 ARG B CA 1
ATOM 2647 C C . ARG B 1 83 ? 1.779 -46.406 0.038 1 38.47 83 ARG B C 1
ATOM 2649 O O . ARG B 1 83 ? 2.371 -46.688 1.083 1 38.47 83 ARG B O 1
ATOM 2656 N N . GLN B 1 84 ? 1.144 -47.375 -0.531 1 36.91 84 GLN B N 1
ATOM 2657 C CA . GLN B 1 84 ? 1.417 -48.719 -0.015 1 36.91 84 GLN B CA 1
ATOM 2658 C C . GLN B 1 84 ? 2.818 -49.156 -0.405 1 36.91 84 GLN B C 1
ATOM 2660 O O . GLN B 1 84 ? 3.287 -50.219 0.067 1 36.91 84 GLN B O 1
ATOM 2665 N N . GLN B 1 85 ? 3.289 -48.719 -1.463 1 35.06 85 GLN B N 1
ATOM 2666 C CA . GLN B 1 85 ? 4.555 -49.406 -1.688 1 35.06 85 GLN B CA 1
ATOM 2667 C C . GLN B 1 85 ? 5.66 -48.812 -0.81 1 35.06 85 GLN B C 1
ATOM 2669 O O . GLN B 1 85 ? 5.793 -47.594 -0.695 1 35.06 85 GLN B O 1
ATOM 2674 N N . PHE B 1 86 ? 6.148 -49.688 0.185 1 32.56 86 PHE B N 1
ATOM 2675 C CA . PHE B 1 86 ? 7.285 -49.594 1.094 1 32.56 86 PHE B CA 1
ATOM 2676 C C . PHE B 1 86 ? 8.523 -49.062 0.362 1 32.56 86 PHE B C 1
ATOM 2678 O O . PHE B 1 86 ? 9.391 -49.875 -0.017 1 32.56 86 PHE B O 1
ATOM 2685 N N . VAL B 1 87 ? 8.43 -48.5 -0.779 1 31.56 87 VAL B N 1
ATOM 2686 C CA . VAL B 1 87 ? 9.781 -48.188 -1.239 1 31.56 87 VAL B CA 1
ATOM 2687 C C . VAL B 1 87 ? 10.477 -47.281 -0.218 1 31.56 87 VAL B C 1
ATOM 2689 O O . VAL B 1 87 ? 9.867 -46.375 0.337 1 31.56 87 VAL B O 1
ATOM 2692 N N . LYS B 1 88 ? 11.648 -47.719 0.333 1 30.47 88 LYS B N 1
ATOM 2693 C CA . LYS B 1 88 ? 12.617 -47.125 1.245 1 30.47 88 LYS B CA 1
ATOM 2694 C C . LYS B 1 88 ? 12.812 -45.625 0.943 1 30.47 88 LYS B C 1
ATOM 2696 O O . LYS B 1 88 ? 13.867 -45.062 1.232 1 30.47 88 LYS B O 1
ATOM 2701 N N . VAL B 1 89 ? 11.984 -45.156 0.07 1 31.66 89 VAL B N 1
ATOM 2702 C CA . VAL B 1 89 ? 12.43 -43.781 -0.063 1 31.66 89 VAL B CA 1
ATOM 2703 C C . VAL B 1 89 ? 12.359 -43.062 1.292 1 31.66 89 VAL B C 1
ATOM 2705 O O . VAL B 1 89 ? 11.297 -43.031 1.916 1 31.66 89 VAL B O 1
ATOM 2708 N N . GLN B 1 90 ? 13.445 -43.094 2.041 1 32.12 90 GLN B N 1
ATOM 2709 C CA . GLN B 1 90 ? 13.688 -42.531 3.359 1 32.12 90 GLN B CA 1
ATOM 2710 C C . GLN B 1 90 ? 12.891 -41.219 3.557 1 32.12 90 GLN B C 1
ATOM 2712 O O . GLN B 1 90 ? 12.484 -40.906 4.676 1 32.12 90 GLN B O 1
ATOM 2717 N N . GLY B 1 91 ? 13.273 -40.219 2.77 1 32.28 91 GLY B N 1
ATOM 2718 C CA . GLY B 1 91 ? 12.977 -38.906 3.371 1 32.28 91 GLY B CA 1
ATOM 2719 C C . GLY B 1 91 ? 11.5 -38.562 3.363 1 32.28 91 GLY B C 1
ATOM 2720 O O . GLY B 1 91 ? 10.727 -39.156 2.586 1 32.28 91 GLY B O 1
ATOM 2721 N N . LEU B 1 92 ? 10.883 -38.406 4.508 1 33.75 92 LEU B N 1
ATOM 2722 C CA . LEU B 1 92 ? 9.555 -37.875 4.84 1 33.75 92 LEU B CA 1
ATOM 2723 C C . LEU B 1 92 ? 9.031 -36.969 3.729 1 33.75 92 LEU B C 1
ATOM 2725 O O . LEU B 1 92 ? 9.188 -35.75 3.789 1 33.75 92 LEU B O 1
ATOM 2729 N N . GLY B 1 93 ? 9.406 -37.25 2.467 1 34.19 93 GLY B N 1
ATOM 2730 C CA . GLY B 1 93 ? 9.188 -36.312 1.376 1 34.19 93 GLY B CA 1
ATOM 2731 C C . GLY B 1 93 ? 7.727 -36.094 1.045 1 34.19 93 GLY B C 1
ATOM 2732 O O . GLY B 1 93 ? 6.906 -37 1.249 1 34.19 93 GLY B O 1
ATOM 2733 N N . LYS B 1 94 ? 7.199 -34.938 1.21 1 39.88 94 LYS B N 1
ATOM 2734 C CA . LYS B 1 94 ? 5.871 -34.375 0.956 1 39.88 94 LYS B CA 1
ATOM 2735 C C . LYS B 1 94 ? 5.301 -34.906 -0.359 1 39.88 94 LYS B C 1
ATOM 2737 O O . LYS B 1 94 ? 6.031 -35.062 -1.34 1 39.88 94 LYS B O 1
ATOM 2742 N N . PRO B 1 95 ? 4.223 -35.719 -0.369 1 38.28 95 PRO B N 1
ATOM 2743 C CA . PRO B 1 95 ? 3.592 -36.281 -1.563 1 38.28 95 PRO B CA 1
ATOM 2744 C C . PRO B 1 95 ? 3.5 -35.281 -2.713 1 38.28 95 PRO B C 1
ATOM 2746 O O . PRO B 1 95 ? 3.086 -34.125 -2.506 1 38.28 95 PRO B O 1
ATOM 2749 N N . LYS B 1 96 ? 4.41 -35.25 -3.629 1 41.47 96 LYS B N 1
ATOM 2750 C CA . LYS B 1 96 ? 4.434 -34.5 -4.867 1 41.47 96 LYS B CA 1
ATOM 2751 C C . LYS B 1 96 ? 3.418 -35.031 -5.871 1 41.47 96 LYS B C 1
ATOM 2753 O O . LYS B 1 96 ? 3.387 -36.219 -6.148 1 41.47 96 LYS B O 1
ATOM 2758 N N . ILE B 1 97 ? 2.168 -34.5 -5.895 1 42.38 97 ILE B N 1
ATOM 2759 C CA . ILE B 1 97 ? 1.252 -34.906 -6.953 1 42.38 97 ILE B CA 1
ATOM 2760 C C . ILE B 1 97 ? 1.669 -34.281 -8.273 1 42.38 97 ILE B C 1
ATOM 2762 O O . ILE B 1 97 ? 1.919 -33.094 -8.344 1 42.38 97 ILE B O 1
ATOM 2766 N N . SER B 1 98 ? 2.203 -35 -9.188 1 44.38 98 SER B N 1
ATOM 2767 C CA . SER B 1 98 ? 2.588 -34.562 -10.523 1 44.38 98 SER B CA 1
ATOM 2768 C C . SER B 1 98 ? 1.435 -34.688 -11.508 1 44.38 98 SER B C 1
ATOM 2770 O O . SER B 1 98 ? 0.738 -35.719 -11.508 1 44.38 98 SER B O 1
ATOM 2772 N N . ILE B 1 99 ? 0.827 -33.625 -12.047 1 40.72 99 ILE B N 1
ATOM 2773 C CA . ILE B 1 99 ? -0.19 -33.719 -13.094 1 40.72 99 ILE B CA 1
ATOM 2774 C C . ILE B 1 99 ? 0.477 -33.719 -14.461 1 40.72 99 ILE B C 1
ATOM 2776 O O . ILE B 1 99 ? 1.396 -32.938 -14.719 1 40.72 99 ILE B O 1
ATOM 2780 N N . TYR B 1 100 ? 0.309 -34.812 -15.188 1 38.97 100 TYR B N 1
ATOM 2781 C CA . TYR B 1 100 ? 0.86 -35 -16.531 1 38.97 100 TYR B CA 1
ATOM 2782 C C . TYR B 1 100 ? -0.19 -34.719 -17.594 1 38.97 100 TYR B C 1
ATOM 2784 O O . TYR B 1 100 ? -1.386 -34.906 -17.375 1 38.97 100 TYR B O 1
ATOM 2792 N N . SER B 1 101 ? 0.16 -33.875 -18.547 1 40.25 101 SER B N 1
ATOM 2793 C CA . SER B 1 101 ? -0.715 -33.812 -19.703 1 40.25 101 SER B CA 1
ATOM 2794 C C . SER B 1 101 ? -0.923 -35.188 -20.297 1 40.25 101 SER B C 1
ATOM 2796 O O . SER B 1 101 ? -0.196 -36.156 -19.969 1 40.25 101 SER B O 1
ATOM 2798 N N . ALA B 1 102 ? -1.949 -35.312 -21.141 1 42.5 102 ALA B N 1
ATOM 2799 C CA . ALA B 1 102 ? -2.23 -36.531 -21.859 1 42.5 102 ALA B CA 1
ATOM 2800 C C . ALA B 1 102 ? -0.983 -37.062 -22.562 1 42.5 102 ALA B C 1
ATOM 2802 O O . ALA B 1 102 ? -0.807 -38.281 -22.719 1 42.5 102 ALA B O 1
ATOM 2803 N N . SER B 1 103 ? -0.104 -36.188 -23.172 1 42.22 103 SER B N 1
ATOM 2804 C CA . SER B 1 103 ? 1.037 -36.625 -23.953 1 42.22 103 SER B CA 1
ATOM 2805 C C . SER B 1 103 ? 2.205 -37.031 -23.062 1 42.22 103 SER B C 1
ATOM 2807 O O . SER B 1 103 ? 3.279 -37.375 -23.547 1 42.22 103 SER B O 1
ATOM 2809 N N . GLY B 1 104 ? 2.088 -37.156 -21.797 1 42.41 104 GLY B N 1
ATOM 2810 C CA . GLY B 1 104 ? 3.137 -37.656 -20.922 1 42.41 104 GLY B CA 1
ATOM 2811 C C . GLY B 1 104 ? 4.039 -36.562 -20.391 1 42.41 104 GLY B C 1
ATOM 2812 O O . GLY B 1 104 ? 5.023 -36.844 -19.703 1 42.41 104 GLY B O 1
ATOM 2813 N N . GLN B 1 105 ? 4.07 -35.469 -21.031 1 41.84 105 GLN B N 1
ATOM 2814 C CA . GLN B 1 105 ? 4.953 -34.375 -20.594 1 41.84 105 GLN B CA 1
ATOM 2815 C C . GLN B 1 105 ? 4.57 -33.875 -19.203 1 41.84 105 GLN B C 1
ATOM 2817 O O . GLN B 1 105 ? 3.387 -33.781 -18.891 1 41.84 105 GLN B O 1
ATOM 2822 N N . ILE B 1 106 ? 5.465 -34.156 -18.328 1 40.34 106 ILE B N 1
ATOM 2823 C CA . ILE B 1 106 ? 5.316 -33.781 -16.938 1 40.34 106 ILE B CA 1
ATOM 2824 C C . ILE B 1 106 ? 4.867 -32.312 -16.859 1 40.34 106 ILE B C 1
ATOM 2826 O O . ILE B 1 106 ? 5.547 -31.422 -17.359 1 40.34 106 ILE B O 1
ATOM 2830 N N . PHE B 1 107 ? 3.566 -32.031 -16.953 1 37.41 107 PHE B N 1
ATOM 2831 C CA . PHE B 1 107 ? 3.217 -30.625 -16.812 1 37.41 107 PHE B CA 1
ATOM 2832 C C . PHE B 1 107 ? 3.586 -30.109 -15.438 1 37.41 107 PHE B C 1
ATOM 2834 O O . PHE B 1 107 ? 4.312 -29.109 -15.32 1 37.41 107 PHE B O 1
ATOM 2841 N N . SER B 1 108 ? 2.562 -30.125 -14.414 1 36.09 108 SER B N 1
ATOM 2842 C CA . SER B 1 108 ? 2.635 -29.359 -13.172 1 36.09 108 SER B CA 1
ATOM 2843 C C . SER B 1 108 ? 2.707 -30.266 -11.953 1 36.09 108 SER B C 1
ATOM 2845 O O . SER B 1 108 ? 2.158 -31.375 -11.969 1 36.09 108 SER B O 1
ATOM 2847 N N . SER B 1 109 ? 3.822 -30.641 -11.438 1 37.97 109 SER B N 1
ATOM 2848 C CA . SER B 1 109 ? 3.797 -31.25 -10.109 1 37.97 109 SER B CA 1
ATOM 2849 C C . SER B 1 109 ? 2.959 -30.422 -9.141 1 37.97 109 SER B C 1
ATOM 2851 O O . SER B 1 109 ? 3.086 -29.188 -9.094 1 37.97 109 SER B O 1
ATOM 2853 N N . PHE B 1 110 ? 1.735 -30.781 -9.023 1 36.94 110 PHE B N 1
ATOM 2854 C CA . PHE B 1 110 ? 0.917 -30.188 -7.98 1 36.94 110 PHE B CA 1
ATOM 2855 C C . PHE B 1 110 ? 1.53 -30.422 -6.605 1 36.94 110 PHE B C 1
ATOM 2857 O O . PHE B 1 110 ? 1.841 -31.562 -6.246 1 36.94 110 PHE B O 1
ATOM 2864 N N . VAL B 1 111 ? 2.506 -29.844 -6.125 1 39.53 111 VAL B N 1
ATOM 2865 C CA . VAL B 1 111 ? 2.793 -29.891 -4.695 1 39.53 111 VAL B CA 1
ATOM 2866 C C . VAL B 1 111 ? 1.492 -29.781 -3.902 1 39.53 111 VAL B C 1
ATOM 2868 O O . VAL B 1 111 ? 0.591 -29.031 -4.277 1 39.53 111 VAL B O 1
ATOM 2871 N N . GLU B 1 112 ? 1.102 -30.766 -3.221 1 40 112 GLU B N 1
ATOM 2872 C CA . GLU B 1 112 ? -0.015 -30.719 -2.281 1 40 112 GLU B CA 1
ATOM 2873 C C . GLU B 1 112 ? -0.267 -29.297 -1.792 1 40 112 GLU B C 1
ATOM 2875 O O . GLU B 1 112 ? 0.67 -28.578 -1.43 1 40 112 GLU B O 1
ATOM 2880 N N . ALA B 1 113 ? -1.33 -28.672 -2.119 1 42.97 113 ALA B N 1
ATOM 2881 C CA . ALA B 1 113 ? -2.051 -27.453 -1.772 1 42.97 113 ALA B CA 1
ATOM 2882 C C . ALA B 1 113 ? -1.752 -27.031 -0.337 1 42.97 113 ALA B C 1
ATOM 2884 O O . ALA B 1 113 ? -1.762 -25.828 -0.021 1 42.97 113 ALA B O 1
ATOM 2885 N N . LYS B 1 114 ? -1.507 -28.188 0.473 1 45.22 114 LYS B N 1
ATOM 2886 C CA . LYS B 1 114 ? -1.487 -27.891 1.903 1 45.22 114 LYS B CA 1
ATOM 2887 C C . LYS B 1 114 ? -0.37 -26.906 2.248 1 45.22 114 LYS B C 1
ATOM 2889 O O . LYS B 1 114 ? -0.52 -26.078 3.148 1 45.22 114 LYS B O 1
ATOM 2894 N N . GLU B 1 115 ? 0.728 -27.062 1.575 1 52 115 GLU B N 1
ATOM 2895 C CA . GLU B 1 115 ? 1.893 -26.281 1.991 1 52 115 GLU B CA 1
ATOM 2896 C C . GLU B 1 115 ? 1.856 -24.875 1.404 1 52 115 GLU B C 1
ATOM 2898 O O . GLU B 1 115 ? 2.736 -24.062 1.682 1 52 115 GLU B O 1
ATOM 2903 N N . PHE B 1 116 ? 0.753 -24.531 0.69 1 62.94 116 PHE B N 1
ATOM 2904 C CA . PHE B 1 116 ? 0.689 -23.312 -0.089 1 62.94 116 PHE B CA 1
ATOM 2905 C C . PHE B 1 116 ? -0.124 -22.25 0.641 1 62.94 116 PHE B C 1
ATOM 2907 O O . PHE B 1 116 ? -1.035 -21.641 0.065 1 62.94 116 PHE B O 1
ATOM 2914 N N . LYS B 1 117 ? 0.11 -22.203 1.792 1 80.62 117 LYS B N 1
ATOM 2915 C CA . LYS B 1 117 ? -0.67 -21.109 2.369 1 80.62 117 LYS B CA 1
ATOM 2916 C C . LYS B 1 117 ? -0.092 -19.75 1.98 1 80.62 117 LYS B C 1
ATOM 2918 O O . LYS B 1 117 ? 1.101 -19.5 2.168 1 80.62 117 LYS B O 1
ATOM 2923 N N . VAL B 1 118 ? -0.869 -19.031 1.286 1 88.06 118 VAL B N 1
ATOM 2924 C CA . VAL B 1 118 ? -0.47 -17.672 0.963 1 88.06 118 VAL B CA 1
ATOM 2925 C C . VAL B 1 118 ? -0.411 -16.828 2.24 1 88.06 118 VAL B C 1
ATOM 2927 O O . VAL B 1 118 ? -1.379 -16.781 3.004 1 88.06 118 VAL B O 1
ATOM 2930 N N . ILE B 1 119 ? 0.666 -16.188 2.471 1 88.94 119 ILE B N 1
ATOM 2931 C CA . ILE B 1 119 ? 0.789 -15.422 3.701 1 88.94 119 ILE B CA 1
ATOM 2932 C C . ILE B 1 119 ? 0.865 -13.93 3.369 1 88.94 119 ILE B C 1
ATOM 2934 O O . ILE B 1 119 ? 0.684 -13.086 4.246 1 88.94 119 ILE B O 1
ATOM 2938 N N . ASP B 1 120 ? 1.174 -13.695 2.174 1 91.56 120 ASP B N 1
ATOM 2939 C CA . ASP B 1 120 ? 1.198 -12.305 1.717 1 91.56 120 ASP B CA 1
ATOM 2940 C C . ASP B 1 120 ? 0.969 -12.219 0.21 1 91.56 120 ASP B C 1
ATOM 2942 O O . ASP B 1 120 ? 1.208 -13.188 -0.516 1 91.56 120 ASP B O 1
ATOM 2946 N N . ALA B 1 121 ? 0.47 -11.047 -0.207 1 93.81 121 ALA B N 1
ATOM 2947 C CA . ALA B 1 121 ? 0.218 -10.828 -1.63 1 93.81 121 ALA B CA 1
ATOM 2948 C C . ALA B 1 121 ? 0.286 -9.344 -1.979 1 93.81 121 ALA B C 1
ATOM 2950 O O . ALA B 1 121 ? 0.021 -8.492 -1.131 1 93.81 121 ALA B O 1
ATOM 2951 N N . LYS B 1 122 ? 0.728 -9.07 -3.158 1 94.62 122 LYS B N 1
ATOM 2952 C CA . LYS B 1 122 ? 0.776 -7.707 -3.684 1 94.62 122 LYS B CA 1
ATOM 2953 C C . LYS B 1 122 ? 0.165 -7.633 -5.078 1 94.62 122 LYS B C 1
ATOM 2955 O O . LYS B 1 122 ? 0.464 -8.461 -5.938 1 94.62 122 LYS B O 1
ATOM 2960 N N . ILE B 1 123 ? -0.802 -6.738 -5.246 1 94.25 123 ILE B N 1
ATOM 2961 C CA . ILE B 1 123 ? -1.341 -6.402 -6.562 1 94.25 123 ILE B CA 1
ATOM 2962 C C . ILE B 1 123 ? -0.55 -5.246 -7.164 1 94.25 123 ILE B C 1
ATOM 2964 O O . ILE B 1 123 ? -0.287 -4.246 -6.488 1 94.25 123 ILE B O 1
ATOM 2968 N N . PHE B 1 124 ? -0.053 -5.402 -8.398 1 93.12 124 PHE B N 1
ATOM 2969 C CA . PHE B 1 124 ? 0.743 -4.34 -9.008 1 93.12 124 PHE B CA 1
ATOM 2970 C C . PHE B 1 124 ? 0.248 -4.027 -10.414 1 93.12 124 PHE B C 1
ATOM 2972 O O . PHE B 1 124 ? -0.35 -4.883 -11.07 1 93.12 124 PHE B O 1
ATOM 2979 N N . ASN B 1 125 ? 0.447 -2.797 -10.734 1 87.38 125 ASN B N 1
ATOM 2980 C CA . ASN B 1 125 ? 0.043 -2.324 -12.055 1 87.38 125 ASN B CA 1
ATOM 2981 C C . ASN B 1 125 ? 1.24 -1.834 -12.859 1 87.38 125 ASN B C 1
ATOM 2983 O O . ASN B 1 125 ? 2.125 -1.165 -12.328 1 87.38 125 ASN B O 1
ATOM 2987 N N . SER B 1 126 ? 1.36 -2.33 -14.031 1 81.62 126 SER B N 1
ATOM 2988 C CA . SER B 1 126 ? 2.377 -1.885 -14.984 1 81.62 126 SER B CA 1
ATOM 2989 C C . SER B 1 126 ? 1.793 -1.712 -16.375 1 81.62 126 SER B C 1
ATOM 2991 O O . SER B 1 126 ? 1.313 -2.676 -16.984 1 81.62 126 SER B O 1
ATOM 2993 N N . ASP B 1 127 ? 1.908 -0.519 -17.016 1 80.25 127 ASP B N 1
ATOM 2994 C CA . ASP B 1 127 ? 1.458 -0.24 -18.375 1 80.25 127 ASP B CA 1
ATOM 2995 C C . ASP B 1 127 ? 0.013 -0.691 -18.578 1 80.25 127 ASP B C 1
ATOM 2997 O O . ASP B 1 127 ? -0.297 -1.379 -19.547 1 80.25 127 ASP B O 1
ATOM 3001 N N . GLN B 1 128 ? -0.831 -0.458 -17.672 1 82.69 128 GLN B N 1
ATOM 3002 C CA . GLN B 1 128 ? -2.266 -0.72 -17.719 1 82.69 128 GLN B CA 1
ATOM 3003 C C . GLN B 1 128 ? -2.557 -2.211 -17.594 1 82.69 128 GLN B C 1
ATOM 3005 O O . GLN B 1 128 ? -3.615 -2.684 -18.016 1 82.69 128 GLN B O 1
ATOM 3010 N N . VAL B 1 129 ? -1.59 -2.918 -17.281 1 90.06 129 VAL B N 1
ATOM 3011 C CA . VAL B 1 129 ? -1.768 -4.336 -16.984 1 90.06 129 VAL B CA 1
ATOM 3012 C C . VAL B 1 129 ? -1.604 -4.582 -15.492 1 90.06 129 VAL B C 1
ATOM 3014 O O . VAL B 1 129 ? -0.702 -4.027 -14.859 1 90.06 129 VAL B O 1
ATOM 3017 N N . THR B 1 130 ? -2.494 -5.367 -14.953 1 94.06 130 THR B N 1
ATOM 3018 C CA . THR B 1 130 ? -2.443 -5.656 -13.523 1 94.06 130 THR B CA 1
ATOM 3019 C C . THR B 1 130 ? -1.91 -7.066 -13.281 1 94.06 130 THR B C 1
ATOM 3021 O O . THR B 1 130 ? -2.34 -8.023 -13.93 1 94.06 130 THR B O 1
ATOM 3024 N N . GLY B 1 131 ? -0.932 -7.164 -12.406 1 94.94 131 GLY B N 1
ATOM 3025 C CA . GLY B 1 131 ? -0.389 -8.445 -11.977 1 94.94 131 GLY B CA 1
ATOM 3026 C C . GLY B 1 131 ? -0.491 -8.664 -10.484 1 94.94 131 GLY B C 1
ATOM 3027 O O . GLY B 1 131 ? -0.929 -7.777 -9.75 1 94.94 131 GLY B O 1
ATOM 3028 N N . ILE B 1 132 ? -0.156 -9.883 -10.062 1 95.62 132 ILE B N 1
ATOM 3029 C CA . ILE B 1 132 ? -0.15 -10.242 -8.648 1 95.62 132 ILE B CA 1
ATOM 3030 C C . ILE B 1 132 ? 1.124 -11.023 -8.32 1 95.62 132 ILE B C 1
ATOM 3032 O O . ILE B 1 132 ? 1.62 -11.789 -9.148 1 95.62 132 ILE B O 1
ATOM 3036 N N . ALA B 1 133 ? 1.669 -10.688 -7.207 1 95 133 ALA B N 1
ATOM 3037 C CA . ALA B 1 133 ? 2.742 -11.484 -6.609 1 95 133 ALA B CA 1
ATOM 3038 C C . ALA B 1 133 ? 2.33 -12.023 -5.246 1 95 133 ALA B C 1
ATOM 3040 O O . ALA B 1 133 ? 1.813 -11.281 -4.406 1 95 133 ALA B O 1
ATOM 3041 N N . VAL B 1 134 ? 2.543 -13.305 -5.035 1 92.75 134 VAL B N 1
ATOM 3042 C CA . VAL B 1 134 ? 2.113 -13.93 -3.789 1 92.75 134 VAL B CA 1
ATOM 3043 C C . VAL B 1 134 ? 3.299 -14.625 -3.123 1 92.75 134 VAL B C 1
ATOM 3045 O O . VAL B 1 134 ? 4.137 -15.227 -3.803 1 92.75 134 VAL B O 1
ATOM 3048 N N . MET B 1 135 ? 3.32 -14.508 -1.829 1 91.56 135 MET B N 1
ATOM 3049 C CA . MET B 1 135 ? 4.297 -15.242 -1.029 1 91.56 135 MET B CA 1
ATOM 3050 C C . MET B 1 135 ? 3.623 -16.344 -0.222 1 91.56 135 MET B C 1
ATOM 3052 O O . MET B 1 135 ? 2.598 -16.109 0.419 1 91.56 135 MET B O 1
ATOM 3056 N N . THR B 1 136 ? 4.203 -17.484 -0.279 1 87.44 136 THR B N 1
ATOM 3057 C CA . THR B 1 136 ? 3.643 -18.625 0.456 1 87.44 136 THR B CA 1
ATOM 3058 C C . THR B 1 136 ? 4.312 -18.766 1.819 1 87.44 136 THR B C 1
ATOM 3060 O O . THR B 1 136 ? 5.262 -18.031 2.131 1 87.44 136 THR B O 1
ATOM 3063 N N . SER B 1 137 ? 3.811 -19.656 2.646 1 84.81 137 SER B N 1
ATOM 3064 C CA . SER B 1 137 ? 4.32 -19.922 3.99 1 84.81 137 SER B CA 1
ATOM 3065 C C . SER B 1 137 ? 5.742 -20.469 3.947 1 84.81 137 SER B C 1
ATOM 3067 O O . SER B 1 137 ? 6.445 -20.469 4.961 1 84.81 137 SER B O 1
ATOM 3069 N N . MET B 1 138 ? 6.176 -20.938 2.816 1 80.75 138 MET B N 1
ATOM 3070 C CA . MET B 1 138 ? 7.551 -21.406 2.66 1 80.75 138 MET B CA 1
ATOM 3071 C C . MET B 1 138 ? 8.445 -20.297 2.133 1 80.75 138 MET B C 1
ATOM 3073 O O . MET B 1 138 ? 9.594 -20.547 1.744 1 80.75 138 MET B O 1
ATOM 3077 N N . TYR B 1 139 ? 7.93 -19.156 1.995 1 87.12 139 TYR B N 1
ATOM 3078 C CA . TYR B 1 139 ? 8.641 -17.953 1.592 1 87.12 139 TYR B CA 1
ATOM 3079 C C . TYR B 1 139 ? 9.039 -18.016 0.122 1 87.12 139 TYR B C 1
ATOM 3081 O O . TYR B 1 139 ? 10.102 -17.516 -0.263 1 87.12 139 TYR B O 1
ATOM 3089 N N . ARG B 1 140 ? 8.188 -18.719 -0.591 1 85.56 140 ARG B N 1
ATOM 3090 C CA . ARG B 1 140 ? 8.312 -18.719 -2.045 1 85.56 140 ARG B CA 1
ATOM 3091 C C . ARG B 1 140 ? 7.391 -17.672 -2.672 1 85.56 140 ARG B C 1
ATOM 3093 O O . ARG B 1 140 ? 6.289 -17.438 -2.176 1 85.56 140 ARG B O 1
ATOM 3100 N N . ILE B 1 141 ? 7.879 -17.156 -3.799 1 91.31 141 ILE B N 1
ATOM 3101 C CA . ILE B 1 141 ? 7.09 -16.109 -4.441 1 91.31 141 ILE B CA 1
ATOM 3102 C C . ILE B 1 141 ? 6.609 -16.594 -5.809 1 91.31 141 ILE B C 1
ATOM 3104 O O . ILE B 1 141 ? 7.395 -17.141 -6.59 1 91.31 141 ILE B O 1
ATOM 3108 N N . TYR B 1 142 ? 5.344 -16.453 -6.051 1 90.06 142 TYR B N 1
ATOM 3109 C CA . TYR B 1 142 ? 4.723 -16.734 -7.34 1 90.06 142 TYR B CA 1
ATOM 3110 C C . TYR B 1 142 ? 4.219 -15.453 -7.996 1 90.06 142 TYR B C 1
ATOM 3112 O O . TYR B 1 142 ? 3.68 -14.57 -7.32 1 90.06 142 TYR B O 1
ATOM 3120 N N . LEU B 1 143 ? 4.398 -15.422 -9.32 1 92.31 143 LEU B N 1
ATOM 3121 C CA . LEU B 1 143 ? 4.086 -14.203 -1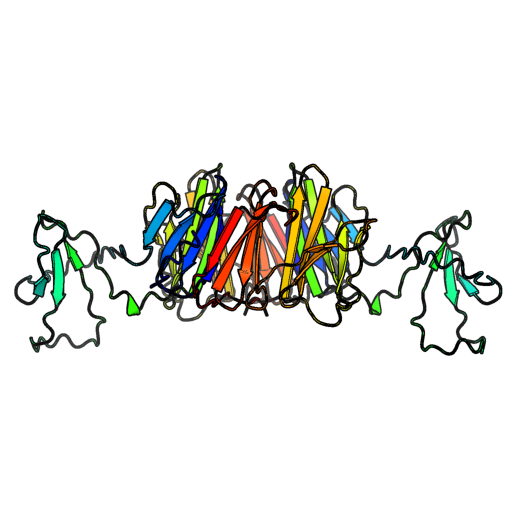0.062 1 92.31 143 LEU B CA 1
ATOM 3122 C C . LEU B 1 143 ? 3.053 -14.477 -11.148 1 92.31 143 LEU B C 1
ATOM 3124 O O . LEU B 1 143 ? 3.141 -15.484 -11.859 1 92.31 143 LEU B O 1
ATOM 3128 N N . VAL B 1 144 ? 2.043 -13.703 -11.195 1 92.25 144 VAL B N 1
ATOM 3129 C CA . VAL B 1 144 ? 1.128 -13.578 -12.328 1 92.25 144 VAL B CA 1
ATOM 3130 C C . VAL B 1 144 ? 1.209 -12.172 -12.898 1 92.25 144 VAL B C 1
ATOM 3132 O O . VAL B 1 144 ? 0.747 -11.211 -12.273 1 92.25 144 VAL B O 1
ATOM 3135 N N . ASN B 1 145 ? 1.704 -12.016 -14.086 1 92.38 145 ASN B N 1
ATOM 3136 C CA . ASN B 1 145 ? 1.973 -10.695 -14.648 1 92.38 145 ASN B CA 1
ATOM 3137 C C . ASN B 1 145 ? 0.703 -10.047 -15.195 1 92.38 145 ASN B C 1
ATOM 3139 O O . ASN B 1 145 ? 0.65 -8.828 -15.375 1 92.38 145 ASN B O 1
ATOM 3143 N N . ASN B 1 146 ? -0.17 -10.898 -15.531 1 93.06 146 ASN B N 1
ATOM 3144 C CA . ASN B 1 146 ? -1.418 -10.414 -16.109 1 93.06 146 ASN B CA 1
ATOM 3145 C C . ASN B 1 146 ? -2.613 -11.227 -15.633 1 93.06 146 ASN B C 1
ATOM 3147 O O . ASN B 1 146 ? -2.775 -12.391 -16 1 93.06 146 ASN B O 1
ATOM 3151 N N . VAL B 1 147 ? -3.492 -10.648 -14.938 1 93.06 147 VAL B N 1
ATOM 3152 C CA . VAL B 1 147 ? -4.59 -11.367 -14.305 1 93.06 147 VAL B CA 1
ATOM 3153 C C . VAL B 1 147 ? -5.648 -11.719 -15.344 1 93.06 147 VAL B C 1
ATOM 3155 O O . VAL B 1 147 ? -6.48 -12.602 -15.125 1 93.06 147 VAL B O 1
ATOM 3158 N N . LYS B 1 148 ? -5.648 -11.031 -16.469 1 91.56 148 LYS B N 1
ATOM 3159 C CA . LYS B 1 148 ? -6.594 -11.336 -17.531 1 91.56 148 LYS B CA 1
ATOM 3160 C C . LYS B 1 148 ? -6.18 -12.602 -18.281 1 91.56 148 LYS B C 1
ATOM 3162 O O . LYS B 1 148 ? -7.023 -13.289 -18.859 1 91.56 148 LYS B O 1
ATOM 3167 N N . GLU B 1 149 ? -4.91 -12.844 -18.391 1 91.19 149 GLU B N 1
ATOM 3168 C CA . GLU B 1 149 ? -4.324 -14.07 -18.938 1 91.19 149 GLU B CA 1
ATOM 3169 C C . GLU B 1 149 ? -3.334 -14.68 -17.938 1 91.19 149 GLU B C 1
ATOM 3171 O O . GLU B 1 149 ? -2.127 -14.695 -18.188 1 91.19 149 GLU B O 1
ATOM 3176 N N . PRO B 1 150 ? -3.938 -15.273 -16.922 1 89.56 150 PRO B N 1
ATOM 3177 C CA . PRO B 1 150 ? -3.092 -15.648 -15.789 1 89.56 150 PRO B CA 1
ATOM 3178 C C . PRO B 1 150 ? -2.139 -16.797 -16.109 1 89.56 150 PRO B C 1
ATOM 3180 O O . PRO B 1 150 ? -2.578 -17.875 -16.531 1 89.56 150 PRO B O 1
ATOM 3183 N N . ARG B 1 151 ? -0.89 -16.5 -16.109 1 86.81 151 ARG B N 1
ATOM 3184 C CA . ARG B 1 151 ? 0.193 -17.484 -16.141 1 86.81 151 ARG B CA 1
ATOM 3185 C C . ARG B 1 151 ? 1.034 -17.406 -14.867 1 86.81 151 ARG B C 1
ATOM 3187 O O . ARG B 1 151 ? 1.632 -16.375 -14.578 1 86.81 151 ARG B O 1
ATOM 3194 N N . VAL B 1 152 ? 0.988 -18.484 -14.156 1 86.25 152 VAL B N 1
ATOM 3195 C CA . VAL B 1 152 ? 1.698 -18.484 -12.883 1 86.25 152 VAL B CA 1
ATOM 3196 C C . VAL B 1 152 ? 3.17 -18.812 -13.109 1 86.25 152 VAL B C 1
ATOM 3198 O O . VAL B 1 152 ? 3.494 -19.797 -13.797 1 86.25 152 VAL B O 1
ATOM 3201 N N . ARG B 1 153 ? 3.959 -17.984 -12.586 1 86.19 153 ARG B N 1
ATOM 3202 C CA . ARG B 1 153 ? 5.398 -18.203 -12.664 1 86.19 153 ARG B CA 1
ATOM 3203 C C . ARG B 1 153 ? 6.023 -18.266 -11.273 1 86.19 153 ARG B C 1
ATOM 3205 O O . ARG B 1 153 ? 5.652 -17.484 -10.391 1 86.19 153 ARG B O 1
ATOM 3212 N N . HIS B 1 154 ? 6.895 -19.172 -11.109 1 83.5 154 HIS B N 1
ATOM 3213 C CA . HIS B 1 154 ? 7.652 -19.266 -9.875 1 83.5 154 HIS B CA 1
ATOM 3214 C C . HIS B 1 154 ? 8.945 -18.453 -9.945 1 83.5 154 HIS B C 1
ATOM 3216 O O . HIS B 1 154 ? 9.633 -18.469 -10.969 1 83.5 154 HIS B O 1
ATOM 3222 N N . LEU B 1 155 ? 9.164 -17.766 -8.844 1 85.44 155 LEU B N 1
ATOM 3223 C CA . LEU B 1 155 ? 10.422 -17.016 -8.82 1 85.44 155 LEU B CA 1
ATOM 3224 C C . LEU B 1 155 ? 11.516 -17.828 -8.125 1 85.44 155 LEU B C 1
ATOM 3226 O O . LEU B 1 155 ? 11.227 -18.797 -7.422 1 85.44 155 LEU B O 1
ATOM 3230 N N . ALA B 1 156 ? 12.68 -17.375 -8.43 1 77.06 156 ALA B N 1
ATOM 3231 C CA . ALA B 1 156 ? 13.836 -18.047 -7.844 1 77.06 156 ALA B CA 1
ATOM 3232 C C . ALA B 1 156 ? 13.75 -18.062 -6.32 1 77.06 156 ALA B C 1
ATOM 3234 O O . ALA B 1 156 ? 13.211 -17.141 -5.711 1 77.06 156 ALA B O 1
ATOM 3235 N N . GLU B 1 157 ? 14.195 -19.141 -5.816 1 76.5 157 GLU B N 1
ATOM 3236 C CA . GLU B 1 157 ? 14.219 -19.281 -4.363 1 76.5 157 GLU B CA 1
ATOM 3237 C C . GLU B 1 157 ? 15.477 -18.656 -3.773 1 76.5 157 GLU B C 1
ATOM 3239 O O . GLU B 1 157 ? 16.516 -18.594 -4.43 1 76.5 157 GLU B O 1
ATOM 3244 N N . VAL B 1 158 ? 15.25 -18.047 -2.66 1 77.88 158 VAL B N 1
ATOM 3245 C CA . VAL B 1 158 ? 16.406 -17.609 -1.876 1 77.88 158 VAL B CA 1
ATOM 3246 C C . VAL B 1 158 ? 16.828 -18.719 -0.918 1 77.88 158 VAL B C 1
ATOM 3248 O O . VAL B 1 158 ? 16.141 -18.984 0.068 1 77.88 158 VAL B O 1
ATOM 3251 N N . PRO B 1 159 ? 17.922 -19.406 -1.235 1 72.94 159 PRO B N 1
ATOM 3252 C CA . PRO B 1 159 ? 18.328 -20.594 -0.469 1 72.94 159 PRO B CA 1
ATOM 3253 C C . PRO B 1 159 ? 18.422 -20.312 1.03 1 72.94 159 PRO B C 1
ATOM 3255 O O . PRO B 1 159 ? 18.094 -21.172 1.844 1 72.94 159 PRO B O 1
ATOM 3258 N N . SER B 1 160 ? 18.828 -19.188 1.397 1 75.25 160 SER B N 1
ATOM 3259 C CA . SER B 1 160 ? 19.078 -18.875 2.803 1 75.25 160 SER B CA 1
ATOM 3260 C C . SER B 1 160 ? 17.797 -18.422 3.494 1 75.25 160 SER B C 1
ATOM 3262 O O . SER B 1 160 ? 17.766 -18.266 4.719 1 75.25 160 SER B O 1
ATOM 3264 N N . LEU B 1 161 ? 16.766 -18.328 2.688 1 77.19 161 LEU B N 1
ATOM 3265 C CA . LEU B 1 161 ? 15.562 -17.75 3.277 1 77.19 161 LEU B CA 1
ATOM 3266 C C . LEU B 1 161 ? 14.797 -18.797 4.074 1 77.19 161 LEU B C 1
ATOM 3268 O O . LEU B 1 161 ? 14.164 -19.688 3.496 1 77.19 161 LEU B O 1
ATOM 3272 N N . ASN B 1 162 ? 14.906 -18.75 5.336 1 80.75 162 ASN B N 1
ATOM 3273 C CA . ASN B 1 162 ? 14.234 -19.688 6.23 1 80.75 162 ASN B CA 1
ATOM 3274 C C . ASN B 1 162 ? 13.352 -18.953 7.242 1 80.75 162 ASN B C 1
ATOM 3276 O O . ASN B 1 162 ? 12.852 -19.562 8.188 1 80.75 162 ASN B O 1
ATOM 3280 N N . LYS B 1 163 ? 13.352 -17.75 7.121 1 86.69 163 LYS B N 1
ATOM 3281 C CA . LYS B 1 163 ? 12.477 -16.906 7.934 1 86.69 163 LYS B CA 1
ATOM 3282 C C . LYS B 1 163 ? 11.773 -15.852 7.082 1 86.69 163 LYS B C 1
ATOM 3284 O O . LYS B 1 163 ? 12.141 -15.641 5.922 1 86.69 163 LYS B O 1
ATOM 3289 N N . LEU B 1 164 ? 10.742 -15.328 7.711 1 89.56 164 LEU B N 1
ATOM 3290 C CA . LEU B 1 164 ? 10.008 -14.273 7.027 1 89.56 164 LEU B CA 1
ATOM 3291 C C . LEU B 1 164 ? 10.93 -13.109 6.672 1 89.56 164 LEU B C 1
ATOM 3293 O O . LEU B 1 164 ? 11.664 -12.609 7.531 1 89.56 164 LEU B O 1
ATOM 3297 N N . PRO B 1 165 ? 11.008 -12.766 5.395 1 92.81 165 PRO B N 1
ATOM 3298 C CA . PRO B 1 165 ? 11.82 -11.609 5.023 1 92.81 165 PRO B CA 1
ATOM 3299 C C . PRO B 1 165 ? 11.367 -10.32 5.715 1 92.81 165 PRO B C 1
ATOM 3301 O O . PRO B 1 165 ? 10.219 -10.227 6.164 1 92.81 165 PRO B O 1
ATOM 3304 N N . ASN B 1 166 ? 12.281 -9.367 5.848 1 92.12 166 ASN B N 1
ATOM 3305 C CA . ASN B 1 166 ? 11.953 -8.094 6.477 1 92.12 166 ASN B CA 1
ATOM 3306 C C . ASN B 1 166 ? 10.898 -7.328 5.684 1 92.12 166 ASN B C 1
ATOM 3308 O O . ASN B 1 166 ? 9.977 -6.754 6.262 1 92.12 166 ASN B O 1
ATOM 3312 N N . CYS B 1 167 ? 11.086 -7.262 4.469 1 92.81 167 CYS B N 1
ATOM 3313 C CA . CYS B 1 167 ? 10.141 -6.637 3.553 1 92.81 167 CYS B CA 1
ATOM 3314 C C . CYS B 1 167 ? 10.391 -7.078 2.119 1 92.81 167 CYS B C 1
ATOM 3316 O O . CYS B 1 167 ? 11.438 -7.668 1.822 1 92.81 167 CYS B O 1
ATOM 3318 N N . TRP B 1 168 ? 9.422 -6.902 1.221 1 94.75 168 TRP B N 1
ATOM 3319 C CA . TRP B 1 168 ? 9.578 -7.207 -0.198 1 94.75 168 TRP B CA 1
ATOM 3320 C C . TRP B 1 168 ? 8.641 -6.352 -1.045 1 94.75 168 TRP B C 1
ATOM 3322 O O . TRP B 1 168 ? 7.66 -5.805 -0.537 1 94.75 168 TRP B O 1
ATOM 3332 N N . THR B 1 169 ? 9.031 -6.121 -2.277 1 95.5 169 THR B N 1
ATOM 3333 C CA . THR B 1 169 ? 8.234 -5.312 -3.191 1 95.5 169 THR B CA 1
ATOM 3334 C C . THR B 1 169 ? 8.375 -5.82 -4.625 1 95.5 169 THR B C 1
ATOM 3336 O O . THR B 1 169 ? 9.289 -6.582 -4.934 1 95.5 169 THR B O 1
ATOM 3339 N N . VAL B 1 170 ? 7.41 -5.492 -5.426 1 96 170 VAL B N 1
ATOM 3340 C CA . VAL B 1 170 ? 7.418 -5.848 -6.84 1 96 170 VAL B CA 1
ATOM 3341 C C . VAL B 1 170 ? 7.887 -4.652 -7.672 1 96 170 VAL B C 1
ATOM 3343 O O . VAL B 1 170 ? 7.473 -3.518 -7.426 1 96 170 VAL B O 1
ATOM 3346 N N . VAL B 1 171 ? 8.766 -4.891 -8.555 1 95.19 171 VAL B N 1
ATOM 3347 C CA . VAL B 1 171 ? 9.25 -3.895 -9.508 1 95.19 171 VAL B CA 1
ATOM 3348 C C . VAL B 1 171 ? 8.977 -4.367 -10.93 1 95.19 171 VAL B C 1
ATOM 3350 O O . VAL B 1 171 ? 9.469 -5.422 -11.344 1 95.19 171 VAL B O 1
ATOM 3353 N N . SER B 1 172 ? 8.18 -3.629 -11.633 1 92.62 172 SER B N 1
ATOM 3354 C CA . SER B 1 172 ? 7.855 -3.979 -13.016 1 92.62 172 SER B CA 1
ATOM 3355 C C . SER B 1 172 ? 8.391 -2.934 -13.992 1 92.62 172 SER B C 1
ATOM 3357 O O . SER B 1 172 ? 7.758 -1.893 -14.195 1 92.62 172 SER B O 1
ATOM 3359 N N . GLU B 1 173 ? 9.523 -3.193 -14.516 1 85.88 173 GLU B N 1
ATOM 3360 C CA . GLU B 1 173 ? 10.18 -2.281 -15.445 1 85.88 173 GLU B CA 1
ATOM 3361 C C . GLU B 1 173 ? 10.281 -2.896 -16.844 1 85.88 173 GLU B C 1
ATOM 3363 O O . GLU B 1 173 ? 10.773 -4.016 -17 1 85.88 173 GLU B O 1
ATOM 3368 N N . ASP B 1 174 ? 9.938 -2.174 -17.906 1 79.94 174 ASP B N 1
ATOM 3369 C CA . ASP B 1 174 ? 10.062 -2.58 -19.297 1 79.94 174 ASP B CA 1
ATOM 3370 C C . ASP B 1 174 ? 9.523 -3.994 -19.5 1 79.94 174 ASP B C 1
ATOM 3372 O O . ASP B 1 174 ? 10.203 -4.836 -20.109 1 79.94 174 ASP B O 1
ATOM 3376 N N . ARG B 1 175 ? 8.492 -4.359 -18.953 1 79.25 175 ARG B N 1
ATOM 3377 C CA . ARG B 1 175 ? 7.762 -5.613 -19.125 1 79.25 175 ARG B CA 1
ATOM 3378 C C . ARG B 1 175 ? 8.445 -6.746 -18.359 1 79.25 175 ARG B C 1
ATOM 3380 O O . ARG B 1 175 ? 8.109 -7.918 -18.547 1 79.25 175 ARG B O 1
ATOM 3387 N N . GLN B 1 176 ? 9.484 -6.359 -17.688 1 87.69 176 GLN B N 1
ATOM 3388 C CA . GLN B 1 176 ? 10.125 -7.324 -16.797 1 87.69 176 GLN B CA 1
ATOM 3389 C C . GLN B 1 176 ? 9.719 -7.082 -15.352 1 87.69 176 GLN B C 1
ATOM 3391 O O . GLN B 1 176 ? 9.789 -5.953 -14.859 1 87.69 176 GLN B O 1
ATOM 3396 N N . THR B 1 177 ? 9.203 -8.094 -14.789 1 92.75 177 THR B N 1
ATOM 3397 C CA . THR B 1 177 ? 8.789 -7.992 -13.398 1 92.75 177 THR B CA 1
ATOM 3398 C C . THR B 1 177 ? 9.766 -8.719 -12.477 1 92.75 177 THR B C 1
ATOM 3400 O O . THR B 1 177 ? 10.133 -9.867 -12.734 1 92.75 177 THR B O 1
ATOM 3403 N N . LYS B 1 178 ? 10.25 -8.07 -11.547 1 93.94 178 LYS B N 1
ATOM 3404 C CA . LYS B 1 178 ? 11.125 -8.656 -10.539 1 93.94 178 LYS B CA 1
ATOM 3405 C C . LYS B 1 178 ? 10.625 -8.359 -9.125 1 93.94 178 LYS B C 1
ATOM 3407 O O . LYS B 1 178 ? 9.812 -7.457 -8.93 1 93.94 178 LYS B O 1
ATOM 3412 N N . VAL B 1 179 ? 11.086 -9.148 -8.211 1 95.19 179 VAL B N 1
ATOM 3413 C CA . VAL B 1 179 ? 10.766 -8.938 -6.801 1 95.19 179 VAL B CA 1
ATOM 3414 C C . VAL B 1 179 ? 12.047 -8.633 -6.023 1 95.19 179 VAL B C 1
ATOM 3416 O O . VAL B 1 179 ? 13.055 -9.328 -6.176 1 95.19 179 VAL B O 1
ATOM 3419 N N . LEU B 1 180 ? 12.047 -7.547 -5.34 1 94.75 180 LEU B N 1
ATOM 3420 C CA . LEU B 1 180 ? 13.109 -7.238 -4.383 1 94.75 180 LEU B CA 1
ATOM 3421 C C . LEU B 1 180 ? 12.727 -7.707 -2.982 1 94.75 180 LEU B C 1
ATOM 3423 O O . LEU B 1 180 ? 11.68 -7.332 -2.459 1 94.75 180 LEU B O 1
ATOM 3427 N N . LEU B 1 181 ? 13.531 -8.516 -2.453 1 94.19 181 LEU B N 1
ATOM 3428 C CA . LEU B 1 181 ? 13.289 -9.109 -1.143 1 94.19 181 LEU B CA 1
ATOM 3429 C C . LEU B 1 181 ? 14.438 -8.797 -0.185 1 94.19 181 LEU B C 1
ATOM 3431 O O . LEU B 1 181 ? 15.594 -9.078 -0.49 1 94.19 181 LEU B O 1
ATOM 3435 N N . ALA B 1 182 ? 14.078 -8.164 0.937 1 93.25 182 ALA B N 1
ATOM 3436 C CA . ALA B 1 182 ? 15.086 -7.82 1.928 1 93.25 182 ALA B CA 1
ATOM 3437 C C . ALA B 1 182 ? 15.188 -8.891 3.012 1 93.25 182 ALA B C 1
ATOM 3439 O O . ALA B 1 182 ? 14.18 -9.242 3.635 1 93.25 182 ALA B O 1
ATOM 3440 N N . GLU B 1 183 ? 16.344 -9.391 3.223 1 91.5 183 GLU B N 1
ATOM 3441 C CA . GLU B 1 183 ? 16.672 -10.328 4.289 1 91.5 183 GLU B CA 1
ATOM 3442 C C . GLU B 1 183 ? 17.875 -9.836 5.102 1 91.5 183 GLU B C 1
ATOM 3444 O O . GLU B 1 183 ? 19.016 -9.922 4.648 1 91.5 183 GLU B O 1
ATOM 3449 N N . GLY B 1 184 ? 17.562 -9.414 6.32 1 89.44 184 GLY B N 1
ATOM 3450 C CA . GLY B 1 184 ? 18.625 -8.758 7.07 1 89.44 184 GLY B CA 1
ATOM 3451 C C . GLY B 1 184 ? 19.141 -7.504 6.398 1 89.44 184 GLY B C 1
ATOM 3452 O O . GLY B 1 184 ? 18.375 -6.59 6.098 1 89.44 184 GLY B O 1
ATOM 3453 N N . LYS B 1 185 ? 20.516 -7.566 6.121 1 89.38 185 LYS B N 1
ATOM 3454 C CA . LYS B 1 185 ? 21.156 -6.406 5.508 1 89.38 185 LYS B CA 1
ATOM 3455 C C . LYS B 1 185 ? 21.281 -6.582 3.996 1 89.38 185 LYS B C 1
ATOM 3457 O O . LYS B 1 185 ? 21.922 -5.762 3.32 1 89.38 185 LYS B O 1
ATOM 3462 N N . GLN B 1 186 ? 20.688 -7.602 3.525 1 89.38 186 GLN B N 1
ATOM 3463 C CA . GLN B 1 186 ? 20.844 -7.926 2.111 1 89.38 186 GLN B CA 1
ATOM 3464 C C . GLN B 1 186 ? 19.531 -7.801 1.365 1 89.38 186 GLN B C 1
ATOM 3466 O O . GLN B 1 186 ? 18.453 -7.98 1.952 1 89.38 186 GLN B O 1
ATOM 3471 N N . VAL B 1 187 ? 19.641 -7.457 0.108 1 92.75 187 VAL B N 1
ATOM 3472 C CA . VAL B 1 187 ? 18.5 -7.449 -0.791 1 92.75 187 VAL B CA 1
ATOM 3473 C C . VAL B 1 187 ? 18.703 -8.484 -1.896 1 92.75 187 VAL B C 1
ATOM 3475 O O . VAL B 1 187 ? 19.781 -8.57 -2.482 1 92.75 187 VAL B O 1
ATOM 3478 N N . HIS B 1 188 ? 17.719 -9.281 -2.062 1 91.81 188 HIS B N 1
ATOM 3479 C CA . HIS B 1 188 ? 17.719 -10.258 -3.146 1 91.81 188 HIS B CA 1
ATOM 3480 C C . HIS B 1 188 ? 16.781 -9.828 -4.27 1 91.81 188 HIS B C 1
ATOM 3482 O O . HIS B 1 188 ? 15.664 -9.367 -4.016 1 91.81 188 HIS B O 1
ATOM 3488 N N . SER B 1 189 ? 17.297 -9.914 -5.422 1 92.31 189 SER B N 1
ATOM 3489 C CA . SER B 1 189 ? 16.469 -9.703 -6.605 1 92.31 189 SER B CA 1
ATOM 3490 C C . SER B 1 189 ? 16.047 -11.039 -7.219 1 92.31 189 SER B C 1
ATOM 3492 O O . SER B 1 189 ? 16.891 -11.859 -7.586 1 92.31 189 SER B O 1
ATOM 3494 N N . LEU B 1 190 ? 14.766 -11.203 -7.262 1 92 190 LEU B N 1
ATOM 3495 C CA . LEU B 1 190 ? 14.211 -12.453 -7.777 1 92 190 LEU B CA 1
ATOM 3496 C C . LEU B 1 190 ? 13.508 -12.227 -9.109 1 92 190 LEU B C 1
ATOM 3498 O O . LEU B 1 190 ? 12.719 -11.289 -9.25 1 92 190 LEU B O 1
ATOM 3502 N N . MET B 1 191 ? 13.828 -13.016 -10.078 1 88.12 191 MET B N 1
ATOM 3503 C CA . MET B 1 191 ? 13.188 -12.992 -11.383 1 88.12 191 MET B CA 1
ATOM 3504 C C . MET B 1 191 ? 12.805 -14.406 -11.836 1 88.12 191 MET B C 1
ATOM 3506 O O . MET B 1 191 ? 13.367 -15.383 -11.344 1 88.12 191 MET B O 1
ATOM 3510 N N . SER B 1 192 ? 11.797 -14.367 -12.711 1 81.94 192 SER B N 1
ATOM 3511 C CA . SER B 1 192 ? 11.391 -15.672 -13.242 1 81.94 192 SER B CA 1
ATOM 3512 C C . SER B 1 192 ? 12.484 -16.266 -14.125 1 81.94 192 SER B C 1
ATOM 3514 O O . SER B 1 192 ? 13.062 -15.57 -14.961 1 81.94 192 SER B O 1
ATOM 3516 N N . GLY B 1 193 ? 12.695 -17.469 -13.906 1 75.62 193 GLY B N 1
ATOM 3517 C CA . GLY B 1 193 ? 13.609 -18.203 -14.773 1 75.62 193 GLY B CA 1
ATOM 3518 C C . GLY B 1 193 ? 15.07 -17.891 -14.492 1 75.62 193 GLY B C 1
ATOM 3519 O O . GLY B 1 193 ? 15.953 -18.344 -15.219 1 75.62 193 GLY B O 1
ATOM 3520 N N . GLN B 1 194 ? 15.328 -16.969 -13.641 1 74 194 GLN B N 1
ATOM 3521 C CA . GLN B 1 194 ? 16.703 -16.609 -13.312 1 74 194 GLN B CA 1
ATOM 3522 C C . GLN B 1 194 ? 17.016 -16.906 -11.844 1 74 194 GLN B C 1
ATOM 3524 O O . GLN B 1 194 ? 16.094 -17.078 -11.039 1 74 194 GLN B O 1
ATOM 3529 N N . ARG B 1 195 ? 18.281 -17.125 -11.664 1 72.81 195 ARG B N 1
ATOM 3530 C CA . ARG B 1 195 ? 18.719 -17.266 -10.281 1 72.81 195 ARG B CA 1
ATOM 3531 C C . ARG B 1 195 ? 18.578 -15.953 -9.523 1 72.81 195 ARG B C 1
ATOM 3533 O O . ARG B 1 195 ? 18.703 -14.875 -10.117 1 72.81 195 ARG B O 1
ATOM 3540 N N . SER B 1 196 ? 18.297 -16.109 -8.234 1 75.12 196 SER B N 1
ATOM 3541 C CA . SER B 1 196 ? 18.25 -14.945 -7.371 1 75.12 196 SER B CA 1
ATOM 3542 C C . SER B 1 196 ? 19.609 -14.242 -7.324 1 75.12 196 SER B C 1
ATOM 3544 O O . SER B 1 196 ? 20.656 -14.898 -7.324 1 75.12 196 SER B O 1
ATOM 3546 N N . LEU B 1 197 ? 19.578 -12.961 -7.531 1 77.56 197 LEU B N 1
ATOM 3547 C CA . LEU B 1 197 ? 20.797 -12.164 -7.434 1 77.56 197 LEU B CA 1
ATOM 3548 C C . LEU B 1 197 ? 20.844 -11.398 -6.113 1 77.56 197 LEU B C 1
ATOM 3550 O O . LEU B 1 197 ? 19.875 -10.727 -5.746 1 77.56 197 LEU B O 1
ATOM 3554 N N . GLN B 1 198 ? 21.844 -11.781 -5.324 1 74.38 198 GLN B N 1
ATOM 3555 C CA . GLN B 1 198 ? 22.062 -11.016 -4.105 1 74.38 198 GLN B CA 1
ATOM 3556 C C . GLN B 1 198 ? 22.75 -9.68 -4.41 1 74.38 198 GLN B C 1
ATOM 3558 O O . GLN B 1 198 ? 23.75 -9.641 -5.137 1 74.38 198 GLN B O 1
ATOM 3563 N N . VAL B 1 199 ? 22.016 -8.695 -4.07 1 71 199 VAL B N 1
ATOM 3564 C CA . VAL B 1 199 ? 22.625 -7.379 -4.25 1 71 199 VAL B CA 1
ATOM 3565 C C . VAL B 1 199 ? 23.141 -6.863 -2.908 1 71 199 VAL B C 1
ATOM 3567 O O . VAL B 1 199 ? 22.391 -6.797 -1.932 1 71 199 VAL B O 1
ATOM 3570 N N . ALA B 1 200 ? 24.422 -7.016 -2.674 1 60.94 200 ALA B N 1
ATOM 3571 C CA . ALA B 1 200 ? 25.094 -6.621 -1.439 1 60.94 200 ALA B CA 1
ATOM 3572 C C . ALA B 1 200 ? 24.953 -5.121 -1.191 1 60.94 200 ALA B C 1
ATOM 3574 O O . ALA B 1 200 ? 25.219 -4.312 -2.08 1 60.94 200 ALA B O 1
ATOM 3575 N N . THR B 1 201 ? 24.156 -4.891 -0.12 1 64.75 201 THR B N 1
ATOM 3576 C CA . THR B 1 201 ? 24.172 -3.498 0.32 1 64.75 201 THR B CA 1
ATOM 3577 C C . THR B 1 201 ? 24.938 -3.355 1.628 1 64.75 201 THR B C 1
ATOM 3579 O O . THR B 1 201 ? 25.094 -4.324 2.373 1 64.75 201 THR B O 1
ATOM 3582 N N . ASP B 1 202 ? 25.953 -2.553 1.749 1 73.44 202 ASP B N 1
ATOM 3583 C CA . ASP B 1 202 ? 26.688 -2.248 2.975 1 73.44 202 ASP B CA 1
ATOM 3584 C C . ASP B 1 202 ? 25.812 -1.459 3.951 1 73.44 202 ASP B C 1
ATOM 3586 O O . ASP B 1 202 ? 26.172 -0.358 4.367 1 73.44 202 ASP B O 1
ATOM 3590 N N . PHE B 1 203 ? 24.688 -2.119 4.258 1 79.25 203 PHE B N 1
ATOM 3591 C CA . PHE B 1 203 ? 23.797 -1.402 5.16 1 79.25 203 PHE B CA 1
ATOM 3592 C C . PHE B 1 203 ? 24.219 -1.604 6.609 1 79.25 203 PHE B C 1
ATOM 3594 O O . PHE B 1 203 ? 24.812 -2.631 6.953 1 79.25 203 PHE B O 1
ATOM 3601 N N . ASP B 1 204 ? 24.047 -0.63 7.387 1 81.12 204 ASP B N 1
ATOM 3602 C CA . ASP B 1 204 ? 24.438 -0.641 8.797 1 81.12 204 ASP B CA 1
ATOM 3603 C C . ASP B 1 204 ? 23.422 -1.424 9.633 1 81.12 204 ASP B C 1
ATOM 3605 O O . ASP B 1 204 ? 23.672 -1.689 10.812 1 81.12 204 ASP B O 1
ATOM 3609 N N . GLY B 1 205 ? 22.391 -1.819 9.109 1 86.88 205 GLY B N 1
ATOM 3610 C CA . GLY B 1 205 ? 21.344 -2.566 9.773 1 86.88 205 GLY B CA 1
ATOM 3611 C C . GLY B 1 205 ? 20.391 -3.244 8.805 1 86.88 205 GLY B C 1
ATOM 3612 O O . GLY B 1 205 ? 20.547 -3.123 7.586 1 86.88 205 GLY B O 1
ATOM 3613 N N . LYS B 1 206 ? 19.5 -3.971 9.391 1 91.62 206 LYS B N 1
ATOM 3614 C CA . LYS B 1 206 ? 18.547 -4.676 8.547 1 91.62 206 LYS B CA 1
ATOM 3615 C C . LYS B 1 206 ? 17.703 -3.697 7.727 1 91.62 206 LYS B C 1
ATOM 3617 O O . LYS B 1 206 ? 17.328 -2.631 8.219 1 91.62 206 LYS B O 1
ATOM 3622 N N . ILE B 1 207 ? 17.438 -4.023 6.52 1 92 207 ILE B N 1
ATOM 3623 C CA . ILE B 1 207 ? 16.594 -3.219 5.648 1 92 207 ILE B CA 1
ATOM 3624 C C . ILE B 1 207 ? 15.125 -3.416 6.031 1 92 207 ILE B C 1
ATOM 3626 O O . ILE B 1 207 ? 14.625 -4.543 6.055 1 92 207 ILE B O 1
ATOM 3630 N N . VAL B 1 208 ? 14.414 -2.318 6.266 1 90.12 208 VAL B N 1
ATOM 3631 C CA . VAL B 1 208 ? 13.078 -2.465 6.836 1 90.12 208 VAL B CA 1
ATOM 3632 C C . VAL B 1 208 ? 12.031 -1.99 5.836 1 90.12 208 VAL B C 1
ATOM 3634 O O . VAL B 1 208 ? 10.844 -2.279 5.988 1 90.12 208 VAL B O 1
ATOM 3637 N N . ASP B 1 209 ? 12.484 -1.328 4.848 1 91.44 209 ASP B N 1
ATOM 3638 C CA . ASP B 1 209 ? 11.523 -0.849 3.861 1 91.44 209 ASP B CA 1
ATOM 3639 C C . ASP B 1 209 ? 12.188 -0.633 2.504 1 91.44 209 ASP B C 1
ATOM 3641 O O . ASP B 1 209 ? 13.359 -0.253 2.434 1 91.44 209 ASP B O 1
ATOM 3645 N N . ILE B 1 210 ? 11.461 -0.88 1.468 1 93.5 210 ILE B N 1
ATOM 3646 C CA . ILE B 1 210 ? 11.852 -0.618 0.088 1 93.5 210 ILE B CA 1
ATOM 3647 C C . ILE B 1 210 ? 10.75 0.159 -0.624 1 93.5 210 ILE B C 1
ATOM 3649 O O . ILE B 1 210 ? 9.617 -0.323 -0.742 1 93.5 210 ILE B O 1
ATOM 3653 N N . ALA B 1 211 ? 11.023 1.326 -1.031 1 93.38 211 ALA B N 1
ATOM 3654 C CA . ALA B 1 211 ? 10.086 2.119 -1.824 1 93.38 211 ALA B CA 1
ATOM 3655 C C . ALA B 1 211 ? 10.508 2.156 -3.291 1 93.38 211 ALA B C 1
ATOM 3657 O O . ALA B 1 211 ? 11.672 2.41 -3.602 1 93.38 211 ALA B O 1
ATOM 3658 N N . VAL B 1 212 ? 9.5 1.918 -4.148 1 93.56 212 VAL B N 1
ATOM 3659 C CA . VAL B 1 212 ? 9.758 1.901 -5.582 1 93.56 212 VAL B CA 1
ATOM 3660 C C . VAL B 1 212 ? 9.148 3.139 -6.234 1 93.56 212 VAL B C 1
ATOM 3662 O O . VAL B 1 212 ? 8.016 3.52 -5.91 1 93.56 212 VAL B O 1
ATOM 3665 N N . SER B 1 213 ? 9.922 3.682 -7.141 1 91.12 213 SER B N 1
ATOM 3666 C CA . SER B 1 213 ? 9.422 4.875 -7.816 1 91.12 213 SER B CA 1
ATOM 3667 C C . SER B 1 213 ? 8.258 4.543 -8.75 1 91.12 213 SER B C 1
ATOM 3669 O O . SER B 1 213 ? 8.047 3.377 -9.094 1 91.12 213 SER B O 1
ATOM 3671 N N . PHE B 1 214 ? 7.59 5.598 -9.125 1 84.19 214 PHE B N 1
ATOM 3672 C CA . PHE B 1 214 ? 6.375 5.438 -9.914 1 84.19 214 PHE B CA 1
ATOM 3673 C C . PHE B 1 214 ? 6.691 4.805 -11.266 1 84.19 214 PHE B C 1
ATOM 3675 O O . PHE B 1 214 ? 5.887 4.039 -11.805 1 84.19 214 PHE B O 1
ATOM 3682 N N . ASN B 1 215 ? 7.77 5.16 -11.797 1 85.5 215 ASN B N 1
ATOM 3683 C CA . ASN B 1 215 ? 8.117 4.617 -13.102 1 85.5 215 ASN B CA 1
ATOM 3684 C C . ASN B 1 215 ? 8.891 3.309 -12.977 1 85.5 215 ASN B C 1
ATOM 3686 O O . ASN B 1 215 ? 9.367 2.768 -13.977 1 85.5 215 ASN B O 1
ATOM 3690 N N . ASN B 1 216 ? 9.109 2.826 -11.727 1 91.5 216 ASN B N 1
ATOM 3691 C CA . ASN B 1 216 ? 9.711 1.534 -11.422 1 91.5 216 ASN B CA 1
ATOM 3692 C C . ASN B 1 216 ? 11.203 1.517 -11.766 1 91.5 216 ASN B C 1
ATOM 3694 O O . ASN B 1 216 ? 11.797 0.448 -11.898 1 91.5 216 ASN B O 1
ATOM 3698 N N . ARG B 1 217 ? 11.812 2.662 -11.875 1 92.88 217 ARG B N 1
ATOM 3699 C CA . ARG B 1 217 ? 13.203 2.695 -12.312 1 92.88 217 ARG B CA 1
ATOM 3700 C C . ARG B 1 217 ? 14.148 2.934 -11.141 1 92.88 217 ARG B C 1
ATOM 3702 O O . ARG B 1 217 ? 15.352 2.707 -11.25 1 92.88 217 ARG B O 1
ATOM 3709 N N . HIS B 1 218 ? 13.617 3.42 -10.094 1 92.19 218 HIS B N 1
ATOM 3710 C CA . HIS B 1 218 ? 14.43 3.775 -8.938 1 92.19 218 HIS B CA 1
ATOM 3711 C C . HIS B 1 218 ? 13.859 3.162 -7.66 1 92.19 218 HIS B C 1
ATOM 3713 O O . HIS B 1 218 ? 12.664 2.877 -7.582 1 92.19 218 HIS B O 1
ATOM 3719 N N . VAL B 1 219 ? 14.719 2.971 -6.664 1 93.88 219 VAL B N 1
ATOM 3720 C CA . VAL B 1 219 ? 14.273 2.455 -5.375 1 93.88 219 VAL B CA 1
ATOM 3721 C C . VAL B 1 219 ? 14.984 3.209 -4.246 1 93.88 219 VAL B C 1
ATOM 3723 O O . VAL B 1 219 ? 16.047 3.787 -4.453 1 93.88 219 VAL B O 1
ATOM 3726 N N . ALA B 1 220 ? 14.336 3.264 -3.16 1 91.75 220 ALA B N 1
ATOM 3727 C CA . ALA B 1 220 ? 14.906 3.721 -1.896 1 91.75 220 ALA B CA 1
ATOM 3728 C C . ALA B 1 220 ? 14.836 2.625 -0.837 1 91.75 220 ALA B C 1
ATOM 3730 O O . ALA B 1 220 ? 13.781 2.029 -0.615 1 91.75 220 ALA B O 1
ATOM 3731 N N . LEU B 1 221 ? 15.945 2.322 -0.267 1 91.81 221 LEU B N 1
ATOM 3732 C CA . LEU B 1 221 ? 16.031 1.356 0.822 1 91.81 221 LEU B CA 1
ATOM 3733 C C . LEU B 1 221 ? 16.25 2.061 2.156 1 91.81 221 LEU B C 1
ATOM 3735 O O . LEU B 1 221 ? 17.062 2.99 2.25 1 91.81 221 LEU B O 1
ATOM 3739 N N . LEU B 1 222 ? 15.539 1.594 3.098 1 89.38 222 LEU B N 1
ATOM 3740 C CA . LEU B 1 222 ? 15.672 2.15 4.438 1 89.38 222 LEU B CA 1
ATOM 3741 C C . LEU B 1 222 ? 16.109 1.077 5.434 1 89.38 222 LEU B C 1
ATOM 3743 O O . LEU B 1 222 ? 15.492 0.01 5.508 1 89.38 222 LEU B O 1
ATOM 3747 N N . SER B 1 223 ? 17.141 1.363 6.156 1 88.81 223 SER B N 1
ATOM 3748 C CA . SER B 1 223 ? 17.578 0.449 7.207 1 88.81 223 SER B CA 1
ATOM 3749 C C . SER B 1 223 ? 16.922 0.778 8.539 1 88.81 223 SER B C 1
ATOM 3751 O O . SER B 1 223 ? 16.422 1.888 8.734 1 88.81 223 SER B O 1
ATOM 3753 N N . GLU B 1 224 ? 16.938 -0.186 9.461 1 86.19 224 GLU B N 1
ATOM 3754 C CA . GLU B 1 224 ? 16.375 -0 10.797 1 86.19 224 GLU B CA 1
ATOM 3755 C C . GLU B 1 224 ? 17.125 1.086 11.562 1 86.19 224 GLU B C 1
ATOM 3757 O O . GLU B 1 224 ? 16.578 1.683 12.492 1 86.19 224 GLU B O 1
ATOM 3762 N N . ASN B 1 225 ? 18.359 1.372 11.133 1 82.31 225 ASN B N 1
ATOM 3763 C CA . ASN B 1 225 ? 19.172 2.375 11.812 1 82.31 225 ASN B CA 1
ATOM 3764 C C . ASN B 1 225 ? 19.031 3.748 11.164 1 82.31 225 ASN B C 1
ATOM 3766 O O . ASN B 1 225 ? 19.672 4.711 11.578 1 82.31 225 ASN B O 1
ATOM 3770 N N . GLY B 1 226 ? 18.266 3.756 10.125 1 78.94 226 GLY B N 1
ATOM 3771 C CA . GLY B 1 226 ? 17.938 5.051 9.555 1 78.94 226 GLY B CA 1
ATOM 3772 C C . GLY B 1 226 ? 18.781 5.398 8.344 1 78.94 226 GLY B C 1
ATOM 3773 O O . GLY B 1 226 ? 18.797 6.547 7.895 1 78.94 226 GLY B O 1
ATOM 3774 N N . THR B 1 227 ? 19.547 4.523 7.891 1 84 227 THR B N 1
ATOM 3775 C CA . THR B 1 227 ? 20.312 4.742 6.668 1 84 227 THR B CA 1
ATOM 3776 C C . THR B 1 227 ? 19.406 4.605 5.438 1 84 227 THR B C 1
ATOM 3778 O O . THR B 1 227 ? 18.641 3.65 5.324 1 84 227 THR B O 1
ATOM 3781 N N . LEU B 1 228 ? 19.469 5.625 4.602 1 85.06 228 LEU B N 1
ATOM 3782 C CA . LEU B 1 228 ? 18.703 5.637 3.363 1 85.06 228 LEU B CA 1
ATOM 3783 C C . LEU B 1 228 ? 19.609 5.453 2.152 1 85.06 228 LEU B C 1
ATOM 3785 O O . LEU B 1 228 ? 20.594 6.184 1.989 1 85.06 228 LEU B O 1
ATOM 3789 N N . TRP B 1 229 ? 19.375 4.465 1.4 1 89.38 229 TRP B N 1
ATOM 3790 C CA . TRP B 1 229 ? 20.062 4.188 0.143 1 89.38 229 TRP B CA 1
ATOM 3791 C C . TRP B 1 229 ? 19.141 4.414 -1.046 1 89.38 229 TRP B C 1
ATOM 3793 O O . TRP B 1 229 ? 18.016 3.914 -1.068 1 89.38 229 TRP B O 1
ATOM 3803 N N . VAL B 1 230 ? 19.547 5.242 -1.959 1 90 230 VAL B N 1
ATOM 3804 C CA . VAL B 1 230 ? 18.766 5.508 -3.166 1 90 230 VAL B CA 1
ATOM 3805 C C . VAL B 1 230 ? 19.578 5.102 -4.398 1 90 230 VAL B C 1
ATOM 3807 O O . VAL B 1 230 ? 20.75 5.422 -4.508 1 90 230 VAL B O 1
ATOM 3810 N N . GLY B 1 231 ? 18.891 4.426 -5.258 1 92.38 231 GLY B N 1
ATOM 3811 C CA . GLY B 1 231 ? 19.594 3.973 -6.453 1 92.38 231 GLY B CA 1
ATOM 3812 C C . GLY B 1 231 ? 18.656 3.424 -7.512 1 92.38 231 GLY B C 1
ATOM 3813 O O . GLY B 1 231 ? 17.438 3.666 -7.465 1 92.38 231 GLY B O 1
ATOM 3814 N N . SER B 1 232 ? 19.297 2.771 -8.477 1 92.19 232 SER B N 1
ATOM 3815 C CA . SER B 1 232 ? 18.516 2.188 -9.562 1 92.19 232 SER B CA 1
ATOM 3816 C C . SER B 1 232 ? 17.734 0.966 -9.086 1 92.19 232 SER B C 1
ATOM 3818 O O . SER B 1 232 ? 18.125 0.314 -8.117 1 92.19 232 SER B O 1
ATOM 3820 N N . ALA B 1 233 ? 16.641 0.656 -9.773 1 91.38 233 ALA B N 1
ATOM 3821 C CA . ALA B 1 233 ? 15.719 -0.405 -9.375 1 91.38 233 ALA B CA 1
ATOM 3822 C C . ALA B 1 233 ? 16.406 -1.765 -9.383 1 91.38 233 ALA B C 1
ATOM 3824 O O . ALA B 1 233 ? 15.984 -2.691 -8.688 1 91.38 233 ALA B O 1
ATOM 3825 N N . ASP B 1 234 ? 17.453 -1.915 -10.148 1 88.06 234 ASP B N 1
ATOM 3826 C CA . ASP B 1 234 ? 18.188 -3.172 -10.172 1 88.06 234 ASP B CA 1
ATOM 3827 C C . ASP B 1 234 ? 19.266 -3.193 -9.078 1 88.06 234 ASP B C 1
ATOM 3829 O O . ASP B 1 234 ? 20.016 -4.164 -8.961 1 88.06 234 ASP B O 1
ATOM 3833 N N . ILE B 1 235 ? 19.375 -2.139 -8.32 1 89.31 235 ILE B N 1
ATOM 3834 C CA . ILE B 1 235 ? 20.219 -1.969 -7.148 1 89.31 235 ILE B CA 1
ATOM 3835 C C . ILE B 1 235 ? 21.688 -2.016 -7.574 1 89.31 235 ILE B C 1
ATOM 3837 O O . ILE B 1 235 ? 22.562 -2.4 -6.789 1 89.31 235 ILE B O 1
ATOM 3841 N N . ARG B 1 236 ? 21.969 -1.743 -8.766 1 88.38 236 ARG B N 1
ATOM 3842 C CA . ARG B 1 236 ? 23.344 -1.771 -9.25 1 88.38 236 ARG B CA 1
ATOM 3843 C C . ARG B 1 236 ? 23.984 -0.385 -9.188 1 88.38 236 ARG B C 1
ATOM 3845 O O . ARG B 1 236 ? 25.203 -0.259 -9.031 1 88.38 236 ARG B O 1
ATOM 3852 N N . ASN B 1 237 ? 23.188 0.583 -9.367 1 90.31 237 ASN B N 1
ATOM 3853 C CA . ASN B 1 237 ? 23.672 1.955 -9.375 1 90.31 237 ASN B CA 1
ATOM 3854 C C . ASN B 1 237 ? 23.203 2.732 -8.148 1 90.31 237 ASN B C 1
ATOM 3856 O O . ASN B 1 237 ? 22.016 3.033 -8.016 1 90.31 237 ASN B O 1
ATOM 3860 N N . LYS B 1 238 ? 24.109 3.002 -7.301 1 89.69 238 LYS B N 1
ATOM 3861 C CA . LYS B 1 238 ? 23.812 3.82 -6.129 1 89.69 238 LYS B CA 1
ATOM 3862 C C . LYS B 1 238 ? 23.891 5.309 -6.465 1 89.69 238 LYS B C 1
ATOM 3864 O O . LYS B 1 238 ? 24.906 5.789 -6.953 1 89.69 238 LYS B O 1
ATOM 3869 N N . TYR B 1 239 ? 22.781 5.926 -6.27 1 88.19 239 TYR B N 1
ATOM 3870 C CA . TYR B 1 239 ? 22.781 7.371 -6.465 1 88.19 239 TYR B CA 1
ATOM 3871 C C . TYR B 1 239 ? 23.328 8.086 -5.23 1 88.19 239 TYR B C 1
ATOM 3873 O O . TYR B 1 239 ? 24.109 9.023 -5.348 1 88.19 239 TYR B O 1
ATOM 3881 N N . VAL B 1 240 ? 22.859 7.707 -4.062 1 84.12 240 VAL B N 1
ATOM 3882 C CA . VAL B 1 240 ? 23.25 8.367 -2.824 1 84.12 240 VAL B CA 1
ATOM 3883 C C . VAL B 1 240 ? 22.953 7.453 -1.636 1 84.12 240 VAL B C 1
ATOM 3885 O O . VAL B 1 240 ? 22.125 6.547 -1.731 1 84.12 240 VAL B O 1
ATOM 3888 N N . GLU B 1 241 ? 23.625 7.609 -0.62 1 83.88 241 GLU B N 1
ATOM 3889 C CA . GLU B 1 241 ? 23.375 7.027 0.694 1 83.88 241 GLU B CA 1
ATOM 3890 C C . GLU B 1 241 ? 23.375 8.094 1.781 1 83.88 241 GLU B C 1
ATOM 3892 O O . GLU B 1 241 ? 24.344 8.836 1.934 1 83.88 241 GLU B O 1
ATOM 3897 N N . ILE B 1 242 ? 22.234 8.234 2.375 1 76.81 242 ILE B N 1
ATOM 3898 C CA . ILE B 1 242 ? 22.078 9.234 3.42 1 76.81 242 ILE B CA 1
ATOM 3899 C C . ILE B 1 242 ? 22.062 8.555 4.789 1 76.81 242 ILE B C 1
ATOM 3901 O O . ILE B 1 242 ? 21.266 7.633 5.02 1 76.81 242 ILE B O 1
ATOM 3905 N N . PHE B 1 243 ? 23.031 8.852 5.582 1 65.25 243 PHE B N 1
ATOM 3906 C CA . PHE B 1 243 ? 23.125 8.312 6.934 1 65.25 243 PHE B CA 1
ATOM 3907 C C . PHE B 1 243 ? 22.422 9.227 7.93 1 65.25 243 PHE B C 1
ATOM 3909 O O . PHE B 1 243 ? 23 10.234 8.359 1 65.25 243 PHE B O 1
ATOM 3916 N N . LYS B 1 244 ? 21.078 9.188 7.734 1 62.16 244 LYS B N 1
ATOM 3917 C CA . LYS B 1 244 ? 20.375 10 8.719 1 62.16 244 LYS B CA 1
ATOM 3918 C C . LYS B 1 244 ? 19.828 9.141 9.852 1 62.16 244 LYS B C 1
ATOM 3920 O O . LYS B 1 244 ? 19.391 8.016 9.617 1 62.16 244 LYS B O 1
ATOM 3925 N N . ASN B 1 245 ? 20.531 9.156 10.992 1 58.16 245 ASN B N 1
ATOM 3926 C CA . ASN B 1 245 ? 19.969 8.453 12.148 1 58.16 245 ASN B CA 1
ATOM 3927 C C . ASN B 1 245 ? 18.453 8.617 12.234 1 58.16 245 ASN B C 1
ATOM 3929 O O . ASN B 1 245 ? 17.953 9.312 13.117 1 58.16 245 ASN B O 1
ATOM 3933 N N . PHE B 1 246 ? 17.766 8.258 11.133 1 58.88 246 PHE B N 1
ATOM 3934 C CA . PHE B 1 246 ? 16.297 8.234 11.188 1 58.88 246 PHE B CA 1
ATOM 3935 C C . PHE B 1 246 ? 15.812 7.172 12.164 1 58.88 246 PHE B C 1
ATOM 3937 O O . PHE B 1 246 ? 15.977 5.977 11.922 1 58.88 246 PHE B O 1
ATOM 3944 N N . PRO B 1 247 ? 15.727 7.652 13.422 1 62.84 247 PRO B N 1
ATOM 3945 C CA . PRO B 1 247 ? 15.016 6.551 14.078 1 62.84 247 PRO B CA 1
ATOM 3946 C C . PRO B 1 247 ? 13.742 6.148 13.344 1 62.84 247 PRO B C 1
ATOM 3948 O O . PRO B 1 247 ? 13 7.012 12.867 1 62.84 247 PRO B O 1
ATOM 3951 N N . VAL B 1 248 ? 13.664 4.914 12.914 1 67.25 248 VAL B N 1
ATOM 3952 C CA . VAL B 1 248 ? 12.617 4.434 12.023 1 67.25 248 VAL B CA 1
ATOM 3953 C C . VAL B 1 248 ? 11.492 3.801 12.836 1 67.25 248 VAL B C 1
ATOM 3955 O O . VAL B 1 248 ? 11.742 2.998 13.734 1 67.25 248 VAL B O 1
ATOM 3958 N N . GLN B 1 249 ? 10.336 4.363 12.867 1 63.53 249 GLN B N 1
ATOM 3959 C CA . GLN B 1 249 ? 9.125 3.721 13.375 1 63.53 249 GLN B CA 1
ATOM 3960 C C . GLN B 1 249 ? 8.133 3.439 12.258 1 63.53 249 GLN B C 1
ATOM 3962 O O . GLN B 1 249 ? 7.176 4.188 12.062 1 63.53 249 GLN B O 1
ATOM 3967 N N . LEU B 1 250 ? 8.602 2.557 11.359 1 62.78 250 LEU B N 1
ATOM 3968 C CA . LEU B 1 250 ? 7.699 2.254 10.25 1 62.78 250 LEU B CA 1
ATOM 3969 C C . LEU B 1 250 ? 6.566 1.342 10.719 1 62.78 250 LEU B C 1
ATOM 3971 O O . LEU B 1 250 ? 6.762 0.496 11.594 1 62.78 250 LEU B O 1
ATOM 3975 N N . LYS B 1 251 ? 5.355 1.768 10.578 1 52.47 251 LYS B N 1
ATOM 3976 C CA . LYS B 1 251 ? 4.223 0.887 10.844 1 52.47 251 LYS B CA 1
ATOM 3977 C C . LYS B 1 251 ? 4.441 -0.493 10.227 1 52.47 251 LYS B C 1
ATOM 3979 O O . LYS B 1 251 ? 4.695 -0.611 9.031 1 52.47 251 LYS B O 1
ATOM 3984 N N . GLN B 1 252 ? 5.348 -1.297 10.922 1 43.25 252 GLN B N 1
ATOM 3985 C CA . GLN B 1 252 ? 5.551 -2.656 10.43 1 43.25 252 GLN B CA 1
ATOM 3986 C C . GLN B 1 252 ? 4.246 -3.447 10.445 1 43.25 252 GLN B C 1
ATOM 3988 O O . GLN B 1 252 ? 3.494 -3.398 11.422 1 43.25 252 GLN B O 1
ATOM 3993 N N . PHE B 1 253 ? 3.646 -3.566 9.297 1 34.53 253 PHE B N 1
ATOM 3994 C CA . PHE B 1 253 ? 2.594 -4.57 9.211 1 34.53 253 PHE B CA 1
ATOM 3995 C C . PHE B 1 253 ? 3.053 -5.891 9.82 1 34.53 253 PHE B C 1
ATOM 3997 O O . PHE B 1 253 ? 4 -6.508 9.328 1 34.53 253 PHE B O 1
ATOM 4004 N N . VAL B 1 254 ? 3.621 -5.852 10.977 1 32.72 254 VAL B N 1
ATOM 4005 C CA . VAL B 1 254 ? 3.781 -7.223 11.453 1 32.72 254 VAL B CA 1
ATOM 4006 C C . VAL B 1 254 ? 2.414 -7.812 11.789 1 32.72 254 VAL B C 1
ATOM 4008 O O . VAL B 1 254 ? 1.583 -7.156 12.422 1 32.72 254 VAL B O 1
#

Organism: Ladona fulva (NCBI:txid123851)

pLDDT: mean 71.06, std 23.0, range [24.05, 96.06]

Sequence (508 aa):
MTAAENWSGGHLMQMGWSSGEELLCIQDDGQVLIYDIFGKHQHTFGIGQYEIYNMGWEREVSLESMVVAAAHFGGPIAVTRDRQQFVKVQGLGKPKISIYSASGQIFSSFVEAKEFKVIDAKIFNSDQVTGIAVMTSMYRIYLVNNVKEPRVRHLAEVPSLNKLPNCWTVVSEDRQTKVLLAEGKQVHSLMSGQRSLQVATDFDGKIVDIAVSFNNRHVALLSENGTLWVGSADIRNKYVEIFKNFPVQLKQFVMTAAENWSGGHLMQMGWSSGEELLCIQDDGQVLIYDIFGKHQHTFGIGQYEIYNMGWEREVSLESMVVAAAHFGGPIAVTRDRQQFVKVQGLGKPKISIYSASGQIFSSFVEAKEFKVIDAKIFNSDQVTGIAVMTSMYRIYLVNNVKEPRVRHLAEVPSLNKLPNCWTVVSEDRQTKVLLAEGKQVHSLMSGQRSLQVATDFDGKIVDIAVSFNNRHVALLSENGTLWVGSADIRNKYVEIFKNFPVQLKQFV

InterPro domains:
  IPR006926 Vps16, N-terminal [PF04841] (6-48)
  IPR006926 Vps16, N-terminal [PF04841] (107-242)
  IPR016534 Vacuolar protein sorting-associated protein 16 [PTHR12811] (111-242)

Nearest PDB structures (foldseek):
  8dit-assembly1_B  TM=5.012E-01  e=7.755E-08  Thermochaetoides thermophila
  8eg0-assembly1_B  TM=5.744E-01  e=8.315E-04  Homo sapiens
  6ven-assembly1_L  TM=4.172E-01  e=3.821E-04  Saccharomyces cerevisiae
  6lqv-assembly1_BE  TM=3.918E-01  e=7.118E-04  Saccharomyces cerevisiae S288C
  7qpg-assembly1_S  TM=3.699E-01  e=1.023E-03  Homo sapiens